Protein AF-N9DU99-F1 (afdb_monomer_lite)

Secondary structure (DSSP, 8-state):
----------STTHHHHHHHHHHHHHHHHHHHHHHHHHHHHHHHIIIIITT---HHHHHHHHHHTHHHHHHHTGGGS---TTEEEEEETTEEEEEE-S-TTS-TTTTT-EEEEEEPP-TTS----EEEEE-S-TTTS-TTEEE-SS---HHHHHHHHHHHHHHHHHHHHHSS--PPP---HHHHHHHTS-S--EEEEEEES--EE-S---SSSSPPPEEEEEEE--SS-EEEEEEESS-EEEEEEEETT--EEEEEEEESS-EEEESS-TTS-EEEEESTTGGG------TT-HHHHHHHHHHHTSS--SEEEE-BTTEEEESS--TT--EE--SSS-GGGTS-TTSPPPHHHHHHHHHHTTSEEE--HHHHHHHHHHHHHHTT------TTSPPP-SSSGGG--GGGEEEE-S--BPPTT--GGG--EEEE-TTSPPPBS--TT-EEEETTTTEEEES-HHHH--

Organism: NCBI:txid1120925

Structure (mmCIF, N/CA/C/O backbone):
data_AF-N9DU99-F1
#
_entry.id   AF-N9DU99-F1
#
loop_
_atom_site.group_PDB
_atom_site.id
_atom_site.type_symbol
_atom_site.label_atom_id
_atom_site.label_alt_id
_atom_site.label_comp_id
_atom_site.label_asym_id
_atom_site.label_entity_id
_atom_site.label_seq_id
_atom_site.pdbx_PDB_ins_code
_atom_site.Cartn_x
_atom_site.Cartn_y
_atom_site.Cartn_z
_atom_site.occupancy
_atom_site.B_iso_or_equiv
_atom_site.auth_seq_id
_atom_site.auth_comp_id
_atom_site.auth_asym_id
_atom_site.auth_atom_id
_atom_site.pdbx_PDB_model_num
ATOM 1 N N . MET A 1 1 ? 31.369 8.014 106.715 1.00 35.50 1 MET A N 1
ATOM 2 C CA . MET A 1 1 ? 30.444 7.298 105.814 1.00 35.50 1 MET A CA 1
ATOM 3 C C . MET A 1 1 ? 29.931 8.291 104.799 1.00 35.50 1 MET A C 1
ATOM 5 O O . MET A 1 1 ? 29.445 9.345 105.181 1.00 35.50 1 MET A O 1
ATOM 9 N N . ALA A 1 2 ? 30.195 7.981 103.536 1.00 33.97 2 ALA A N 1
ATOM 10 C CA . ALA A 1 2 ? 29.939 8.810 102.374 1.00 33.97 2 ALA A CA 1
ATOM 11 C C . ALA A 1 2 ? 28.471 8.738 101.936 1.00 33.97 2 ALA A C 1
ATOM 13 O O . ALA A 1 2 ? 27.798 7.737 102.172 1.00 33.97 2 ALA A O 1
ATOM 14 N N . GLY A 1 3 ? 28.026 9.780 101.239 1.00 30.28 3 GLY A N 1
ATOM 15 C CA . GLY A 1 3 ? 26.758 9.799 100.527 1.00 30.28 3 GLY A CA 1
ATOM 16 C C . GLY A 1 3 ? 26.520 11.152 99.867 1.00 30.28 3 GLY A C 1
ATOM 17 O O . GLY A 1 3 ? 25.873 12.009 100.453 1.00 30.28 3 GLY A O 1
ATOM 18 N N . VAL A 1 4 ? 27.037 11.337 98.650 1.00 34.22 4 VAL A N 1
ATOM 19 C CA . VAL A 1 4 ? 26.543 12.357 97.714 1.00 34.22 4 VAL A CA 1
ATOM 20 C C . VAL A 1 4 ? 26.089 11.618 96.462 1.00 34.22 4 VAL A C 1
ATOM 22 O O . VAL A 1 4 ? 26.885 10.996 95.762 1.00 34.22 4 VAL A O 1
ATOM 25 N N . LEU A 1 5 ? 24.778 11.645 96.249 1.00 35.84 5 LEU A N 1
ATOM 26 C CA . LEU A 1 5 ? 24.089 11.182 95.055 1.00 35.84 5 LEU A CA 1
ATOM 27 C C . LEU A 1 5 ? 23.991 12.327 94.048 1.00 35.84 5 LEU A C 1
ATOM 29 O O . LEU A 1 5 ? 23.684 13.457 94.418 1.00 35.84 5 LEU A O 1
ATOM 33 N N . GLY A 1 6 ? 24.108 11.967 92.772 1.00 32.12 6 GLY A N 1
ATOM 34 C CA . GLY A 1 6 ? 23.415 12.654 91.689 1.00 32.12 6 GLY A CA 1
ATOM 35 C C . GLY A 1 6 ? 24.335 13.329 90.685 1.00 32.12 6 GLY A C 1
ATOM 36 O O . GLY A 1 6 ? 24.804 14.431 90.936 1.00 32.12 6 GLY A O 1
ATOM 37 N N . SER A 1 7 ? 24.527 12.680 89.532 1.00 34.97 7 SER A N 1
ATOM 38 C CA . SER A 1 7 ? 24.583 13.292 88.190 1.00 34.97 7 SER A CA 1
ATOM 39 C C . SER A 1 7 ? 25.028 12.242 87.174 1.00 34.97 7 SER A C 1
ATOM 41 O O . SER A 1 7 ? 26.209 11.929 87.116 1.00 34.97 7 SER A O 1
ATOM 43 N N . CYS A 1 8 ? 24.102 11.704 86.376 1.00 33.91 8 CYS A N 1
ATOM 44 C CA . CYS A 1 8 ? 24.382 11.173 85.033 1.00 33.91 8 CYS A CA 1
ATOM 45 C C . CYS A 1 8 ? 23.057 10.872 84.316 1.00 33.91 8 CYS A C 1
ATOM 47 O O . CYS A 1 8 ? 22.574 9.745 84.303 1.00 33.91 8 CYS A O 1
ATOM 49 N N . ALA A 1 9 ? 22.457 11.907 83.731 1.00 43.81 9 ALA A N 1
ATOM 50 C CA . ALA A 1 9 ? 21.337 11.779 82.803 1.00 43.81 9 ALA A CA 1
ATOM 51 C C . ALA A 1 9 ? 21.428 12.854 81.708 1.00 43.81 9 ALA A C 1
ATOM 53 O O . ALA A 1 9 ? 20.505 13.633 81.545 1.00 43.81 9 ALA A O 1
ATOM 54 N N . PHE A 1 10 ? 22.546 12.943 80.977 1.00 41.50 10 PHE A N 1
ATOM 55 C CA . PHE A 1 10 ? 22.684 13.888 79.854 1.00 41.50 10 PHE A CA 1
ATOM 56 C C . PHE A 1 10 ? 23.701 13.406 78.810 1.00 41.50 10 PHE A C 1
ATOM 58 O O . PHE A 1 10 ? 24.756 14.003 78.680 1.00 41.50 10 PHE A O 1
ATOM 65 N N . VAL A 1 11 ? 23.407 12.341 78.049 1.00 42.12 11 VAL A N 1
ATOM 66 C CA . VAL A 1 11 ? 24.081 12.123 76.739 1.00 42.12 11 VAL A CA 1
ATOM 67 C C . VAL A 1 11 ? 23.156 11.485 75.677 1.00 42.12 11 VAL A C 1
ATOM 69 O O . VAL A 1 11 ? 23.364 11.681 74.487 1.00 42.12 11 VAL A O 1
ATOM 72 N N . GLY A 1 12 ? 22.062 10.805 76.048 1.00 40.00 12 GLY A N 1
ATOM 73 C CA . GLY A 1 12 ? 21.184 10.116 75.078 1.00 40.00 12 GLY A CA 1
ATOM 74 C C . GLY A 1 12 ? 20.187 10.982 74.282 1.00 40.00 12 GLY A C 1
ATOM 75 O O . GLY A 1 12 ? 19.600 10.493 73.322 1.00 40.00 12 GLY A O 1
ATOM 76 N N . LEU A 1 13 ? 19.979 12.254 74.647 1.00 41.72 13 LEU A N 1
ATOM 77 C CA . LEU A 1 13 ? 18.963 13.134 74.032 1.00 41.72 13 LEU A CA 1
ATOM 78 C C . LEU A 1 13 ? 19.475 13.967 72.840 1.00 41.72 13 LEU A C 1
ATOM 80 O O . LEU A 1 13 ? 18.669 14.550 72.119 1.00 41.72 13 LEU A O 1
ATOM 84 N N . GLY A 1 14 ? 20.791 14.010 72.600 1.00 47.69 14 GLY A N 1
ATOM 85 C CA . GLY A 1 14 ? 21.382 14.864 71.563 1.00 47.69 14 GLY A CA 1
ATOM 86 C C . GLY A 1 14 ? 21.049 14.415 70.138 1.00 47.69 14 GLY A C 1
ATOM 87 O O . GLY A 1 14 ? 20.568 15.210 69.344 1.00 47.69 14 GLY A O 1
ATOM 88 N N . PHE A 1 15 ? 21.237 13.131 69.823 1.00 50.22 15 PHE A N 1
ATOM 89 C CA . PHE A 1 15 ? 21.113 12.623 68.447 1.00 50.22 15 PHE A CA 1
ATOM 90 C C . PHE A 1 15 ? 19.661 12.498 67.956 1.00 50.22 15 PHE A C 1
ATOM 92 O O . PHE A 1 15 ? 19.359 12.785 66.801 1.00 50.22 15 PHE A O 1
ATOM 99 N N . ALA A 1 16 ? 18.736 12.087 68.830 1.00 50.97 16 ALA A N 1
ATOM 100 C CA . ALA A 1 16 ? 17.313 12.033 68.488 1.00 50.97 16 ALA A CA 1
ATOM 101 C C . ALA A 1 16 ? 16.696 13.442 68.403 1.00 50.97 16 ALA A C 1
ATOM 103 O O . ALA A 1 16 ? 15.839 13.691 67.553 1.00 50.97 16 ALA A O 1
ATOM 104 N N . GLY A 1 17 ? 17.164 14.371 69.247 1.00 57.91 17 GLY A N 1
ATOM 105 C CA . GLY A 1 17 ? 16.762 15.776 69.224 1.00 57.91 17 GLY A CA 1
ATOM 106 C C . GLY A 1 17 ? 17.229 16.505 67.963 1.00 57.91 17 GLY A C 1
ATOM 107 O O . GLY A 1 17 ? 16.430 17.209 67.350 1.00 57.91 17 GLY A O 1
ATOM 108 N N . THR A 1 18 ? 18.474 16.291 67.523 1.00 62.03 18 THR A N 1
ATOM 109 C CA . THR A 1 18 ? 19.008 16.903 66.292 1.00 62.03 18 THR A CA 1
ATOM 110 C C . THR A 1 18 ? 18.327 16.366 65.035 1.00 62.03 18 THR A C 1
ATOM 112 O O . THR A 1 18 ? 17.923 17.160 64.190 1.00 62.03 18 THR A O 1
ATOM 115 N N . LEU A 1 19 ? 18.094 15.050 64.940 1.00 63.62 19 LEU A N 1
ATOM 116 C CA . LEU A 1 19 ? 17.353 14.447 63.822 1.00 63.62 19 LEU A CA 1
ATOM 117 C C . LEU A 1 19 ? 15.890 14.919 63.763 1.00 63.62 19 LEU A C 1
ATOM 119 O O . LEU A 1 19 ? 15.350 15.159 62.682 1.00 63.62 19 LEU A O 1
ATOM 123 N N . GLY A 1 20 ? 15.235 15.063 64.920 1.00 70.12 20 GLY A N 1
ATOM 124 C CA . GLY A 1 20 ? 13.879 15.606 65.008 1.00 70.12 20 GLY A CA 1
ATOM 125 C C . GLY A 1 20 ? 13.806 17.083 64.613 1.00 70.12 20 GLY A C 1
ATOM 126 O O . GLY A 1 20 ? 12.882 17.485 63.903 1.00 70.12 20 GLY A O 1
ATOM 127 N N . PHE A 1 21 ? 14.799 17.873 65.025 1.00 76.94 21 PHE A N 1
ATOM 128 C CA . PHE A 1 21 ? 14.906 19.294 64.706 1.00 76.94 21 PHE A CA 1
ATOM 129 C C . PHE A 1 21 ? 15.174 19.534 63.216 1.00 76.94 21 PHE A C 1
ATOM 131 O O . PHE A 1 21 ? 14.461 20.319 62.596 1.00 76.94 21 PHE A O 1
ATOM 138 N N . GLU A 1 22 ? 16.104 18.793 62.607 1.00 80.31 22 GLU A N 1
ATOM 139 C CA . GLU A 1 22 ? 16.376 18.882 61.167 1.00 80.31 22 GLU A CA 1
ATOM 140 C C . GLU A 1 22 ? 15.138 18.488 60.345 1.00 80.31 22 GLU A C 1
ATOM 142 O O . GLU A 1 22 ? 14.735 19.194 59.422 1.00 80.31 22 GLU A O 1
ATOM 147 N N . LYS A 1 23 ? 14.447 17.405 60.730 1.00 83.19 23 LYS A N 1
ATOM 148 C CA . LYS A 1 23 ? 13.199 16.989 60.073 1.00 83.19 23 LYS A CA 1
ATOM 149 C C . LYS A 1 23 ? 12.110 18.060 60.171 1.00 83.19 23 LYS A C 1
ATOM 151 O O . LYS A 1 23 ? 11.361 18.260 59.213 1.00 83.19 23 LYS A O 1
ATOM 156 N N . TYR A 1 24 ? 12.016 18.741 61.311 1.00 86.25 24 TYR A N 1
ATOM 157 C CA . TYR A 1 24 ? 11.094 19.857 61.495 1.00 86.25 24 TYR A CA 1
ATOM 158 C C . TYR A 1 24 ? 11.461 21.044 60.596 1.00 86.25 24 TYR A C 1
ATOM 160 O O . TYR A 1 24 ? 10.586 21.565 59.907 1.00 86.25 24 TYR A O 1
ATOM 168 N N . GLN A 1 25 ? 12.737 21.433 60.532 1.00 87.44 25 GLN A N 1
ATOM 169 C CA . GLN A 1 25 ? 13.203 22.514 59.658 1.00 87.44 25 GLN A CA 1
ATOM 170 C C . GLN A 1 25 ? 12.955 22.202 58.176 1.00 87.44 25 GLN A C 1
ATOM 172 O O . GLN A 1 25 ? 12.382 23.035 57.470 1.00 87.44 25 GLN A O 1
ATOM 177 N N . ASN A 1 26 ? 13.267 20.981 57.730 1.00 89.31 26 ASN A N 1
ATOM 178 C CA . ASN A 1 26 ? 12.982 20.528 56.366 1.00 89.31 26 ASN A CA 1
ATOM 179 C C . ASN A 1 26 ? 11.492 20.639 56.045 1.00 89.31 26 ASN A C 1
ATOM 181 O O . ASN A 1 26 ? 11.104 21.152 54.996 1.00 89.31 26 ASN A O 1
ATOM 185 N N . HIS A 1 27 ? 10.643 20.203 56.978 1.00 89.19 27 HIS A N 1
ATOM 186 C CA . HIS A 1 27 ? 9.201 20.300 56.814 1.00 89.19 27 HIS A CA 1
ATOM 187 C C . HIS A 1 27 ? 8.723 21.754 56.702 1.00 89.19 27 HIS A C 1
ATOM 189 O O . HIS A 1 27 ? 7.860 22.036 55.876 1.00 89.19 27 HIS A O 1
ATOM 195 N N . GLN A 1 28 ? 9.284 22.687 57.477 1.00 90.56 28 GLN A N 1
ATOM 196 C CA . GLN A 1 28 ? 8.907 24.105 57.413 1.00 90.56 28 GLN A CA 1
ATOM 197 C C . GLN A 1 28 ? 9.300 24.767 56.087 1.00 90.56 28 GLN A C 1
ATOM 199 O O . GLN A 1 28 ? 8.525 25.562 55.552 1.00 90.56 28 GLN A O 1
ATOM 204 N N . VAL A 1 29 ? 10.476 24.438 55.546 1.00 92.00 29 VAL A N 1
ATOM 205 C CA . VAL A 1 29 ? 10.929 24.942 54.240 1.00 92.00 29 VAL A CA 1
ATOM 206 C C . VAL A 1 29 ? 10.036 24.400 53.124 1.00 92.00 29 VAL A C 1
ATOM 208 O O . VAL A 1 29 ? 9.463 25.176 52.363 1.00 92.00 29 VAL A O 1
ATOM 211 N N . LEU A 1 30 ? 9.825 23.083 53.071 1.00 92.62 30 LEU A N 1
ATOM 212 C CA . LEU A 1 30 ? 9.005 22.456 52.028 1.00 92.62 30 LEU A CA 1
ATOM 213 C C . LEU A 1 30 ? 7.533 22.884 52.105 1.00 92.62 30 LEU A C 1
ATOM 215 O O . LEU A 1 30 ? 6.902 23.125 51.078 1.00 92.62 30 LEU A O 1
ATOM 219 N N . LYS A 1 31 ? 6.988 23.044 53.317 1.00 92.06 31 LYS A N 1
ATOM 220 C CA . LYS A 1 31 ? 5.630 23.561 53.519 1.00 92.06 31 LYS A CA 1
ATOM 221 C C . LYS A 1 31 ? 5.491 25.003 53.033 1.00 92.06 31 LYS A C 1
ATOM 223 O O . LYS A 1 31 ? 4.467 25.335 52.446 1.00 92.06 31 LYS A O 1
ATOM 228 N N . HIS A 1 32 ? 6.506 25.841 53.254 1.00 93.38 32 HIS A N 1
ATOM 229 C CA . HIS A 1 32 ? 6.527 27.210 52.732 1.00 93.38 32 HIS A CA 1
ATOM 230 C C . HIS A 1 32 ? 6.498 27.225 51.203 1.00 93.38 32 HIS A C 1
ATOM 232 O O . HIS A 1 32 ? 5.682 27.927 50.615 1.00 93.38 32 HIS A O 1
ATOM 238 N N . ILE A 1 33 ? 7.331 26.406 50.557 1.00 94.19 33 ILE A N 1
ATOM 239 C CA . ILE A 1 33 ? 7.376 26.298 49.091 1.00 94.19 33 ILE A CA 1
ATOM 240 C C . ILE A 1 33 ? 6.025 25.859 48.536 1.00 94.19 33 ILE A C 1
ATOM 242 O O . ILE A 1 33 ? 5.534 26.453 47.581 1.00 94.19 33 ILE A O 1
ATOM 246 N N . GLU A 1 34 ? 5.390 24.870 49.163 1.00 91.88 34 GLU A N 1
ATOM 247 C CA . GLU A 1 34 ? 4.064 24.414 48.754 1.00 91.88 34 GLU A CA 1
ATOM 248 C C . GLU A 1 34 ? 3.008 25.521 48.907 1.00 91.88 34 GLU A C 1
ATOM 250 O O . GLU A 1 34 ? 2.189 25.717 48.012 1.00 91.88 34 GLU A O 1
ATOM 255 N N . GLN A 1 35 ? 3.052 26.310 49.985 1.00 93.56 35 GLN A N 1
ATOM 256 C CA . GLN A 1 35 ? 2.161 27.464 50.159 1.00 93.56 35 GLN A CA 1
ATOM 257 C C . GLN A 1 35 ? 2.362 28.520 49.063 1.00 93.56 35 GLN A C 1
ATOM 259 O O . GLN A 1 35 ? 1.380 28.980 48.477 1.00 93.56 35 GLN A O 1
ATOM 264 N N . GLN A 1 36 ? 3.614 28.860 48.740 1.00 94.81 36 GLN A N 1
ATOM 265 C CA . GLN A 1 36 ? 3.919 29.811 47.666 1.00 94.81 36 GLN A CA 1
ATOM 266 C C . GLN A 1 36 ? 3.526 29.264 46.291 1.00 94.81 36 GLN A C 1
ATOM 268 O O . GLN A 1 36 ? 2.981 30.001 45.473 1.00 94.81 36 GLN A O 1
ATOM 273 N N . LYS A 1 37 ? 3.695 27.960 46.049 1.00 93.50 37 LYS A N 1
ATOM 274 C CA . LYS A 1 37 ? 3.204 27.300 44.835 1.00 93.50 37 LYS A CA 1
ATOM 275 C C . LYS A 1 37 ? 1.686 27.428 44.708 1.00 93.50 37 LYS A C 1
ATOM 277 O O . LYS A 1 37 ? 1.194 27.764 43.637 1.00 93.50 37 LYS A O 1
ATOM 282 N N . GLN A 1 38 ? 0.926 27.181 45.775 1.00 92.19 38 GLN A N 1
ATOM 283 C CA . GLN A 1 38 ? -0.536 27.318 45.733 1.00 92.19 38 GLN A CA 1
ATOM 284 C C . GLN A 1 38 ? -0.967 28.767 45.465 1.00 92.19 38 GLN A C 1
ATOM 286 O O . GLN A 1 38 ? -1.876 29.001 44.666 1.00 92.19 38 GLN A O 1
ATOM 291 N N . LEU A 1 39 ? -0.281 29.743 46.071 1.00 94.12 39 LEU A N 1
ATOM 292 C CA . LEU A 1 39 ? -0.509 31.164 45.800 1.00 94.12 39 LEU A CA 1
ATOM 293 C C . LEU A 1 39 ? -0.217 31.513 44.334 1.00 94.12 39 LEU A C 1
ATOM 295 O O . LEU A 1 39 ? -1.055 32.130 43.676 1.00 94.12 39 LEU A O 1
ATOM 299 N N . PHE A 1 40 ? 0.924 31.057 43.812 1.00 95.50 40 PHE A N 1
ATOM 300 C CA . PHE A 1 40 ? 1.304 31.205 42.409 1.00 95.50 40 PHE A CA 1
ATOM 301 C C . PHE A 1 40 ? 0.230 30.640 41.476 1.00 95.50 40 PHE A C 1
ATOM 303 O O . PHE A 1 40 ? -0.257 31.349 40.597 1.00 95.50 40 PHE A O 1
ATOM 310 N N . VAL A 1 41 ? -0.181 29.384 41.686 1.00 92.75 41 VAL A N 1
ATOM 311 C CA . VAL A 1 41 ? -1.184 28.710 40.849 1.00 92.75 41 VAL A CA 1
ATOM 312 C C . VAL A 1 41 ? -2.510 29.466 40.879 1.00 92.75 41 VAL A C 1
ATOM 314 O O . VAL A 1 41 ? -3.111 29.678 39.830 1.00 92.75 41 VAL A O 1
ATOM 317 N N . SER A 1 42 ? -2.948 29.921 42.055 1.00 91.50 42 SER A N 1
ATOM 318 C CA . SER A 1 42 ? -4.173 30.713 42.202 1.00 91.50 42 SER A CA 1
ATOM 319 C C . SER A 1 42 ? -4.121 32.014 41.391 1.00 91.50 42 SER A C 1
ATOM 321 O O . SER A 1 42 ? -5.022 32.289 40.596 1.00 91.50 42 SER A O 1
ATOM 323 N N . GLN A 1 43 ? -3.033 32.781 41.519 1.00 93.62 43 GLN A N 1
ATOM 324 C CA . GLN A 1 43 ? -2.860 34.049 40.805 1.00 93.62 43 GLN A CA 1
ATOM 325 C C . GLN A 1 43 ? -2.729 33.851 39.291 1.00 93.62 43 GLN A C 1
ATOM 327 O O . GLN A 1 43 ? -3.374 34.561 38.520 1.00 93.62 43 GLN A O 1
ATOM 332 N N . VAL A 1 44 ? -1.952 32.856 38.850 1.00 93.44 44 VAL A N 1
ATOM 333 C CA . VAL A 1 44 ? -1.830 32.499 37.429 1.00 93.44 44 VAL A CA 1
ATOM 334 C C . VAL A 1 44 ? -3.183 32.090 36.855 1.00 93.44 44 VAL A C 1
ATOM 336 O O . VAL A 1 44 ? -3.567 32.569 35.786 1.00 93.44 44 VAL A O 1
ATOM 339 N N . ASN A 1 45 ? -3.945 31.265 37.575 1.00 90.19 45 ASN A N 1
ATOM 340 C CA . ASN A 1 45 ? -5.274 30.850 37.143 1.00 90.19 45 ASN A CA 1
ATOM 341 C C . ASN A 1 45 ? -6.219 32.047 36.995 1.00 90.19 45 ASN A C 1
ATOM 343 O O . ASN A 1 45 ? -6.905 32.169 35.980 1.00 90.19 45 ASN A O 1
ATOM 347 N N . GLN A 1 46 ? -6.225 32.951 37.974 1.00 89.88 46 GLN A N 1
ATOM 348 C CA . GLN A 1 46 ? -7.094 34.122 37.977 1.00 89.88 46 GLN A CA 1
ATOM 349 C C . GLN A 1 46 ? -6.739 35.120 36.865 1.00 89.88 46 GLN A C 1
ATOM 351 O O . GLN A 1 46 ? -7.624 35.549 36.121 1.00 89.88 46 GLN A O 1
ATOM 356 N N . LEU A 1 47 ? -5.461 35.485 36.747 1.00 91.19 47 LEU A N 1
ATOM 357 C CA . LEU A 1 47 ? -4.998 36.557 35.862 1.00 91.19 47 LEU A CA 1
ATOM 358 C C . LEU A 1 47 ? -4.805 36.092 34.417 1.00 91.19 47 LEU A C 1
ATOM 360 O O . LEU A 1 47 ? -5.112 36.832 33.485 1.00 91.19 47 LEU A O 1
ATOM 364 N N . TYR A 1 48 ? -4.311 34.867 34.219 1.00 90.25 48 TYR A N 1
ATOM 365 C CA . TYR A 1 48 ? -3.852 34.408 32.910 1.00 90.25 48 TYR A CA 1
ATOM 366 C C . TYR A 1 48 ? -4.701 33.285 32.323 1.00 90.25 48 TYR A C 1
ATOM 368 O O . TYR A 1 48 ? -4.789 33.202 31.104 1.00 90.25 48 TYR A O 1
ATOM 376 N N . LEU A 1 49 ? -5.330 32.422 33.125 1.00 89.88 49 LEU A N 1
ATOM 377 C CA . LEU A 1 49 ? -5.984 31.214 32.593 1.00 89.88 49 LEU A CA 1
ATOM 378 C C . LEU A 1 49 ? -7.518 31.234 32.646 1.00 89.88 49 LEU A C 1
ATOM 380 O O . LEU A 1 49 ? -8.154 30.371 32.045 1.00 89.88 49 LEU A O 1
ATOM 384 N N . SER A 1 50 ? -8.122 32.228 33.298 1.00 83.00 50 SER A N 1
ATOM 385 C CA . SER A 1 50 ? -9.570 32.326 33.551 1.00 83.00 50 SER A CA 1
ATOM 386 C C . SER A 1 50 ? -10.448 32.440 32.296 1.00 83.00 50 SER A C 1
ATOM 388 O O . SER A 1 50 ? -11.628 32.100 32.337 1.00 83.00 50 SER A O 1
ATOM 390 N N . HIS A 1 51 ? -9.883 32.883 31.170 1.00 77.81 51 HIS A N 1
ATOM 391 C CA . HIS A 1 51 ? -10.620 33.155 29.930 1.00 77.81 51 HIS A CA 1
ATOM 392 C C . HIS A 1 51 ? -10.720 31.952 28.982 1.00 77.81 51 HIS A C 1
ATOM 394 O O . HIS A 1 51 ? -11.421 32.020 27.973 1.00 77.81 51 HIS A O 1
ATOM 400 N N . THR A 1 52 ? -10.020 30.857 29.274 1.00 77.19 52 THR A N 1
ATOM 401 C CA . THR A 1 52 ? -10.042 29.641 28.456 1.00 77.19 52 THR A CA 1
ATOM 402 C C . THR A 1 52 ? -10.223 28.419 29.347 1.00 77.19 52 THR A C 1
ATOM 404 O O . THR A 1 52 ? -9.671 28.342 30.439 1.00 77.19 52 THR A O 1
ATOM 407 N N . GLN A 1 53 ? -11.030 27.464 28.889 1.00 80.88 53 GLN A N 1
ATOM 408 C CA . GLN A 1 53 ? -11.299 26.212 29.602 1.00 80.88 53 GLN A CA 1
ATOM 409 C C . GLN A 1 53 ? -10.467 25.043 29.064 1.00 80.88 53 GLN A 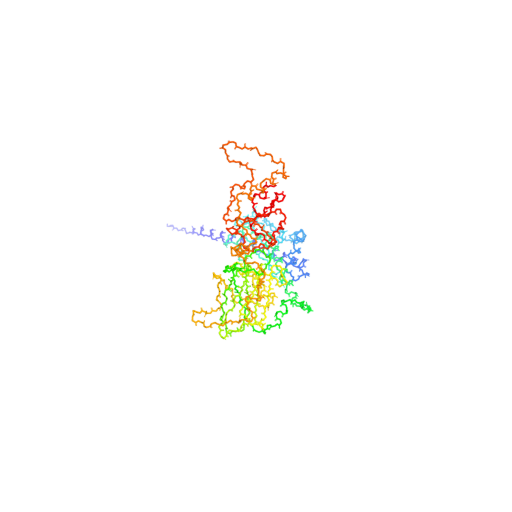C 1
ATOM 411 O O . GLN A 1 53 ? -10.680 23.904 29.466 1.00 80.88 53 GLN A O 1
ATOM 416 N N . GLU A 1 54 ? -9.543 25.301 28.139 1.00 85.06 54 GLU A N 1
ATOM 417 C CA . GLU A 1 54 ? -8.798 24.256 27.446 1.00 85.06 54 GLU A CA 1
ATOM 418 C C . GLU A 1 54 ? -7.305 24.351 27.784 1.00 85.06 54 GLU A C 1
ATOM 420 O O . GLU A 1 54 ? -6.659 25.385 27.596 1.00 85.06 54 GLU A O 1
ATOM 425 N N . SER A 1 55 ? -6.762 23.257 28.323 1.00 85.56 55 SER A N 1
ATOM 426 C CA . SER A 1 55 ? -5.403 23.224 28.861 1.00 85.56 55 SER A CA 1
ATOM 427 C C . SER A 1 55 ? -4.317 23.496 27.816 1.00 85.56 55 SER A C 1
ATOM 429 O O . SER A 1 55 ? -3.318 24.128 28.154 1.00 85.56 55 SER A O 1
ATOM 431 N N . SER A 1 56 ? -4.486 23.114 26.544 1.00 84.19 56 SER A N 1
ATOM 432 C CA . SER A 1 56 ? -3.490 23.421 25.507 1.00 84.19 56 SER A CA 1
ATOM 433 C C . SER A 1 56 ? -3.393 24.920 25.202 1.00 84.19 56 SER A C 1
ATOM 435 O O . SER A 1 56 ? -2.291 25.461 25.079 1.00 84.19 56 SER A O 1
ATOM 437 N N . GLN A 1 57 ? -4.525 25.627 25.157 1.00 85.62 57 GLN A N 1
ATOM 438 C CA . GLN A 1 57 ? -4.571 27.078 25.003 1.00 85.62 57 GLN A CA 1
ATOM 439 C C . GLN A 1 57 ? -3.978 27.776 26.223 1.00 85.62 57 GLN A C 1
ATOM 441 O O . GLN A 1 57 ? -3.203 28.721 26.070 1.00 85.62 57 GLN A O 1
ATOM 446 N N . GLN A 1 58 ? -4.285 27.276 27.420 1.00 89.75 58 GLN A N 1
ATOM 447 C CA . GLN A 1 58 ? -3.707 27.776 28.663 1.00 89.75 58 GLN A CA 1
ATOM 448 C C . GLN A 1 58 ? -2.179 27.620 28.676 1.00 89.75 58 GLN A C 1
ATOM 450 O O . GLN A 1 58 ? 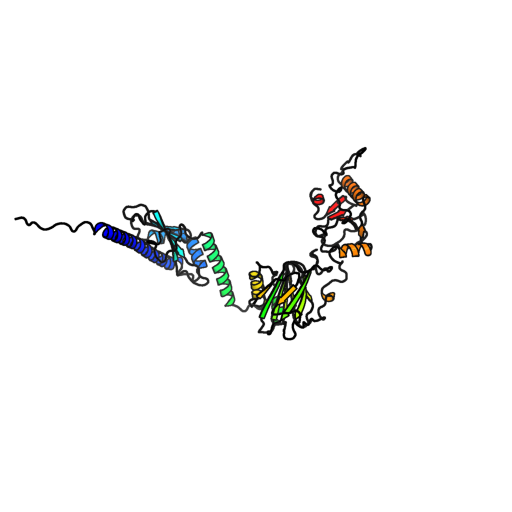-1.482 28.582 28.981 1.00 89.75 58 GLN A O 1
ATOM 455 N N . VAL A 1 59 ? -1.629 26.479 28.241 1.00 89.00 59 VAL A N 1
ATOM 456 C CA . VAL A 1 59 ? -0.171 26.294 28.102 1.00 89.00 59 VAL A CA 1
ATOM 457 C C . VAL A 1 59 ? 0.434 27.282 27.101 1.00 89.00 59 VAL A C 1
ATOM 459 O O . VAL A 1 59 ? 1.462 27.897 27.387 1.00 89.00 59 VAL A O 1
ATOM 462 N N . MET A 1 60 ? -0.210 27.505 25.951 1.00 86.12 60 MET A N 1
ATOM 463 C CA . MET A 1 60 ? 0.251 28.508 24.982 1.00 86.12 60 MET A CA 1
ATOM 464 C C . MET A 1 60 ? 0.217 29.931 25.551 1.00 86.12 60 MET A C 1
ATOM 466 O O . MET A 1 60 ? 1.083 30.748 25.227 1.00 86.12 60 MET A O 1
ATOM 470 N N . GLN A 1 61 ? -0.753 30.233 26.411 1.00 89.00 61 GLN A N 1
ATOM 471 C CA . GLN A 1 61 ? -0.841 31.511 27.103 1.00 89.00 61 GLN A CA 1
ATOM 472 C C . GLN A 1 61 ? 0.271 31.671 28.144 1.00 89.00 61 GLN A C 1
ATOM 474 O O . GLN A 1 61 ? 0.941 32.702 28.138 1.00 89.00 61 GLN A O 1
ATOM 479 N N . LEU A 1 62 ? 0.543 30.642 28.952 1.00 90.62 62 LEU A N 1
ATOM 480 C CA . LEU A 1 62 ? 1.669 30.622 29.895 1.00 90.62 62 LEU A CA 1
ATOM 481 C C . LEU A 1 62 ? 3.014 30.820 29.186 1.00 90.62 62 LEU A C 1
ATOM 483 O O . LEU A 1 62 ? 3.848 31.588 29.657 1.00 90.62 62 LEU A O 1
ATOM 487 N N . LEU A 1 63 ? 3.210 30.185 28.025 1.00 87.56 63 LEU A N 1
ATOM 488 C CA . LEU A 1 63 ? 4.411 30.369 27.204 1.00 87.56 63 LEU A CA 1
ATOM 489 C C . LEU A 1 63 ? 4.578 31.815 26.746 1.00 87.56 63 LEU A C 1
ATOM 491 O O . LEU A 1 63 ? 5.651 32.394 26.903 1.00 87.56 63 LEU A O 1
ATOM 495 N N . ARG A 1 64 ? 3.522 32.397 26.166 1.00 87.62 64 ARG A N 1
ATOM 496 C CA . ARG A 1 64 ? 3.555 33.773 25.646 1.00 87.62 64 ARG A CA 1
ATOM 497 C C . ARG A 1 64 ? 3.755 34.800 26.756 1.00 87.62 64 ARG A C 1
ATOM 499 O O . ARG A 1 64 ? 4.418 35.803 26.530 1.00 87.62 64 ARG A O 1
ATOM 506 N N . GLN A 1 65 ? 3.194 34.542 27.936 1.00 90.94 65 GLN A N 1
ATOM 507 C CA . GLN A 1 65 ? 3.190 35.469 29.067 1.00 90.94 65 GLN A CA 1
ATOM 508 C C . GLN A 1 65 ? 4.265 35.159 30.115 1.00 90.94 65 GLN A C 1
ATOM 510 O O . GLN A 1 65 ? 4.262 35.766 31.180 1.00 90.94 65 GLN A O 1
ATOM 515 N N . SER A 1 66 ? 5.219 34.263 29.830 1.00 90.50 66 SER A N 1
ATOM 516 C CA . SER A 1 66 ? 6.222 33.811 30.808 1.00 90.50 66 SER A CA 1
ATOM 517 C C . SER A 1 66 ? 6.977 34.965 31.473 1.00 90.50 66 SER A C 1
ATOM 519 O O . SER A 1 66 ? 7.108 34.986 32.694 1.00 90.50 66 SER A O 1
ATOM 521 N N . SER A 1 67 ? 7.420 35.963 30.697 1.00 90.62 67 SER A N 1
ATOM 522 C CA . SER A 1 67 ? 8.118 37.127 31.262 1.00 90.62 67 SER A CA 1
ATOM 523 C C . SER A 1 67 ? 7.211 38.008 32.122 1.00 90.62 67 SER A C 1
ATOM 525 O O . SER A 1 67 ? 7.718 38.656 33.037 1.00 90.62 67 SER A O 1
ATOM 527 N N . GLN A 1 68 ? 5.916 38.080 31.814 1.00 91.75 68 GLN A N 1
ATOM 528 C CA . GLN A 1 68 ? 4.968 38.890 32.573 1.00 91.75 68 GLN A CA 1
ATOM 529 C C . GLN A 1 68 ? 4.615 38.194 33.888 1.00 91.75 68 GLN A C 1
ATOM 531 O O . GLN A 1 68 ? 4.702 38.807 34.946 1.00 91.75 68 GLN A O 1
ATOM 536 N N . ILE A 1 69 ? 4.373 36.880 33.841 1.00 94.25 69 ILE A N 1
ATOM 537 C CA . ILE A 1 69 ? 4.137 36.035 35.018 1.00 94.25 69 ILE A CA 1
ATOM 538 C C . ILE A 1 69 ? 5.324 36.108 35.987 1.00 94.25 69 ILE A C 1
ATOM 540 O O . ILE A 1 69 ? 5.123 36.254 37.192 1.00 94.25 69 ILE A O 1
ATOM 544 N N . GLN A 1 70 ? 6.564 36.086 35.485 1.00 94.25 70 GLN A N 1
ATOM 545 C CA . GLN A 1 70 ? 7.747 36.274 36.331 1.00 94.25 70 GLN A CA 1
ATOM 546 C C . GLN A 1 70 ? 7.728 37.624 37.071 1.00 94.25 70 GLN A C 1
ATOM 548 O O . GLN A 1 70 ? 8.073 37.692 38.249 1.00 94.25 70 GLN A O 1
ATOM 553 N N . LYS A 1 71 ? 7.336 38.708 36.394 1.00 91.44 71 LYS A N 1
ATOM 554 C CA . LYS A 1 71 ? 7.361 40.068 36.956 1.00 91.44 71 LYS A CA 1
ATOM 555 C C . LYS A 1 71 ? 6.176 40.379 37.865 1.00 91.44 71 LYS A C 1
ATOM 557 O O . LYS A 1 71 ? 6.333 41.160 38.792 1.00 91.44 71 LYS A O 1
ATOM 562 N N . GLU A 1 72 ? 5.008 39.815 37.584 1.00 92.06 72 GLU A N 1
ATOM 563 C CA . GLU A 1 72 ? 3.756 40.174 38.261 1.00 92.06 72 GLU A CA 1
ATOM 564 C C . GLU A 1 72 ? 3.292 39.139 39.280 1.00 92.06 72 GLU A C 1
ATOM 566 O O . GLU A 1 72 ? 2.590 39.488 40.222 1.00 92.06 72 GLU A O 1
ATOM 571 N N . VAL A 1 73 ? 3.644 37.866 39.094 1.00 93.94 73 VAL A N 1
ATOM 572 C CA . VAL A 1 73 ? 3.194 36.780 39.974 1.00 93.94 73 VAL A CA 1
ATOM 573 C C . VAL A 1 73 ? 4.356 36.294 40.823 1.00 93.94 73 VAL A C 1
ATOM 575 O O . VAL A 1 73 ? 4.279 36.334 42.046 1.00 93.94 73 VAL A O 1
ATOM 578 N N . VAL A 1 74 ? 5.463 35.885 40.195 1.00 93.81 74 VAL A N 1
ATOM 579 C CA . VAL A 1 74 ? 6.612 35.328 40.933 1.00 93.81 74 VAL A CA 1
ATOM 580 C C . VAL A 1 74 ? 7.263 36.372 41.833 1.00 93.81 74 VAL A C 1
ATOM 582 O O . VAL A 1 74 ? 7.598 36.061 42.970 1.00 93.81 74 VAL A O 1
ATOM 585 N N . ALA A 1 75 ? 7.385 37.618 41.368 1.00 89.44 75 ALA A N 1
ATOM 586 C CA . ALA A 1 75 ? 7.933 38.712 42.171 1.00 89.44 75 ALA A CA 1
ATOM 587 C C . ALA A 1 75 ? 7.108 39.035 43.435 1.00 89.44 75 ALA A C 1
ATOM 589 O O . ALA A 1 75 ? 7.627 39.675 44.343 1.00 89.44 75 ALA A O 1
ATOM 590 N N . ASN A 1 76 ? 5.845 38.596 43.494 1.00 88.81 76 ASN A N 1
ATOM 591 C CA . ASN A 1 76 ? 4.951 38.786 44.637 1.00 88.81 76 ASN A CA 1
ATOM 592 C C . ASN A 1 76 ? 4.907 37.573 45.581 1.00 88.81 76 ASN A C 1
ATOM 594 O O . ASN A 1 76 ? 4.161 37.592 46.562 1.00 88.81 76 ASN A O 1
ATOM 598 N N . LEU A 1 77 ? 5.663 36.510 45.289 1.00 91.56 77 LEU A N 1
ATOM 599 C CA . LEU A 1 77 ? 5.804 35.381 46.203 1.00 91.56 77 LEU A CA 1
ATOM 600 C C . LEU A 1 77 ? 6.697 35.765 47.380 1.00 91.56 77 LEU A C 1
ATOM 602 O O . LEU A 1 77 ? 7.701 36.457 47.221 1.00 91.56 77 LEU A O 1
ATOM 606 N N . ASP A 1 78 ? 6.348 35.268 48.561 1.00 89.88 78 ASP A N 1
ATOM 607 C CA . ASP A 1 78 ? 7.142 35.479 49.766 1.00 89.88 78 ASP A CA 1
ATOM 608 C C . ASP A 1 78 ? 8.395 34.590 49.726 1.00 89.88 78 ASP A C 1
ATOM 610 O O . ASP A 1 78 ? 8.328 33.364 49.896 1.00 89.88 78 ASP A O 1
ATOM 614 N N . THR A 1 79 ? 9.549 35.197 49.454 1.00 81.50 79 THR A N 1
ATOM 615 C CA . THR A 1 79 ? 10.844 34.515 49.422 1.00 81.50 79 THR A CA 1
ATOM 616 C C . THR A 1 79 ? 11.465 34.510 50.814 1.00 81.50 79 THR A C 1
ATOM 618 O O . THR A 1 79 ? 11.874 35.554 51.318 1.00 81.50 79 THR A O 1
ATOM 621 N N . LYS A 1 80 ? 11.596 33.327 51.423 1.00 85.00 80 LYS A N 1
ATOM 622 C CA . LYS A 1 80 ? 12.493 33.153 52.574 1.00 85.00 80 LYS A CA 1
ATOM 623 C C . LYS A 1 80 ? 13.943 33.216 52.106 1.00 85.00 80 LYS A C 1
ATOM 625 O O . LYS A 1 80 ? 14.239 32.784 50.992 1.00 85.00 80 LYS A O 1
ATOM 630 N N . ASP A 1 81 ? 14.833 33.675 52.981 1.00 85.62 81 ASP A N 1
ATOM 631 C CA . ASP A 1 81 ? 16.272 33.680 52.716 1.00 85.62 81 ASP A CA 1
ATOM 632 C C . ASP A 1 81 ? 16.731 32.306 52.207 1.00 85.62 81 ASP A C 1
ATOM 634 O O . ASP A 1 81 ? 16.388 31.273 52.791 1.00 85.62 81 ASP A O 1
ATOM 638 N N . GLY A 1 82 ? 17.472 32.299 51.098 1.00 86.75 82 GLY A N 1
ATOM 639 C CA . GLY A 1 82 ? 17.965 31.086 50.445 1.00 86.75 82 GLY A CA 1
ATOM 640 C C . GLY A 1 82 ? 16.965 30.345 49.545 1.00 86.75 82 GLY A C 1
ATOM 641 O O . GLY A 1 82 ? 17.343 29.323 48.983 1.00 86.75 82 GLY A O 1
ATOM 642 N N . ILE A 1 83 ? 15.726 30.821 49.362 1.00 93.50 83 ILE A N 1
ATOM 643 C CA . ILE A 1 83 ? 14.765 30.247 48.398 1.00 93.50 83 ILE A CA 1
ATOM 644 C C . ILE A 1 83 ? 14.542 31.219 47.242 1.00 93.50 83 ILE A C 1
ATOM 646 O O . ILE A 1 83 ? 14.046 32.328 47.443 1.00 93.50 83 ILE A O 1
ATOM 650 N N . VAL A 1 84 ? 14.833 30.783 46.016 1.00 94.06 84 VAL A N 1
ATOM 651 C CA . VAL A 1 84 ? 14.627 31.589 44.806 1.00 94.06 84 VAL A CA 1
ATOM 652 C C . VAL A 1 84 ? 13.576 30.946 43.913 1.00 94.06 84 VAL A C 1
ATOM 654 O O . VAL A 1 84 ? 13.746 29.822 43.443 1.00 94.06 84 VAL A O 1
ATOM 657 N N . PHE A 1 85 ? 12.493 31.677 43.643 1.00 95.38 85 PHE A N 1
ATOM 658 C CA . PHE A 1 85 ? 11.474 31.255 42.685 1.00 95.38 85 PHE A CA 1
ATOM 659 C C . PHE A 1 85 ? 11.741 31.832 41.294 1.00 95.38 85 PHE A C 1
ATOM 661 O O . PHE A 1 85 ? 12.026 33.023 41.142 1.00 95.38 85 PHE A O 1
ATOM 668 N N . ARG A 1 86 ? 11.598 30.999 40.262 1.00 93.56 86 ARG A N 1
ATOM 669 C CA . ARG A 1 86 ? 11.662 31.420 38.855 1.00 93.56 86 ARG A CA 1
ATOM 670 C C . ARG A 1 86 ? 10.550 30.762 38.064 1.00 93.56 86 ARG A C 1
ATOM 672 O O . ARG A 1 86 ? 10.267 29.587 38.259 1.00 93.56 86 ARG A O 1
ATOM 679 N N . PHE A 1 87 ? 9.929 31.515 37.171 1.00 92.00 87 PHE A N 1
ATOM 680 C CA . PHE A 1 87 ? 8.984 31.013 36.196 1.00 92.00 87 PHE A CA 1
ATOM 681 C C . PHE A 1 87 ? 9.536 31.202 34.793 1.00 92.00 87 PHE A C 1
ATOM 683 O O . PHE A 1 87 ? 9.558 32.306 34.243 1.00 92.00 87 PHE A O 1
ATOM 690 N N . GLU A 1 88 ? 9.950 30.093 34.202 1.00 84.31 88 GLU A N 1
ATOM 691 C CA . GLU A 1 88 ? 10.514 30.062 32.866 1.00 84.31 88 GLU A CA 1
ATOM 692 C C . GLU A 1 88 ? 9.836 28.955 32.073 1.00 84.31 88 GLU A C 1
ATOM 694 O O . GLU A 1 88 ? 9.678 27.835 32.545 1.00 84.31 88 GLU A O 1
ATOM 699 N N . GLN A 1 89 ? 9.406 29.276 30.852 1.00 76.75 89 GLN A N 1
ATOM 700 C CA . GLN A 1 89 ? 8.972 28.276 29.872 1.00 76.75 89 GLN A CA 1
ATOM 701 C C . GLN A 1 89 ? 7.891 27.305 30.404 1.00 76.75 89 GLN A C 1
ATOM 703 O O . GLN A 1 89 ? 7.943 26.110 30.135 1.00 76.75 89 GLN A O 1
ATOM 708 N N . VAL A 1 90 ? 6.859 27.842 31.079 1.00 86.56 90 VAL A N 1
ATOM 709 C CA . VAL A 1 90 ? 5.710 27.104 31.674 1.00 86.56 90 VAL A CA 1
ATOM 710 C C . VAL A 1 90 ? 6.030 26.340 32.963 1.00 86.56 90 VAL A C 1
ATOM 712 O O . VAL A 1 90 ? 5.211 25.562 33.449 1.00 86.56 90 VAL A O 1
ATOM 715 N N . GLN A 1 91 ? 7.190 26.576 33.558 1.00 89.81 91 GLN A N 1
ATOM 716 C CA . GLN A 1 91 ? 7.616 25.879 34.758 1.00 89.81 91 GLN A CA 1
ATOM 717 C C . GLN A 1 91 ? 7.941 26.864 35.865 1.00 89.81 91 GLN A C 1
ATOM 719 O O . GLN A 1 91 ? 8.719 27.791 35.662 1.00 89.81 91 GLN A O 1
ATOM 724 N N . LEU A 1 92 ? 7.369 26.634 37.047 1.00 93.25 92 LEU A N 1
ATOM 725 C CA . LEU A 1 92 ? 7.808 27.295 38.271 1.00 93.25 92 LEU A CA 1
ATOM 726 C C . LEU A 1 92 ? 8.887 26.427 38.920 1.00 93.25 92 LEU A C 1
ATOM 728 O O . LEU A 1 92 ? 8.634 25.262 39.218 1.00 93.25 92 LEU A O 1
ATOM 732 N N . SER A 1 93 ? 10.065 26.980 39.169 1.00 93.19 93 SER A N 1
ATOM 733 C CA . SER A 1 93 ? 11.120 26.347 39.953 1.00 93.19 93 SER A CA 1
ATOM 734 C C . SER A 1 93 ? 11.303 27.050 41.293 1.00 93.19 93 SER A C 1
ATOM 736 O O . SER A 1 93 ? 11.226 28.276 41.359 1.00 93.19 93 SER A O 1
ATOM 738 N N . ALA A 1 94 ? 11.593 26.277 42.335 1.00 94.69 94 ALA A N 1
ATOM 739 C CA . ALA A 1 94 ? 12.103 26.749 43.614 1.00 94.69 94 ALA A CA 1
ATOM 740 C C . ALA A 1 94 ? 13.523 26.201 43.800 1.00 94.69 94 ALA A C 1
ATOM 742 O O . ALA A 1 94 ? 13.710 24.993 43.950 1.00 94.69 94 ALA A O 1
ATOM 743 N N . GLU A 1 95 ? 14.508 27.089 43.747 1.00 93.56 95 GLU A N 1
ATOM 744 C CA . GLU A 1 95 ? 15.922 26.790 43.964 1.00 93.56 95 GLU A CA 1
ATOM 745 C C . GLU A 1 95 ? 16.268 27.029 45.435 1.00 93.56 95 GLU A C 1
ATOM 747 O O . GLU A 1 95 ? 15.994 28.101 45.982 1.00 93.56 95 GLU A O 1
ATOM 752 N N . LEU A 1 96 ? 16.854 26.017 46.073 1.00 93.69 96 LEU A N 1
ATOM 753 C CA . LEU A 1 96 ? 17.272 26.057 47.470 1.00 93.69 96 LEU A CA 1
ATOM 754 C C . LEU A 1 96 ? 18.762 26.360 47.513 1.00 93.69 96 LEU A C 1
ATOM 756 O O . LEU A 1 96 ? 19.596 25.470 47.388 1.00 93.69 96 LEU A O 1
ATOM 760 N N . GLN A 1 97 ? 19.109 27.632 47.647 1.00 91.94 97 GLN A N 1
ATOM 761 C CA . GLN A 1 97 ? 20.494 28.077 47.636 1.00 91.94 97 GLN A CA 1
ATOM 762 C C . GLN A 1 97 ? 21.230 27.650 48.908 1.00 91.94 97 GLN A C 1
ATOM 764 O O . GLN A 1 97 ? 20.638 27.456 49.971 1.00 91.94 97 GLN A O 1
ATOM 769 N N . ASN A 1 98 ? 22.553 27.543 48.800 1.00 89.06 98 ASN A N 1
ATOM 770 C CA . ASN A 1 98 ? 23.423 27.340 49.953 1.00 89.06 98 ASN A CA 1
ATOM 771 C C . ASN A 1 98 ? 23.381 28.593 50.843 1.00 89.06 98 ASN A C 1
ATOM 773 O O . ASN A 1 98 ? 24.051 29.583 50.551 1.00 89.06 98 ASN A O 1
ATOM 777 N N . HIS A 1 99 ? 22.564 28.554 51.896 1.00 90.19 99 HIS A N 1
ATOM 778 C CA . HIS A 1 99 ? 22.340 29.659 52.828 1.00 90.19 99 HIS A CA 1
ATOM 779 C C . HIS A 1 99 ? 22.057 29.122 54.239 1.00 90.19 99 HIS A C 1
ATOM 781 O O . HIS A 1 99 ? 21.454 28.061 54.379 1.00 90.19 99 HIS A O 1
ATOM 787 N N . ASP A 1 100 ? 22.422 29.870 55.283 1.00 86.12 100 ASP A N 1
ATOM 788 C CA . ASP A 1 100 ? 22.328 29.432 56.691 1.00 86.12 100 ASP A CA 1
ATOM 789 C C . ASP A 1 100 ? 20.890 29.126 57.163 1.00 86.12 100 ASP A C 1
ATOM 791 O O . ASP A 1 100 ? 20.673 28.392 58.128 1.00 86.12 100 ASP A O 1
ATOM 795 N N . SER A 1 101 ? 19.889 29.683 56.479 1.00 84.69 101 SER A N 1
ATOM 796 C CA . SER A 1 101 ? 18.455 29.450 56.723 1.00 84.69 101 SER A CA 1
ATOM 797 C C . SER A 1 101 ? 17.913 28.181 56.054 1.00 84.69 101 SER A C 1
ATOM 799 O O . SER A 1 101 ? 16.784 27.775 56.348 1.00 84.69 101 SER A O 1
ATOM 801 N N . ILE A 1 102 ? 18.685 27.564 55.155 1.00 90.31 102 ILE A N 1
ATOM 802 C CA . ILE A 1 102 ? 18.315 26.355 54.422 1.00 90.31 102 ILE A CA 1
ATOM 803 C C . ILE A 1 102 ? 19.072 25.170 55.029 1.00 90.31 102 ILE A C 1
ATOM 805 O O . ILE A 1 102 ? 20.303 25.162 55.036 1.00 90.31 102 ILE A O 1
ATOM 809 N N . PRO A 1 103 ? 18.371 24.140 55.533 1.00 90.50 103 PRO A N 1
ATOM 810 C CA . PRO A 1 103 ? 19.022 22.939 56.038 1.00 90.50 103 PRO A CA 1
ATOM 811 C C . PRO A 1 103 ? 19.942 22.304 54.992 1.00 90.50 103 PRO A C 1
ATOM 813 O O . PRO A 1 103 ? 19.593 22.219 53.815 1.00 90.50 103 PRO A O 1
ATOM 816 N N . ALA A 1 104 ? 21.085 21.776 55.431 1.00 88.12 104 ALA A N 1
ATOM 817 C CA . ALA A 1 104 ? 22.074 21.161 54.543 1.00 88.12 104 ALA A CA 1
ATOM 818 C C . ALA A 1 104 ? 21.513 19.993 53.709 1.00 88.12 104 ALA A C 1
ATOM 820 O O . ALA A 1 104 ? 22.004 19.722 52.621 1.00 88.12 104 ALA A O 1
ATOM 821 N N . SER A 1 105 ? 20.467 19.311 54.192 1.00 88.56 105 SER A N 1
ATOM 822 C CA . SER A 1 105 ? 19.780 18.245 53.452 1.00 88.56 105 SER A CA 1
ATOM 823 C C . SER A 1 105 ? 18.861 18.740 52.326 1.00 88.56 105 SER A C 1
ATOM 825 O O . SER A 1 105 ? 18.340 17.917 51.573 1.00 88.56 105 SER A O 1
ATOM 827 N N . LEU A 1 106 ? 18.656 20.054 52.216 1.00 91.25 106 LEU A N 1
ATOM 828 C CA . LEU A 1 106 ? 17.862 20.714 51.181 1.00 91.25 106 LEU A CA 1
ATOM 829 C C . LEU A 1 106 ? 18.694 21.650 50.292 1.00 91.25 106 LEU A C 1
ATOM 831 O O . LEU A 1 106 ? 18.317 21.891 49.150 1.00 91.25 106 LEU A O 1
ATOM 835 N N . ALA A 1 107 ? 19.798 22.189 50.803 1.00 91.44 107 ALA A N 1
ATOM 836 C CA . ALA A 1 107 ? 20.642 23.129 50.076 1.00 91.44 107 ALA A CA 1
ATOM 837 C C . ALA A 1 107 ? 21.225 22.510 48.787 1.00 91.44 107 ALA A C 1
ATOM 839 O O . ALA A 1 107 ? 21.685 21.371 48.777 1.00 91.44 107 ALA A O 1
ATOM 840 N N . GLY A 1 108 ? 21.185 23.268 47.691 1.00 89.44 108 GLY A N 1
ATOM 841 C CA . GLY A 1 108 ? 21.605 22.862 46.348 1.00 89.44 108 GLY A CA 1
ATOM 842 C C . GLY A 1 108 ? 20.539 22.133 45.520 1.00 89.44 108 GLY A C 1
ATOM 843 O O . GLY A 1 108 ? 20.769 21.887 44.337 1.00 89.44 108 GLY A O 1
ATOM 844 N N . HIS A 1 109 ? 19.387 21.800 46.109 1.00 92.50 109 HIS A N 1
ATOM 845 C CA . HIS A 1 109 ? 18.323 21.049 45.442 1.00 92.50 109 HIS A CA 1
ATOM 846 C C . HIS A 1 109 ? 17.240 21.943 44.831 1.00 92.50 109 HIS A C 1
ATOM 848 O O . HIS A 1 109 ? 17.091 23.122 45.169 1.00 92.50 109 HIS A O 1
ATOM 854 N N . HIS A 1 110 ? 16.453 21.347 43.936 1.00 91.50 110 HIS A N 1
ATOM 855 C CA . HIS A 1 110 ? 15.417 22.040 43.183 1.00 91.50 110 HIS A CA 1
ATOM 856 C C . HIS A 1 110 ? 14.065 21.342 43.311 1.00 91.50 110 HIS A C 1
ATOM 858 O O . HIS A 1 110 ? 13.945 20.113 43.389 1.00 91.50 110 HIS A O 1
ATOM 864 N N . LEU A 1 111 ? 13.012 22.155 43.302 1.00 93.62 111 LEU A N 1
ATOM 865 C CA . LEU A 1 111 ? 11.651 21.696 43.069 1.00 93.62 111 LEU A CA 1
ATOM 866 C C . LEU A 1 111 ? 11.117 22.360 41.808 1.00 93.62 111 LEU A C 1
ATOM 868 O O . LEU A 1 111 ? 11.240 23.571 41.640 1.00 93.62 111 LEU A O 1
ATOM 872 N N . TYR A 1 112 ? 10.493 21.569 40.947 1.00 92.44 112 TYR A N 1
ATOM 873 C CA . TYR A 1 112 ? 9.891 22.018 39.703 1.00 92.44 112 TYR A CA 1
ATOM 874 C C . TYR A 1 112 ? 8.401 21.716 39.714 1.00 92.44 112 TYR A C 1
ATOM 876 O O . TYR A 1 112 ? 7.988 20.609 40.056 1.00 92.44 112 TYR A O 1
ATOM 884 N N . PHE A 1 113 ? 7.596 22.683 39.297 1.00 92.62 113 PHE A N 1
ATOM 885 C CA . PHE A 1 113 ? 6.150 22.566 39.215 1.00 92.62 113 PHE A CA 1
ATOM 886 C C . PHE A 1 113 ? 5.700 22.856 37.792 1.00 92.62 113 PHE A C 1
ATOM 888 O O . PHE A 1 113 ? 5.977 23.925 37.242 1.00 92.62 113 PHE A O 1
ATOM 895 N N . GLN A 1 114 ? 4.979 21.902 37.213 1.00 90.06 114 GLN A N 1
ATOM 896 C CA . GLN A 1 114 ? 4.626 21.912 35.801 1.00 90.06 114 GLN A CA 1
ATOM 897 C C . GLN A 1 114 ? 3.145 21.580 35.600 1.00 90.06 114 GLN A C 1
ATOM 899 O O . GLN A 1 114 ? 2.659 20.606 36.185 1.00 90.06 114 GLN A O 1
ATOM 904 N N . PRO A 1 115 ? 2.404 22.326 34.765 1.00 91.06 115 PRO A N 1
ATOM 905 C CA . PRO A 1 115 ? 0.986 22.065 34.577 1.00 91.06 115 PRO A CA 1
ATOM 906 C C . PRO A 1 115 ? 0.750 20.715 33.894 1.00 91.06 115 PRO A C 1
ATOM 908 O O . PRO A 1 115 ? 1.515 20.291 33.027 1.00 91.06 115 PRO A O 1
ATOM 911 N N . GLN A 1 116 ? -0.334 20.047 34.276 1.00 87.62 116 GLN A N 1
ATOM 912 C CA . GLN A 1 116 ? -0.795 18.821 33.631 1.00 87.62 116 GLN A CA 1
ATOM 913 C C . GLN A 1 116 ? -1.822 19.140 32.545 1.00 87.62 116 GLN A C 1
ATOM 915 O O . GLN A 1 116 ? -2.772 19.892 32.767 1.00 87.62 116 GLN A O 1
ATOM 920 N N . ILE A 1 117 ? -1.610 18.561 31.364 1.00 84.75 117 ILE A N 1
ATOM 921 C CA . ILE A 1 117 ? -2.431 18.791 30.175 1.00 84.75 117 ILE A CA 1
ATOM 922 C C . ILE A 1 117 ? -3.414 17.636 30.048 1.00 84.75 117 ILE A C 1
ATOM 924 O O . ILE A 1 117 ? -3.012 16.489 29.869 1.00 84.75 117 ILE A O 1
ATOM 928 N N . ASN A 1 118 ? -4.701 17.962 30.104 1.00 81.19 118 ASN A N 1
ATOM 929 C CA . ASN A 1 118 ? -5.792 17.015 29.931 1.00 81.19 118 ASN A CA 1
ATOM 930 C C . ASN A 1 118 ? -6.717 17.524 28.823 1.00 81.19 118 ASN A C 1
ATOM 932 O O . ASN A 1 118 ? -7.181 18.668 28.868 1.00 81.19 118 ASN A O 1
ATOM 936 N N . ALA A 1 119 ? -6.989 16.674 27.832 1.00 75.56 119 ALA A N 1
ATOM 937 C CA . ALA A 1 119 ? -7.780 17.050 26.666 1.00 75.56 119 ALA A CA 1
ATOM 938 C C . ALA A 1 119 ? -9.175 17.550 27.061 1.00 75.5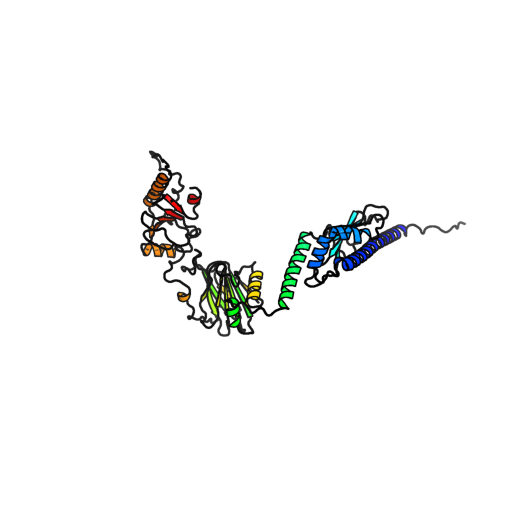6 119 ALA A C 1
ATOM 940 O O . ALA A 1 119 ? -9.916 16.873 27.774 1.00 75.56 119 ALA A O 1
ATOM 941 N N . GLY A 1 120 ? -9.524 18.751 26.591 1.00 74.19 120 GLY A N 1
ATOM 942 C CA . GLY A 1 120 ? -10.836 19.358 26.825 1.00 74.19 120 GLY A CA 1
ATOM 943 C C . GLY A 1 120 ? -11.115 19.774 28.274 1.00 74.19 120 GLY A C 1
ATOM 944 O O . GLY A 1 120 ? -12.268 20.039 28.599 1.00 74.19 120 GLY A O 1
ATOM 945 N N . GLN A 1 121 ? -10.098 19.813 29.139 1.00 83.12 121 GLN A N 1
ATOM 946 C CA . GLN A 1 121 ? -10.204 20.262 30.529 1.00 83.12 121 GLN A CA 1
ATOM 947 C C . GLN A 1 121 ? -9.230 21.420 30.794 1.00 83.12 121 GLN A C 1
ATOM 949 O O . GLN A 1 121 ? -8.185 21.489 30.135 1.00 83.12 121 GLN A O 1
ATOM 954 N N . PRO A 1 122 ? -9.526 22.312 31.757 1.00 88.19 122 PRO A N 1
ATOM 955 C CA . PRO A 1 122 ? -8.584 23.334 32.194 1.00 88.19 122 PRO A CA 1
ATOM 956 C C . PRO A 1 122 ? -7.449 22.721 33.029 1.00 88.19 122 PRO A C 1
ATOM 958 O O . PRO A 1 122 ? -7.576 21.639 33.603 1.00 88.19 122 PRO A O 1
ATOM 961 N N . ILE A 1 123 ? -6.333 23.437 33.132 1.00 88.75 123 ILE A N 1
ATOM 962 C CA . ILE A 1 123 ? -5.216 23.117 34.018 1.00 88.75 123 ILE A CA 1
ATOM 963 C C . ILE A 1 123 ? -5.689 23.301 35.462 1.00 88.75 123 ILE A C 1
ATOM 965 O O . ILE A 1 123 ? -5.808 24.416 35.965 1.00 88.75 123 ILE A O 1
ATOM 969 N N . THR A 1 124 ? -5.932 22.188 36.146 1.00 85.81 124 THR A N 1
ATOM 970 C CA . THR A 1 124 ? -6.276 22.165 37.578 1.00 85.81 124 THR A CA 1
ATOM 971 C C . THR A 1 124 ? -5.144 21.631 38.446 1.00 85.81 124 THR A C 1
ATOM 973 O O . THR A 1 124 ? -5.205 21.721 39.669 1.00 85.81 124 THR A O 1
ATOM 976 N N . THR A 1 125 ? -4.113 21.049 37.833 1.00 87.75 125 THR A N 1
ATOM 977 C CA . THR A 1 125 ? -3.073 20.300 38.539 1.00 87.75 125 THR A CA 1
ATOM 978 C C . THR A 1 125 ? -1.696 20.693 38.029 1.00 87.75 125 THR A C 1
ATOM 980 O O . THR A 1 125 ? -1.466 20.753 36.822 1.00 87.75 125 THR A O 1
ATOM 983 N N . TRP A 1 126 ? -0.781 20.930 38.967 1.00 91.12 126 TRP A N 1
ATOM 984 C CA . TRP A 1 126 ? 0.632 21.192 38.711 1.00 91.12 126 TRP A CA 1
ATOM 985 C C . TRP A 1 126 ? 1.450 20.067 39.340 1.00 91.12 126 TRP A C 1
ATOM 987 O O . TRP A 1 126 ? 1.489 19.936 40.563 1.00 91.12 126 TRP A O 1
ATOM 997 N N . GLN A 1 127 ? 2.050 19.229 38.499 1.00 91.62 127 GLN A N 1
ATOM 998 C CA . GLN A 1 127 ? 2.873 18.102 38.919 1.00 91.62 127 GLN A CA 1
ATOM 999 C C . GLN A 1 127 ? 4.199 18.612 39.471 1.00 91.62 127 GLN A C 1
ATOM 1001 O O . GLN A 1 127 ? 4.867 19.424 38.830 1.00 91.62 127 GLN A O 1
ATOM 1006 N N . CYS A 1 128 ? 4.575 18.105 40.643 1.00 92.62 128 CYS A N 1
ATOM 1007 C CA . CYS A 1 128 ? 5.863 18.389 41.251 1.00 92.62 128 CYS A CA 1
ATOM 1008 C C . CYS A 1 128 ? 6.930 17.371 40.813 1.00 92.62 128 CYS A C 1
ATOM 1010 O O . CYS A 1 128 ? 6.663 16.164 40.751 1.00 92.62 128 CYS A O 1
ATOM 1012 N N . PHE A 1 129 ? 8.147 17.856 40.580 1.00 91.31 129 PHE A N 1
ATOM 1013 C CA . PHE A 1 129 ? 9.369 17.079 40.384 1.00 91.31 129 PHE A CA 1
ATOM 1014 C C . PHE A 1 129 ? 10.467 17.613 41.305 1.00 91.31 129 PHE A C 1
ATOM 1016 O O . PHE A 1 129 ? 10.531 18.815 41.549 1.00 91.31 129 PHE A O 1
ATOM 1023 N N . SER A 1 130 ? 11.325 16.740 41.828 1.00 91.94 130 SER A N 1
ATOM 1024 C CA . SER A 1 130 ? 12.460 17.156 42.658 1.00 91.94 130 SER A CA 1
ATOM 1025 C C . SER A 1 130 ? 13.579 16.122 42.651 1.00 91.94 130 SER A C 1
ATOM 1027 O O . SER A 1 130 ? 13.326 14.918 42.569 1.00 91.94 130 SER A O 1
ATOM 1029 N N . ASP A 1 131 ? 14.808 16.600 42.801 1.00 89.25 131 ASP A N 1
ATOM 1030 C CA . ASP A 1 131 ? 16.030 15.808 42.924 1.00 89.25 131 ASP A CA 1
ATOM 1031 C C . ASP A 1 131 ? 16.341 15.410 44.379 1.00 89.25 131 ASP A C 1
ATOM 1033 O O . ASP A 1 131 ? 17.312 14.700 44.650 1.00 89.25 131 ASP A O 1
ATOM 1037 N N . LEU A 1 132 ? 15.478 15.808 45.319 1.00 91.50 132 LEU A N 1
ATOM 1038 C CA . LEU A 1 132 ? 15.552 15.415 46.718 1.00 91.50 132 LEU A CA 1
ATOM 1039 C C . LEU A 1 132 ? 15.415 13.896 46.896 1.00 91.50 132 LEU A C 1
ATOM 1041 O O . LEU A 1 132 ? 14.580 13.222 46.276 1.00 91.50 132 LEU A O 1
ATOM 1045 N N . ALA A 1 133 ? 16.197 13.365 47.837 1.00 86.44 133 ALA A N 1
ATOM 1046 C CA . ALA A 1 133 ? 16.123 11.969 48.248 1.00 86.44 133 ALA A CA 1
ATOM 1047 C C . ALA A 1 133 ? 14.746 11.621 48.846 1.00 86.44 133 ALA A C 1
ATOM 1049 O O . ALA A 1 133 ? 14.142 12.429 49.553 1.00 86.44 133 ALA A O 1
ATOM 1050 N N . ASP A 1 134 ? 14.291 10.379 48.651 1.00 84.31 134 ASP A N 1
ATOM 1051 C CA . ASP A 1 134 ? 12.953 9.896 49.050 1.00 84.31 134 ASP A CA 1
ATOM 1052 C C . ASP A 1 134 ? 12.577 10.197 50.510 1.00 84.31 134 ASP A C 1
ATOM 1054 O O . ASP A 1 134 ? 11.419 10.456 50.822 1.00 84.31 134 ASP A O 1
ATOM 1058 N N . LYS A 1 135 ? 13.563 10.189 51.417 1.00 85.38 135 LYS A N 1
ATOM 1059 C CA . LYS A 1 135 ? 13.368 10.449 52.853 1.00 85.38 135 LYS A CA 1
ATOM 1060 C C . LYS A 1 135 ? 12.917 11.881 53.181 1.00 85.38 135 LYS A C 1
ATOM 1062 O O . LYS A 1 135 ? 12.358 12.098 54.255 1.00 85.38 135 LYS A O 1
ATOM 1067 N N . VAL A 1 136 ? 13.202 12.842 52.301 1.00 88.44 136 VAL A N 1
ATOM 1068 C CA . VAL A 1 136 ? 12.917 14.277 52.492 1.00 88.44 136 VAL A CA 1
ATOM 1069 C C . VAL A 1 136 ? 12.048 14.868 51.383 1.00 88.44 136 VAL A C 1
ATOM 1071 O O . VAL A 1 136 ? 11.410 15.890 51.615 1.00 88.44 136 VAL A O 1
ATOM 1074 N N . ARG A 1 137 ? 11.973 14.234 50.208 1.00 91.94 137 ARG A N 1
ATOM 1075 C CA . ARG A 1 137 ? 11.151 14.697 49.087 1.00 91.94 137 ARG A CA 1
ATOM 1076 C C . ARG A 1 137 ? 9.658 14.750 49.470 1.00 91.94 137 ARG A C 1
ATOM 1078 O O . ARG A 1 137 ? 9.165 13.807 50.099 1.00 91.94 137 ARG A O 1
ATOM 1085 N N . PRO A 1 138 ? 8.909 15.802 49.081 1.00 90.69 138 PRO A N 1
ATOM 1086 C CA . PRO A 1 138 ? 7.458 15.812 49.253 1.00 90.69 138 PRO A CA 1
ATOM 1087 C C . PRO A 1 138 ? 6.802 14.623 48.536 1.00 90.69 138 PRO A C 1
ATOM 1089 O O . PRO A 1 138 ? 7.235 14.212 47.460 1.00 90.69 138 PRO A O 1
ATOM 1092 N N . LYS A 1 139 ? 5.759 14.045 49.141 1.00 85.25 139 LYS A N 1
ATOM 1093 C CA . LYS A 1 139 ? 5.155 12.782 48.668 1.00 85.25 139 LYS A CA 1
ATOM 1094 C C . LYS A 1 139 ? 4.497 12.891 47.291 1.00 85.25 139 LYS A C 1
ATOM 1096 O O . LYS A 1 139 ? 4.360 11.889 46.601 1.00 85.25 139 LYS A O 1
ATOM 1101 N N . ASP A 1 140 ? 4.066 14.087 46.927 1.00 84.38 140 ASP A N 1
ATOM 1102 C CA . ASP A 1 140 ? 3.446 14.450 45.656 1.00 84.38 140 ASP A CA 1
ATOM 1103 C C . ASP A 1 140 ? 4.471 14.806 44.562 1.00 84.38 140 ASP A C 1
ATOM 1105 O O . ASP A 1 140 ? 4.095 14.994 43.402 1.00 84.38 140 ASP A O 1
ATOM 1109 N N . CYS A 1 141 ? 5.765 14.848 44.901 1.00 90.25 141 CYS A N 1
ATOM 1110 C CA . CYS A 1 141 ? 6.849 15.102 43.959 1.00 90.25 141 CYS A CA 1
ATOM 1111 C C . CYS A 1 141 ? 7.468 13.803 43.428 1.00 90.25 141 CYS A C 1
ATOM 1113 O O . CYS A 1 141 ? 7.888 12.918 44.183 1.00 90.25 141 CYS A O 1
ATOM 1115 N N . LEU A 1 142 ? 7.602 13.724 42.106 1.00 89.12 142 LEU A N 1
ATOM 1116 C CA . LEU A 1 142 ? 8.318 12.647 41.425 1.00 89.12 142 LEU A CA 1
ATOM 1117 C C . LEU A 1 142 ? 9.830 12.905 41.465 1.00 89.12 142 LEU A C 1
ATOM 1119 O O . LEU A 1 142 ? 10.268 14.047 41.327 1.00 89.12 142 LEU A O 1
ATOM 1123 N N . TYR A 1 143 ? 10.632 11.849 41.633 1.00 88.81 143 TYR A N 1
ATOM 1124 C CA . TYR A 1 143 ? 12.090 11.977 41.583 1.00 88.81 143 TYR A CA 1
ATOM 1125 C C . TYR A 1 143 ? 12.554 12.317 40.167 1.00 88.81 143 TYR A C 1
ATOM 1127 O O . TYR A 1 143 ? 12.356 11.504 39.261 1.00 88.81 143 TYR A O 1
ATOM 1135 N N . ARG A 1 144 ? 13.190 13.477 39.982 1.00 81.94 144 ARG A N 1
ATOM 1136 C CA . ARG A 1 144 ? 13.936 13.833 38.767 1.00 81.94 144 ARG A CA 1
ATOM 1137 C C . ARG A 1 144 ? 14.952 14.935 39.048 1.00 81.94 144 ARG A C 1
ATOM 1139 O O . ARG A 1 144 ? 14.657 15.854 39.799 1.00 81.94 144 ARG A O 1
ATOM 1146 N N . GLN A 1 145 ? 16.094 14.870 38.365 1.00 75.94 145 GLN A N 1
ATOM 1147 C CA . GLN A 1 145 ? 17.095 15.944 38.361 1.00 75.94 145 GLN A CA 1
ATOM 1148 C C . GLN A 1 145 ? 16.615 17.185 37.602 1.00 75.94 145 GLN A C 1
ATOM 1150 O O . GLN A 1 145 ? 16.941 18.299 37.987 1.00 75.94 145 GLN A O 1
ATOM 1155 N N . GLU A 1 146 ? 15.793 16.990 36.568 1.00 71.38 146 GLU A N 1
ATOM 1156 C CA . GLU A 1 146 ? 15.218 18.057 35.751 1.00 71.38 146 GLU A CA 1
ATOM 1157 C C . GLU A 1 146 ? 13.747 17.748 35.444 1.00 71.38 146 GLU A C 1
ATOM 1159 O O . GLU A 1 146 ? 13.317 16.587 35.382 1.00 71.38 146 GLU A O 1
ATOM 1164 N N . ALA A 1 147 ? 12.949 18.788 35.238 1.00 68.50 147 ALA A N 1
ATOM 1165 C CA . ALA A 1 147 ? 11.597 18.628 34.724 1.00 68.50 147 ALA A CA 1
ATOM 1166 C C . ALA A 1 147 ? 11.603 18.082 33.275 1.00 68.50 147 ALA A C 1
ATOM 1168 O O . ALA A 1 147 ? 12.611 18.188 32.579 1.00 68.50 147 ALA A O 1
ATOM 1169 N N . PRO A 1 148 ? 10.501 17.462 32.808 1.00 69.00 148 PRO A N 1
ATOM 1170 C CA . PRO A 1 148 ? 10.312 17.111 31.399 1.00 69.00 148 PRO A CA 1
ATOM 1171 C C . PRO A 1 148 ? 10.726 18.221 30.420 1.00 69.00 148 PRO A C 1
ATOM 1173 O O . PRO A 1 148 ? 10.404 19.388 30.642 1.00 69.00 148 PRO A O 1
ATOM 1176 N N . ASP A 1 149 ? 11.373 17.841 29.311 1.00 71.88 149 ASP A N 1
ATOM 1177 C CA . ASP A 1 149 ? 11.808 18.793 28.286 1.00 71.88 149 ASP A CA 1
ATOM 1178 C C . ASP A 1 149 ? 10.612 19.589 27.733 1.00 71.88 149 ASP A C 1
ATOM 1180 O O . ASP A 1 149 ? 9.500 19.081 27.543 1.00 71.88 149 ASP A O 1
ATOM 1184 N N . ARG A 1 150 ? 10.850 20.864 27.426 1.00 70.25 150 ARG A N 1
ATOM 1185 C CA . ARG A 1 150 ? 9.867 21.795 26.868 1.00 70.25 150 ARG A CA 1
ATOM 1186 C C . ARG A 1 150 ? 9.218 21.252 25.595 1.00 70.25 150 ARG A C 1
ATOM 1188 O O . ARG A 1 150 ? 8.037 21.513 25.343 1.00 70.25 150 ARG A O 1
ATOM 1195 N N . SER A 1 151 ? 9.978 20.508 24.796 1.00 72.56 151 SER A N 1
ATOM 1196 C CA . SER A 1 151 ? 9.493 19.852 23.582 1.00 72.56 151 SER A CA 1
ATOM 1197 C C . SER A 1 151 ? 8.345 18.886 23.885 1.00 72.56 151 SER A C 1
ATOM 1199 O O . SER A 1 151 ? 7.368 18.847 23.137 1.00 72.56 151 SER A O 1
ATOM 1201 N N . ASP A 1 152 ? 8.409 18.175 25.012 1.00 74.00 152 ASP A N 1
ATOM 1202 C CA . ASP A 1 152 ? 7.393 17.206 25.422 1.00 74.00 152 ASP A CA 1
ATOM 1203 C C . ASP A 1 152 ? 6.108 17.892 25.889 1.00 74.00 152 ASP A C 1
ATOM 1205 O O . ASP A 1 152 ? 5.013 17.460 25.528 1.00 74.00 152 ASP A O 1
ATOM 1209 N N . LEU A 1 153 ? 6.222 19.007 26.617 1.00 73.44 153 LEU A N 1
ATOM 1210 C CA . LEU A 1 153 ? 5.076 19.834 27.006 1.00 73.44 153 LEU A CA 1
ATOM 1211 C C . LEU A 1 153 ? 4.343 20.420 25.805 1.00 73.44 153 LEU A C 1
ATOM 1213 O O . LEU A 1 153 ? 3.117 20.342 25.714 1.00 73.44 153 LEU A O 1
ATOM 1217 N N . LEU A 1 154 ? 5.096 21.009 24.876 1.00 77.00 154 LEU A N 1
ATOM 1218 C CA . LEU A 1 154 ? 4.553 21.568 23.642 1.00 77.00 154 LEU A CA 1
ATOM 1219 C C . LEU A 1 154 ? 3.900 20.485 22.792 1.00 77.00 154 LEU A C 1
ATOM 1221 O O . LEU A 1 154 ? 2.799 20.676 22.278 1.00 77.00 154 LEU A O 1
ATOM 1225 N N . ARG A 1 155 ? 4.551 19.327 22.679 1.00 80.75 155 ARG A N 1
ATOM 1226 C CA . ARG A 1 155 ? 4.009 18.169 21.975 1.00 80.75 155 ARG A CA 1
ATOM 1227 C C . ARG A 1 155 ? 2.715 17.683 22.623 1.00 80.75 155 ARG A C 1
ATOM 1229 O O . ARG A 1 155 ? 1.740 17.465 21.907 1.00 80.75 155 ARG A O 1
ATOM 1236 N N . ALA A 1 156 ? 2.669 17.565 23.947 1.00 78.31 156 ALA A N 1
ATOM 1237 C CA . ALA A 1 156 ? 1.467 17.179 24.680 1.00 78.31 156 ALA A CA 1
ATOM 1238 C C . ALA A 1 156 ? 0.331 18.199 24.496 1.00 78.31 156 ALA A C 1
ATOM 1240 O O . ALA A 1 156 ? -0.804 17.805 24.228 1.00 78.31 156 ALA A O 1
ATOM 1241 N N . ALA A 1 157 ? 0.632 19.501 24.538 1.00 77.50 157 ALA A N 1
ATOM 1242 C CA . ALA A 1 157 ? -0.341 20.561 24.277 1.00 77.50 157 ALA A CA 1
ATOM 1243 C C . ALA A 1 157 ? -0.883 20.485 22.841 1.00 77.50 157 ALA A C 1
ATOM 1245 O O . ALA A 1 157 ? -2.094 20.498 22.635 1.00 77.50 157 ALA A O 1
ATOM 1246 N N . LEU A 1 158 ? -0.011 20.331 21.842 1.00 78.31 158 LEU A N 1
ATOM 1247 C CA . LEU A 1 158 ? -0.410 20.201 20.439 1.00 78.31 158 LEU A CA 1
ATOM 1248 C C . LEU A 1 158 ? -1.289 18.963 20.214 1.00 78.31 158 LEU A C 1
ATOM 1250 O O . LEU A 1 158 ? -2.352 19.075 19.605 1.00 78.31 158 LEU A O 1
ATOM 1254 N N . LEU A 1 159 ? -0.908 17.804 20.753 1.00 78.75 159 LEU A N 1
ATOM 1255 C CA . LEU A 1 159 ? -1.706 16.578 20.658 1.00 78.75 159 LEU A CA 1
ATOM 1256 C C . LEU A 1 159 ? -3.068 16.714 21.370 1.00 78.75 159 LEU A C 1
ATOM 1258 O O . LEU A 1 159 ? -4.091 16.276 20.833 1.00 78.75 159 LEU A O 1
ATOM 1262 N N . SER A 1 160 ? -3.107 17.374 22.531 1.00 74.81 160 SER A N 1
ATOM 1263 C CA . SER A 1 160 ? -4.344 17.704 23.255 1.00 74.81 160 SER A CA 1
ATOM 1264 C C . SER A 1 160 ? -5.253 18.641 22.449 1.00 74.81 160 SER A C 1
ATOM 1266 O O . SER A 1 160 ? -6.445 18.383 22.307 1.00 74.81 160 SER A O 1
ATOM 1268 N N . SER A 1 161 ? -4.695 19.678 21.819 1.00 70.94 161 SER A N 1
ATOM 1269 C CA . SER A 1 161 ? -5.457 20.611 20.976 1.00 70.94 161 SER A CA 1
ATOM 1270 C C . SER A 1 161 ? -6.102 19.909 19.775 1.00 70.94 161 SER A C 1
ATOM 1272 O O . SER A 1 161 ? -7.263 20.152 19.442 1.00 70.94 161 SER A O 1
ATOM 1274 N N . VAL A 1 162 ? -5.376 18.974 19.148 1.00 71.19 162 VAL A N 1
ATOM 1275 C CA . VAL A 1 162 ? -5.857 18.193 18.001 1.00 71.19 162 VAL A CA 1
ATOM 1276 C C . VAL A 1 162 ? -6.976 17.248 18.430 1.00 71.19 162 VAL A C 1
ATOM 1278 O O . VAL A 1 162 ? -7.983 17.131 17.730 1.00 71.19 162 VAL A O 1
ATOM 1281 N N . THR A 1 163 ? -6.835 16.593 19.584 1.00 68.00 163 THR A N 1
ATOM 1282 C CA . THR A 1 163 ? -7.870 15.703 20.132 1.00 68.00 163 THR A CA 1
ATOM 1283 C C . THR A 1 163 ? -9.117 16.472 20.577 1.00 68.00 163 THR A C 1
ATOM 1285 O O . THR A 1 163 ? -10.221 16.074 20.203 1.00 68.00 163 THR A O 1
ATOM 1288 N N . ALA A 1 164 ? -8.968 17.617 21.251 1.00 61.31 164 ALA A N 1
ATOM 1289 C CA . ALA A 1 164 ? -10.073 18.499 21.629 1.00 61.31 164 ALA A CA 1
ATOM 1290 C C . ALA A 1 164 ? -10.802 19.076 20.402 1.00 61.31 164 ALA A C 1
ATOM 1292 O O . ALA A 1 164 ? -12.030 19.029 20.336 1.00 61.31 164 ALA A O 1
ATOM 1293 N N . HIS A 1 165 ? -10.081 19.526 19.366 1.00 60.94 165 HIS A N 1
ATOM 1294 C CA . HIS A 1 165 ? -10.697 19.947 18.102 1.00 60.94 165 HIS A CA 1
ATOM 1295 C C . HIS A 1 165 ? -11.427 18.806 17.386 1.00 60.94 165 HIS A C 1
ATOM 1297 O O . HIS A 1 165 ? -12.466 19.037 16.760 1.00 60.94 165 HIS A O 1
ATOM 1303 N N . ARG A 1 166 ? -10.926 17.571 17.488 1.00 60.72 166 ARG A N 1
ATOM 1304 C CA . ARG A 1 166 ? -11.595 16.381 16.948 1.00 60.72 166 ARG A CA 1
ATOM 1305 C C . ARG A 1 166 ? -12.898 16.081 17.696 1.00 60.72 166 ARG A C 1
ATOM 1307 O O . ARG A 1 166 ? -13.894 15.797 17.039 1.00 60.72 166 ARG A O 1
ATOM 1314 N N . GLN A 1 167 ? -12.914 16.213 19.024 1.00 58.66 167 GLN A N 1
ATOM 1315 C CA . GLN A 1 167 ? -14.117 16.050 19.852 1.00 58.66 167 GLN A CA 1
ATOM 1316 C C . GLN A 1 167 ? -15.133 17.184 19.643 1.00 58.66 167 GLN A C 1
ATOM 1318 O O . GLN A 1 167 ? -16.320 16.928 19.467 1.00 58.66 167 GLN A O 1
ATOM 1323 N N . GLN A 1 168 ? -14.691 18.442 19.567 1.00 53.84 168 GLN A N 1
ATOM 1324 C CA . GLN A 1 168 ? -15.580 19.588 19.355 1.00 53.84 168 GLN A CA 1
ATOM 1325 C C . GLN A 1 168 ? -16.215 19.581 17.951 1.00 53.84 168 GLN A C 1
ATOM 1327 O O . GLN A 1 168 ? -17.380 19.947 17.797 1.00 53.84 168 GLN A O 1
ATOM 1332 N N . ARG A 1 169 ? -15.497 19.079 16.930 1.00 49.84 169 ARG A N 1
ATOM 1333 C CA . ARG A 1 169 ? -16.053 18.822 15.587 1.00 49.84 169 ARG A CA 1
ATOM 1334 C C . ARG A 1 169 ? -17.097 17.705 15.550 1.00 49.84 169 ARG A C 1
ATOM 1336 O O . ARG A 1 169 ? -17.891 17.686 14.616 1.00 49.84 169 ARG A O 1
ATOM 1343 N N . GLN A 1 170 ? -17.135 16.805 16.533 1.00 52.06 170 GLN A N 1
ATOM 1344 C CA . GLN A 1 170 ? -18.195 15.795 16.609 1.00 52.06 170 GLN A CA 1
ATOM 1345 C C . GLN A 1 170 ? -19.534 16.367 17.111 1.00 52.06 170 GLN A C 1
ATOM 1347 O O . GLN A 1 170 ? -20.567 15.766 16.836 1.00 52.06 170 GLN A O 1
ATOM 1352 N N . ASN A 1 171 ? -19.550 17.548 17.748 1.00 49.69 171 ASN A N 1
ATOM 1353 C CA . ASN A 1 171 ? -20.749 18.109 18.389 1.00 49.69 171 ASN A CA 1
ATOM 1354 C C . ASN A 1 171 ? -21.393 19.322 17.690 1.00 49.69 171 ASN A C 1
ATOM 1356 O O . ASN A 1 171 ? -22.342 19.891 18.228 1.00 49.69 171 ASN A O 1
ATOM 1360 N N . SER A 1 172 ? -20.960 19.746 16.496 1.00 52.41 172 SER A N 1
ATOM 1361 C CA . SER A 1 172 ? -21.688 20.809 15.785 1.00 52.41 172 SER A CA 1
ATOM 1362 C C . SER A 1 172 ? -21.579 20.746 14.263 1.00 52.41 172 SER A C 1
ATOM 1364 O O . SER A 1 172 ? -20.488 20.773 13.701 1.00 52.41 172 SER A O 1
ATOM 1366 N N . ARG A 1 173 ? -22.770 20.798 13.644 1.00 44.72 173 ARG A N 1
ATOM 1367 C CA . ARG A 1 173 ? -23.121 20.919 12.217 1.00 44.72 173 ARG A CA 1
ATOM 1368 C C . ARG A 1 173 ? -23.071 19.619 11.417 1.00 44.72 173 ARG A C 1
ATOM 1370 O O . ARG A 1 173 ? -22.012 19.156 11.001 1.00 44.72 173 ARG A O 1
ATOM 1377 N N . TYR A 1 174 ? -24.271 19.106 11.115 1.00 51.84 174 TYR A N 1
ATOM 1378 C CA . TYR A 1 174 ? -24.512 18.231 9.969 1.00 51.84 174 TYR A CA 1
ATOM 1379 C C . TYR A 1 174 ? -23.891 18.888 8.736 1.00 51.84 174 TYR A C 1
ATOM 1381 O O . TYR A 1 174 ? -24.419 19.844 8.170 1.00 51.84 174 TYR A O 1
ATOM 1389 N N . THR A 1 175 ? -22.712 18.400 8.383 1.00 48.06 175 THR A N 1
ATOM 1390 C CA . THR A 1 175 ? -22.098 18.648 7.092 1.00 48.06 175 THR A CA 1
ATOM 1391 C C . THR A 1 175 ? -22.660 17.546 6.206 1.00 48.06 175 THR A C 1
ATOM 1393 O O . THR A 1 175 ? -22.507 16.378 6.582 1.00 48.06 175 THR A O 1
ATOM 1396 N N . PRO A 1 176 ? -23.350 17.862 5.094 1.00 50.44 176 PRO A N 1
ATOM 1397 C CA . PRO A 1 176 ? -23.795 16.826 4.179 1.00 50.44 176 PRO A CA 1
ATOM 1398 C C . PRO A 1 176 ? -22.578 15.956 3.844 1.00 50.44 176 PRO A C 1
ATOM 1400 O O . PRO A 1 176 ? -21.530 16.513 3.496 1.00 50.44 176 PRO A O 1
ATOM 1403 N N . PRO A 1 177 ? -22.651 14.627 4.036 1.00 55.62 177 PRO A N 1
ATOM 1404 C CA . PRO A 1 177 ? -21.502 13.773 3.801 1.00 55.62 177 PRO A CA 1
ATOM 1405 C C . PRO A 1 177 ? -21.062 13.968 2.353 1.00 55.62 177 PRO A C 1
ATOM 1407 O O . PRO A 1 177 ? -21.877 13.852 1.438 1.00 55.62 177 PRO A O 1
ATOM 1410 N N . ILE A 1 178 ? -19.781 14.285 2.142 1.00 61.06 178 ILE A N 1
ATOM 1411 C CA . ILE A 1 178 ? -19.211 14.287 0.796 1.00 61.06 178 ILE A CA 1
ATOM 1412 C C . ILE A 1 178 ? -19.423 12.875 0.255 1.00 61.06 178 ILE A C 1
ATOM 1414 O O . ILE A 1 178 ? -18.899 11.899 0.804 1.00 61.06 178 ILE A O 1
ATOM 1418 N N . GLN A 1 179 ? -20.257 12.765 -0.777 1.00 76.12 179 GLN A N 1
ATOM 1419 C CA . GLN A 1 179 ? -20.525 11.489 -1.409 1.00 76.12 179 GLN A CA 1
ATOM 1420 C C . GLN A 1 179 ? -19.284 11.106 -2.212 1.00 76.12 179 GLN A C 1
ATOM 1422 O O . GLN A 1 179 ? -19.011 11.650 -3.278 1.00 76.12 179 GLN A O 1
ATOM 1427 N N . ASN A 1 180 ? -18.511 10.188 -1.658 1.00 86.56 180 ASN A N 1
ATOM 1428 C CA . ASN A 1 180 ? -17.331 9.603 -2.258 1.00 86.56 180 ASN A CA 1
ATOM 1429 C C . ASN A 1 180 ? -17.457 8.083 -2.204 1.00 86.56 180 ASN A C 1
ATOM 1431 O O . ASN A 1 180 ? -18.432 7.549 -1.668 1.00 86.56 180 ASN A O 1
ATOM 1435 N N . ASP A 1 181 ? -16.490 7.374 -2.767 1.00 90.00 181 ASP A N 1
ATOM 1436 C CA . ASP A 1 181 ? -16.580 5.918 -2.851 1.00 90.00 181 ASP A CA 1
ATOM 1437 C C . ASP A 1 181 ? -16.607 5.261 -1.462 1.00 90.00 181 ASP A C 1
ATOM 1439 O O . ASP A 1 181 ? -17.307 4.270 -1.264 1.00 90.00 181 ASP A O 1
ATOM 1443 N N . CYS A 1 182 ? -15.979 5.876 -0.456 1.00 91.75 182 CYS A N 1
ATOM 1444 C CA . CYS A 1 182 ? -15.989 5.397 0.927 1.00 91.75 182 CYS A CA 1
ATOM 1445 C C . CYS A 1 182 ? -17.373 5.537 1.577 1.00 91.75 182 CYS A C 1
ATOM 1447 O O . CYS A 1 182 ? -17.861 4.601 2.214 1.00 91.75 182 CYS A O 1
ATOM 1449 N N . THR A 1 183 ? -18.030 6.692 1.422 1.00 89.81 183 THR A N 1
ATOM 1450 C CA . THR A 1 183 ? -19.373 6.909 1.975 1.00 89.81 183 THR A CA 1
ATOM 1451 C C . THR A 1 183 ? -20.416 6.077 1.230 1.00 89.81 183 THR A C 1
ATOM 1453 O O . THR A 1 183 ? -21.264 5.472 1.885 1.00 89.81 183 THR A O 1
ATOM 1456 N N . LYS A 1 184 ? -20.301 5.930 -0.100 1.00 92.69 184 LYS A N 1
ATOM 1457 C CA . LYS A 1 184 ? -21.133 5.010 -0.905 1.00 92.69 184 LYS A CA 1
ATOM 1458 C C . LYS A 1 184 ? -20.942 3.544 -0.510 1.00 92.69 184 LYS A C 1
ATOM 1460 O O . LYS A 1 184 ? -21.916 2.793 -0.449 1.00 92.69 184 LYS A O 1
ATOM 1465 N N . PHE A 1 185 ? -19.707 3.122 -0.245 1.00 95.44 185 PHE A N 1
ATOM 1466 C CA . PHE A 1 185 ? -19.417 1.779 0.250 1.00 95.44 185 PHE A CA 1
ATOM 1467 C C . PHE A 1 185 ? -20.092 1.552 1.604 1.00 95.44 185 PHE A C 1
ATOM 1469 O O . PHE A 1 185 ? -20.850 0.599 1.762 1.00 95.44 185 PHE A O 1
ATOM 1476 N N . LYS A 1 186 ? -19.911 2.480 2.554 1.00 94.00 186 LYS A N 1
ATOM 1477 C CA . LYS A 1 186 ? -20.505 2.380 3.893 1.00 94.00 186 LYS A CA 1
ATOM 1478 C C . LYS A 1 186 ? -22.031 2.264 3.856 1.00 94.00 186 LYS A C 1
ATOM 1480 O O . LYS A 1 186 ? -22.588 1.485 4.621 1.00 94.00 186 LYS A O 1
ATOM 1485 N N . THR A 1 187 ? -22.711 2.993 2.966 1.00 93.75 187 THR A N 1
ATOM 1486 C CA . THR A 1 187 ? -24.182 2.938 2.851 1.00 93.75 187 THR A CA 1
ATOM 1487 C C . THR A 1 187 ? -24.730 1.587 2.386 1.00 93.75 187 THR A C 1
ATOM 1489 O O . THR A 1 187 ? -25.916 1.335 2.565 1.00 93.75 187 THR A O 1
ATOM 1492 N N . GLN A 1 188 ? -23.895 0.718 1.808 1.00 96.06 188 GLN A N 1
ATOM 1493 C CA . GLN A 1 188 ? -24.289 -0.629 1.372 1.00 96.06 188 GLN A CA 1
ATOM 1494 C C . GLN A 1 188 ? -24.140 -1.684 2.481 1.00 96.06 188 GLN A C 1
ATOM 1496 O O . GLN A 1 188 ? -24.571 -2.822 2.309 1.00 96.06 188 GLN A O 1
ATOM 1501 N N . LEU A 1 189 ? -23.526 -1.328 3.614 1.00 97.19 189 LEU A N 1
ATOM 1502 C CA . LEU A 1 189 ? -23.269 -2.251 4.716 1.00 97.19 189 LEU A CA 1
ATOM 1503 C C . LEU A 1 189 ? -24.463 -2.326 5.684 1.00 97.19 189 LEU A C 1
ATOM 1505 O O . LEU A 1 189 ? -25.159 -1.329 5.891 1.00 97.19 189 LEU A O 1
ATOM 1509 N N . PRO A 1 190 ? -24.691 -3.479 6.341 1.00 96.06 190 PRO A N 1
ATOM 1510 C CA . PRO A 1 190 ? -25.684 -3.581 7.406 1.00 96.06 190 PRO A CA 1
ATOM 1511 C C . PRO A 1 190 ? -25.280 -2.755 8.638 1.00 96.06 190 PRO A C 1
ATOM 1513 O O . PRO A 1 190 ? -24.119 -2.402 8.827 1.00 96.06 190 PRO A O 1
ATOM 1516 N N . ALA A 1 191 ? -26.233 -2.498 9.539 1.00 91.69 191 ALA A N 1
ATOM 1517 C CA . ALA A 1 191 ? -25.971 -1.721 10.754 1.00 91.69 191 ALA A CA 1
ATOM 1518 C C . ALA A 1 191 ? -24.977 -2.402 11.714 1.00 91.69 191 ALA A C 1
ATOM 1520 O O . ALA A 1 191 ? -24.216 -1.715 12.395 1.00 91.69 191 ALA A O 1
ATOM 1521 N N . GLN A 1 192 ? -24.978 -3.739 11.777 1.00 93.88 192 GLN A N 1
ATOM 1522 C CA . GLN A 1 192 ? -24.110 -4.527 12.653 1.00 93.88 192 GLN A CA 1
ATOM 1523 C C . GLN A 1 192 ? -23.217 -5.458 11.841 1.00 93.88 192 GLN A C 1
ATOM 1525 O O . GLN A 1 192 ? -23.707 -6.263 11.051 1.00 93.88 192 GLN A O 1
ATOM 1530 N N . PHE A 1 193 ? -21.915 -5.352 12.079 1.00 97.81 193 PHE A N 1
ATOM 1531 C CA . PHE A 1 193 ? -20.893 -6.227 11.529 1.00 97.81 193 PHE A CA 1
ATOM 1532 C C . PHE A 1 193 ? -19.614 -6.102 12.355 1.00 97.81 193 PHE A C 1
ATOM 1534 O O . PHE A 1 193 ? -19.396 -5.093 13.038 1.00 97.81 193 PHE A O 1
ATOM 1541 N N . ASP A 1 194 ? -18.783 -7.125 12.240 1.00 98.19 194 ASP A N 1
ATOM 1542 C CA . ASP A 1 194 ? -17.447 -7.189 12.810 1.00 98.19 194 ASP A CA 1
ATOM 1543 C C . ASP A 1 194 ? -16.411 -6.870 11.725 1.00 98.19 194 ASP A C 1
ATOM 1545 O O . ASP A 1 194 ? -16.679 -7.039 10.532 1.00 98.19 194 ASP A O 1
ATOM 1549 N N . VAL A 1 195 ? -15.241 -6.369 12.123 1.00 98.50 195 VAL A N 1
ATOM 1550 C CA . VAL A 1 195 ? -14.184 -5.961 11.189 1.00 98.50 195 VAL A CA 1
ATOM 1551 C C . VAL A 1 195 ? -12.914 -6.737 11.491 1.00 98.50 195 VAL A C 1
ATOM 1553 O O . VAL A 1 195 ? -12.417 -6.697 12.615 1.00 98.50 195 VAL A O 1
ATOM 1556 N N . PHE A 1 196 ? -12.369 -7.393 10.473 1.00 98.19 196 PHE A N 1
ATOM 1557 C CA . PHE A 1 196 ? -11.056 -8.032 10.528 1.00 98.19 196 PHE A CA 1
ATOM 1558 C C . PHE A 1 196 ? -10.172 -7.452 9.439 1.00 98.19 196 PHE A C 1
ATOM 1560 O O . PHE A 1 196 ? -10.650 -7.156 8.342 1.00 98.19 196 PHE A O 1
ATOM 1567 N N . ALA A 1 197 ? -8.884 -7.312 9.733 1.00 98.00 197 ALA A N 1
ATOM 1568 C CA . ALA A 1 197 ? -7.903 -6.926 8.736 1.00 98.00 197 ALA A CA 1
ATOM 1569 C C . ALA A 1 197 ? -6.912 -8.055 8.488 1.00 98.00 197 ALA A C 1
ATOM 1571 O O . ALA A 1 197 ? -6.562 -8.793 9.406 1.00 98.00 197 ALA A O 1
ATOM 1572 N N . THR A 1 198 ? -6.446 -8.191 7.254 1.00 97.81 198 THR A N 1
ATOM 1573 C CA . THR A 1 198 ? -5.398 -9.147 6.915 1.00 97.81 198 THR A CA 1
ATOM 1574 C C . THR A 1 198 ? -4.563 -8.682 5.736 1.00 97.81 198 THR A C 1
ATOM 1576 O O . THR A 1 198 ? -5.006 -7.876 4.918 1.00 97.81 198 THR A O 1
ATOM 1579 N N . GLY A 1 199 ? -3.333 -9.169 5.671 1.00 97.12 199 GLY A N 1
ATOM 1580 C CA . GLY A 1 199 ? -2.420 -8.905 4.576 1.00 97.12 199 GLY A CA 1
ATOM 1581 C C . GLY A 1 199 ? -0.969 -9.028 5.004 1.00 97.12 199 GLY A C 1
ATOM 1582 O O . GLY A 1 199 ? -0.668 -9.546 6.079 1.00 97.12 199 GLY A O 1
ATOM 1583 N N . ALA A 1 200 ? -0.081 -8.570 4.139 1.00 95.69 200 ALA A N 1
ATOM 1584 C CA . ALA A 1 200 ? 1.363 -8.561 4.327 1.00 95.69 200 ALA A CA 1
ATOM 1585 C C . ALA A 1 200 ? 1.969 -7.554 3.342 1.00 95.69 200 ALA A C 1
ATOM 1587 O O . ALA A 1 200 ? 1.253 -6.973 2.529 1.00 95.69 200 ALA A O 1
ATOM 1588 N N . TYR A 1 201 ? 3.291 -7.389 3.347 1.00 93.94 201 TYR A N 1
ATOM 1589 C CA . TYR A 1 201 ? 3.966 -6.576 2.333 1.00 93.94 201 TYR A CA 1
ATOM 1590 C C . TYR A 1 201 ? 3.658 -7.063 0.902 1.00 93.94 201 TYR A C 1
ATOM 1592 O O . TYR A 1 201 ? 3.274 -6.267 0.044 1.00 93.94 201 TYR A O 1
ATOM 1600 N N . SER A 1 202 ? 3.754 -8.375 0.670 1.00 94.06 202 SER A N 1
ATOM 1601 C CA . SER A 1 202 ? 3.527 -9.019 -0.625 1.00 94.06 202 SER A CA 1
ATOM 1602 C C . SER A 1 202 ? 2.965 -10.436 -0.467 1.00 94.06 202 SER A C 1
ATOM 1604 O O . SER A 1 202 ? 3.105 -11.068 0.585 1.00 94.06 202 SER A O 1
ATOM 1606 N N . GLY A 1 203 ? 2.273 -10.918 -1.502 1.00 95.19 203 GLY A N 1
ATOM 1607 C CA . GLY A 1 203 ? 1.762 -12.285 -1.592 1.00 95.19 203 GLY A CA 1
ATOM 1608 C C . GLY A 1 203 ? 2.686 -13.212 -2.383 1.00 95.19 203 GLY A C 1
ATOM 1609 O O . GLY A 1 203 ? 3.876 -12.958 -2.552 1.00 95.19 203 GLY A O 1
ATOM 1610 N N . LYS A 1 204 ? 2.118 -14.294 -2.916 1.00 95.81 204 LYS A N 1
ATOM 1611 C CA . LYS A 1 204 ? 2.819 -15.184 -3.847 1.00 95.81 204 LYS A CA 1
ATOM 1612 C C . LYS A 1 204 ? 2.872 -14.548 -5.235 1.00 95.81 204 LYS A C 1
ATOM 1614 O O . LYS A 1 204 ? 1.855 -14.077 -5.723 1.00 95.81 204 LYS A O 1
ATOM 1619 N N . GLU A 1 205 ? 4.021 -14.559 -5.894 1.00 93.31 205 GLU A N 1
ATOM 1620 C CA . GLU A 1 205 ? 4.163 -13.984 -7.235 1.00 93.31 205 GLU A CA 1
ATOM 1621 C C . GLU A 1 205 ? 3.241 -14.642 -8.275 1.00 93.31 205 GLU A C 1
ATOM 1623 O O . GLU A 1 205 ? 3.005 -15.855 -8.263 1.00 93.31 205 GLU A O 1
ATOM 1628 N N . THR A 1 206 ? 2.740 -13.830 -9.207 1.00 93.81 206 THR A N 1
ATOM 1629 C CA . THR A 1 206 ? 1.934 -14.277 -10.349 1.00 93.81 206 THR A CA 1
ATOM 1630 C C . THR A 1 206 ? 2.500 -13.726 -11.647 1.00 93.81 206 THR A C 1
ATOM 1632 O O . THR A 1 206 ? 3.198 -12.721 -11.644 1.00 93.81 206 THR A O 1
ATOM 1635 N N . ASN A 1 207 ? 2.137 -14.315 -12.782 1.00 94.38 207 ASN A N 1
ATOM 1636 C CA . ASN A 1 207 ? 2.553 -13.795 -14.088 1.00 94.38 207 ASN A CA 1
ATOM 1637 C C . ASN A 1 207 ? 1.604 -12.705 -14.621 1.00 94.38 207 ASN A C 1
ATOM 1639 O O . ASN A 1 207 ? 1.638 -12.405 -15.812 1.00 94.38 207 ASN A O 1
ATOM 1643 N N . TYR A 1 208 ? 0.731 -12.143 -13.781 1.00 93.56 208 TYR A N 1
ATOM 1644 C CA . TYR A 1 208 ? -0.253 -11.144 -14.191 1.00 93.56 208 TYR A CA 1
ATOM 1645 C C . TYR A 1 208 ? 0.220 -9.719 -13.909 1.00 93.56 208 TYR A C 1
ATOM 1647 O O . TYR A 1 208 ? 1.036 -9.465 -13.022 1.00 93.56 208 TYR A O 1
ATOM 1655 N N . GLN A 1 209 ? -0.362 -8.782 -14.652 1.00 91.12 209 GLN A N 1
ATOM 1656 C CA . GLN A 1 209 ? -0.273 -7.349 -14.396 1.00 91.12 209 GLN A CA 1
ATOM 1657 C C . GLN A 1 209 ? -1.677 -6.824 -14.109 1.00 91.12 209 GLN A C 1
ATOM 1659 O O . GLN A 1 209 ? -2.626 -7.173 -14.814 1.00 91.12 209 GLN A O 1
ATOM 1664 N N . ILE A 1 210 ? -1.810 -6.009 -13.064 1.00 92.62 210 ILE A N 1
ATOM 1665 C CA . ILE A 1 210 ? -3.098 -5.430 -12.644 1.00 92.62 210 ILE A CA 1
ATOM 1666 C C . ILE A 1 210 ? -3.065 -3.898 -12.551 1.00 92.62 210 ILE A C 1
ATOM 1668 O O . ILE A 1 210 ? -4.101 -3.275 -12.290 1.00 92.62 210 ILE A O 1
ATOM 1672 N N . ASP A 1 211 ? -1.889 -3.301 -12.765 1.00 91.00 211 ASP A N 1
ATOM 1673 C CA . ASP A 1 211 ? -1.666 -1.861 -12.853 1.00 91.00 211 ASP A CA 1
ATOM 1674 C C . ASP A 1 211 ? -0.420 -1.504 -13.685 1.00 91.00 211 ASP A C 1
ATOM 1676 O O . ASP A 1 211 ? 0.203 -2.362 -14.308 1.00 91.00 211 ASP A O 1
ATOM 1680 N N . ASP A 1 212 ? -0.100 -0.209 -13.719 1.00 87.50 212 ASP A N 1
ATOM 1681 C CA . ASP A 1 212 ? 1.014 0.397 -14.447 1.00 87.50 212 ASP A CA 1
ATOM 1682 C C . ASP A 1 212 ? 2.236 0.693 -13.559 1.00 87.50 212 ASP A C 1
ATOM 1684 O O . ASP A 1 212 ? 3.131 1.435 -13.965 1.00 87.50 212 ASP A O 1
ATOM 1688 N N . SER A 1 213 ? 2.297 0.128 -12.347 1.00 88.12 213 SER A N 1
ATOM 1689 C CA . SER A 1 213 ? 3.371 0.412 -11.384 1.00 88.12 213 SER A CA 1
ATOM 1690 C C . SER A 1 213 ? 4.742 -0.081 -11.845 1.00 88.12 213 SER A C 1
ATOM 1692 O O . SER A 1 213 ? 5.767 0.428 -11.395 1.00 88.12 213 SER A O 1
ATOM 1694 N N . GLY A 1 214 ? 4.766 -1.059 -12.751 1.00 88.00 214 GLY A N 1
ATOM 1695 C CA . GLY A 1 214 ? 5.961 -1.815 -13.105 1.00 88.00 214 GLY A CA 1
ATOM 1696 C C . GLY A 1 214 ? 6.215 -2.996 -12.176 1.00 88.00 214 GLY A C 1
ATOM 1697 O O . GLY A 1 214 ? 7.019 -3.844 -12.543 1.00 88.00 214 GLY A O 1
ATOM 1698 N N . HIS A 1 215 ? 5.515 -3.108 -11.044 1.00 90.31 215 HIS A N 1
ATOM 1699 C CA . HIS A 1 215 ? 5.628 -4.222 -10.106 1.00 90.31 215 HIS A CA 1
ATOM 1700 C C . HIS A 1 215 ? 4.811 -5.435 -10.564 1.00 90.31 215 HIS A C 1
ATOM 1702 O O . HIS A 1 215 ? 3.748 -5.312 -11.175 1.00 90.31 215 HIS A O 1
ATOM 1708 N N . GLN A 1 216 ? 5.324 -6.628 -10.273 1.00 91.19 216 GLN A N 1
ATOM 1709 C CA . GLN A 1 216 ? 4.639 -7.880 -10.576 1.00 91.19 216 GLN A CA 1
ATOM 1710 C C . GLN A 1 216 ? 3.481 -8.090 -9.603 1.00 91.19 216 GLN A C 1
ATOM 1712 O O . GLN A 1 216 ? 3.648 -7.939 -8.394 1.00 91.19 216 GLN A O 1
ATOM 1717 N N . ALA A 1 217 ? 2.309 -8.468 -10.118 1.00 94.88 217 ALA A N 1
ATOM 1718 C CA . ALA A 1 217 ? 1.177 -8.739 -9.248 1.00 94.88 217 ALA A CA 1
ATOM 1719 C C . ALA A 1 217 ? 1.418 -10.007 -8.422 1.00 94.88 217 ALA A C 1
ATOM 1721 O O . ALA A 1 217 ? 1.885 -11.032 -8.932 1.00 94.88 217 ALA A O 1
ATOM 1722 N N . THR A 1 218 ? 1.022 -9.958 -7.158 1.00 96.50 218 THR A N 1
ATOM 1723 C CA . THR A 1 218 ? 1.026 -11.095 -6.244 1.00 96.50 218 THR A CA 1
ATOM 1724 C C . THR A 1 218 ? -0.394 -11.588 -5.971 1.00 96.50 218 THR A C 1
ATOM 1726 O O . THR A 1 218 ? -1.373 -10.902 -6.259 1.00 96.50 218 THR A O 1
ATOM 1729 N N . GLU A 1 219 ? -0.534 -12.796 -5.441 1.00 97.44 219 GLU A N 1
ATOM 1730 C CA . GLU A 1 219 ? -1.800 -13.374 -5.008 1.00 97.44 219 GLU A CA 1
ATOM 1731 C C . GLU A 1 219 ? -1.782 -13.686 -3.513 1.00 97.44 219 GLU A C 1
ATOM 1733 O O . GLU A 1 219 ? -0.767 -14.126 -2.961 1.00 97.44 219 GLU A O 1
ATOM 1738 N N . MET A 1 220 ? -2.931 -13.490 -2.866 1.00 98.38 220 MET A N 1
ATOM 1739 C CA . MET A 1 220 ? -3.165 -13.943 -1.499 1.00 98.38 220 MET A CA 1
ATOM 1740 C C . MET A 1 220 ? -4.478 -14.715 -1.394 1.00 98.38 220 MET A C 1
ATOM 1742 O O . MET A 1 220 ? -5.526 -14.218 -1.804 1.00 98.38 220 MET A O 1
ATOM 1746 N N . ASP A 1 221 ? -4.428 -15.914 -0.815 1.00 97.94 221 ASP A N 1
ATOM 1747 C CA . ASP A 1 221 ? -5.604 -16.717 -0.484 1.00 97.94 221 ASP A CA 1
ATOM 1748 C C . ASP A 1 221 ? -6.068 -16.407 0.943 1.00 97.94 221 ASP A C 1
ATOM 1750 O O . ASP A 1 221 ? -5.385 -16.718 1.923 1.00 97.94 221 ASP A O 1
ATOM 1754 N N . ILE A 1 222 ? -7.257 -15.819 1.054 1.00 98.19 222 ILE A N 1
ATOM 1755 C CA . ILE A 1 222 ? -7.881 -15.457 2.325 1.00 98.19 222 ILE A CA 1
ATOM 1756 C C . ILE A 1 222 ? -9.027 -16.413 2.604 1.00 98.19 222 ILE A C 1
ATOM 1758 O O . ILE A 1 222 ? -9.951 -16.551 1.798 1.00 98.19 222 ILE A O 1
ATOM 1762 N N . GLN A 1 223 ? -8.975 -17.055 3.763 1.00 98.19 223 GLN A N 1
ATOM 1763 C CA . GLN A 1 223 ? -10.001 -17.978 4.221 1.00 98.19 223 GLN A CA 1
ATOM 1764 C C . GLN A 1 223 ? -10.678 -17.389 5.457 1.00 98.19 223 GLN A C 1
ATOM 1766 O O . GLN A 1 223 ? -10.000 -16.908 6.366 1.00 98.19 223 GLN A O 1
ATOM 1771 N N . VAL A 1 224 ? -12.011 -17.400 5.489 1.00 98.06 224 VAL A N 1
ATOM 1772 C CA . VA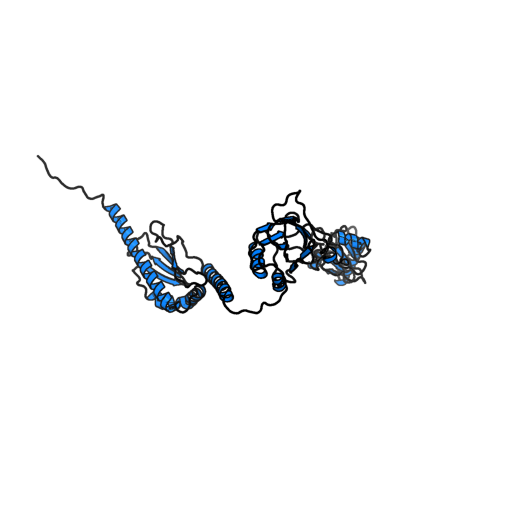L A 1 224 ? -12.785 -16.742 6.551 1.00 98.06 224 VAL A CA 1
ATOM 1773 C C . VAL A 1 224 ? -13.806 -17.690 7.165 1.00 98.06 224 VAL A C 1
ATOM 1775 O O . VAL A 1 224 ? -14.623 -18.279 6.460 1.00 98.06 224 VAL A O 1
ATOM 1778 N N . GLN A 1 225 ? -13.787 -17.776 8.491 1.00 96.69 225 GLN A N 1
ATOM 1779 C CA . GLN A 1 225 ? -14.819 -18.405 9.299 1.00 96.69 225 GLN A CA 1
ATOM 1780 C C . GLN A 1 225 ? -15.258 -17.440 10.401 1.00 96.69 225 GLN A C 1
ATOM 1782 O O . GLN A 1 225 ? -14.476 -17.118 11.295 1.00 96.69 225 GLN A O 1
ATOM 1787 N N . HIS A 1 226 ? -16.514 -16.991 10.358 1.00 96.00 226 HIS A N 1
ATOM 1788 C CA . HIS A 1 226 ? -17.080 -16.124 11.392 1.00 96.00 226 HIS A CA 1
ATOM 1789 C C . HIS A 1 226 ? -18.604 -16.222 11.477 1.00 96.00 226 HIS A C 1
ATOM 1791 O O . HIS A 1 226 ? -19.285 -16.260 10.460 1.00 96.00 226 HIS A O 1
ATOM 1797 N N . ASN A 1 227 ? -19.159 -16.174 12.690 1.00 94.25 227 ASN A N 1
ATOM 1798 C CA . ASN A 1 227 ? -20.597 -16.391 12.927 1.00 94.25 227 ASN A CA 1
ATOM 1799 C C . ASN A 1 227 ? -21.451 -15.111 12.859 1.00 94.25 227 ASN A C 1
ATOM 1801 O O . ASN A 1 227 ? -22.667 -15.156 13.047 1.00 94.25 227 ASN A O 1
ATOM 1805 N N . ARG A 1 228 ? -20.830 -13.948 12.645 1.00 95.75 228 ARG A N 1
ATOM 1806 C CA . ARG A 1 228 ? -21.510 -12.651 12.512 1.00 95.75 228 ARG A CA 1
ATOM 1807 C C . ARG A 1 228 ? -21.191 -12.039 11.145 1.00 95.75 228 ARG A C 1
ATOM 1809 O O . ARG A 1 228 ? -20.162 -12.380 10.561 1.00 95.75 228 ARG A O 1
ATOM 1816 N N . PRO A 1 229 ? -22.036 -11.128 10.624 1.00 98.19 229 PRO A N 1
ATOM 1817 C CA . PRO A 1 229 ? -21.704 -10.364 9.427 1.00 98.19 229 PRO A CA 1
ATOM 1818 C C . PRO A 1 229 ? -20.318 -9.724 9.551 1.00 98.19 229 PRO A C 1
ATOM 1820 O O . PRO A 1 229 ? -20.034 -9.093 10.568 1.00 98.19 229 PRO A O 1
ATOM 1823 N N . VAL A 1 230 ? -19.471 -9.881 8.535 1.00 98.38 230 VAL A N 1
ATOM 1824 C CA . VAL A 1 230 ? -18.070 -9.446 8.589 1.00 98.38 230 VAL A CA 1
ATOM 1825 C C . VAL A 1 230 ? -17.693 -8.546 7.419 1.00 98.38 230 VAL A C 1
ATOM 1827 O O . VAL A 1 230 ? -18.053 -8.810 6.269 1.00 98.38 230 VAL A O 1
ATOM 1830 N N . VAL A 1 231 ? -16.946 -7.484 7.719 1.00 98.75 231 VAL A N 1
ATOM 1831 C CA . VAL A 1 231 ? -16.224 -6.672 6.737 1.00 98.75 231 VAL A CA 1
ATOM 1832 C C . VAL A 1 231 ? -14.738 -6.994 6.826 1.00 98.75 231 VAL A C 1
ATOM 1834 O O . VAL A 1 231 ? -14.163 -7.004 7.915 1.00 98.75 231 VAL A O 1
ATOM 1837 N N . LEU A 1 232 ? -14.117 -7.247 5.676 1.00 98.81 232 LEU A N 1
ATOM 1838 C CA . LEU A 1 232 ? -12.683 -7.514 5.583 1.00 98.81 232 LEU A CA 1
ATOM 1839 C C . LEU A 1 232 ? -11.942 -6.258 5.137 1.00 98.81 232 LEU A C 1
ATOM 1841 O O . LEU A 1 232 ? -12.370 -5.597 4.192 1.00 98.81 232 LEU A O 1
ATOM 1845 N N . ILE A 1 233 ? -10.810 -5.963 5.770 1.00 98.56 233 ILE A N 1
ATOM 1846 C CA . ILE A 1 233 ? -9.843 -4.980 5.282 1.00 98.56 233 ILE A CA 1
ATOM 1847 C C . ILE A 1 233 ? -8.587 -5.728 4.833 1.00 98.56 233 ILE A C 1
ATOM 1849 O O . ILE A 1 233 ? -7.895 -6.338 5.640 1.00 98.56 233 ILE A O 1
ATOM 1853 N N . LEU A 1 234 ? -8.306 -5.700 3.538 1.00 98.62 234 LEU A N 1
ATOM 1854 C CA . LEU A 1 234 ? -7.215 -6.425 2.901 1.00 98.62 234 LEU A CA 1
ATOM 1855 C C . LEU A 1 234 ? -6.116 -5.433 2.532 1.00 98.62 234 LEU A C 1
ATOM 1857 O O . LEU A 1 234 ? -6.392 -4.491 1.794 1.00 98.62 234 LEU A O 1
ATOM 1861 N N . GLY A 1 235 ? -4.912 -5.599 3.076 1.00 97.69 235 GLY A N 1
ATOM 1862 C CA . GLY A 1 235 ? -3.850 -4.596 2.971 1.00 97.69 235 GLY A CA 1
ATOM 1863 C C . GLY A 1 235 ? -2.515 -5.142 2.477 1.00 97.69 235 GLY A C 1
ATOM 1864 O O . GLY A 1 235 ? -1.887 -5.888 3.223 1.00 97.69 235 GLY A O 1
ATOM 1865 N N . ALA A 1 236 ? -2.030 -4.710 1.307 1.00 97.38 236 ALA A N 1
ATOM 1866 C CA . ALA A 1 236 ? -0.696 -5.077 0.807 1.00 97.38 236 ALA A CA 1
ATOM 1867 C C . ALA A 1 236 ? 0.073 -3.906 0.180 1.00 97.38 236 ALA A C 1
ATOM 1869 O O . ALA A 1 236 ? -0.527 -2.952 -0.314 1.00 97.38 236 ALA A O 1
ATOM 1870 N N . TYR A 1 237 ? 1.408 -3.945 0.229 1.00 94.69 237 TYR A N 1
ATOM 1871 C CA . TYR A 1 237 ? 2.228 -2.933 -0.441 1.00 94.69 237 TYR A CA 1
ATOM 1872 C C . TYR A 1 237 ? 2.215 -3.177 -1.954 1.00 94.69 237 TYR A C 1
ATOM 1874 O O . TYR A 1 237 ? 1.783 -2.301 -2.706 1.00 94.69 237 TYR A O 1
ATOM 1882 N N . GLU A 1 238 ? 2.614 -4.387 -2.365 1.00 94.62 238 GLU A N 1
ATOM 1883 C CA . GLU A 1 238 ? 2.679 -4.838 -3.761 1.00 94.62 238 GLU A CA 1
ATOM 1884 C C . GLU A 1 238 ? 1.295 -4.910 -4.435 1.00 94.62 238 GLU A C 1
ATOM 1886 O O . GLU A 1 238 ? 0.272 -5.071 -3.743 1.00 94.62 238 GLU A O 1
ATOM 1891 N N . PRO A 1 239 ? 1.220 -4.832 -5.783 1.00 96.12 239 PRO A N 1
ATOM 1892 C CA . PRO A 1 239 ? -0.030 -5.072 -6.484 1.00 96.12 239 PRO A CA 1
ATOM 1893 C C . PRO A 1 239 ? -0.524 -6.477 -6.130 1.00 96.12 239 PRO A C 1
ATOM 1895 O O . PRO A 1 239 ? 0.223 -7.445 -6.268 1.00 96.12 239 PRO A O 1
ATOM 1898 N N . THR A 1 240 ? -1.754 -6.612 -5.630 1.00 98.00 240 THR A N 1
ATOM 1899 C CA . THR A 1 240 ? -2.222 -7.888 -5.063 1.00 98.00 240 THR A CA 1
ATOM 1900 C C . THR A 1 240 ? -3.625 -8.272 -5.527 1.00 98.00 240 THR A C 1
ATOM 1902 O O . THR A 1 240 ? -4.559 -7.468 -5.508 1.00 98.00 240 THR A O 1
ATOM 1905 N N . ILE A 1 241 ? -3.771 -9.542 -5.914 1.00 98.25 241 ILE A N 1
ATOM 1906 C CA . ILE A 1 241 ? -5.028 -10.219 -6.233 1.00 98.25 241 ILE A CA 1
ATOM 1907 C C . I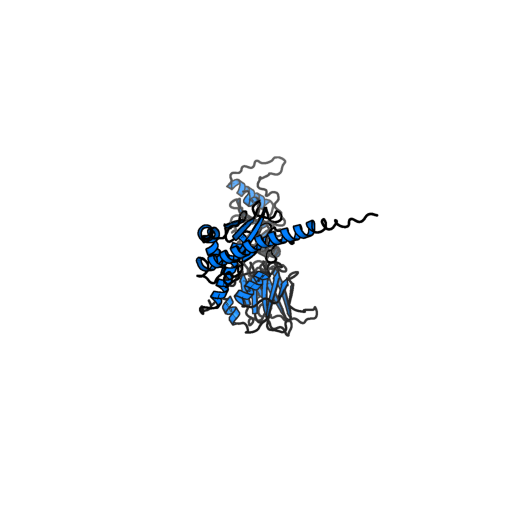LE A 1 241 ? -5.453 -11.055 -5.022 1.00 98.25 241 ILE A C 1
ATOM 1909 O O . ILE A 1 241 ? -4.844 -12.073 -4.691 1.00 98.25 241 ILE A O 1
ATOM 1913 N N . TRP A 1 242 ? -6.529 -10.636 -4.372 1.00 98.50 242 TRP A N 1
ATOM 1914 C CA . TRP A 1 242 ? -7.078 -11.267 -3.181 1.00 98.50 242 TRP A CA 1
ATOM 1915 C C . TRP A 1 242 ? -8.123 -12.313 -3.561 1.00 98.50 242 TRP A C 1
ATOM 1917 O O . TRP A 1 242 ? -9.167 -11.984 -4.128 1.00 98.50 242 TRP A O 1
ATOM 1927 N N . LYS A 1 243 ? -7.858 -13.577 -3.233 1.00 98.38 243 LYS A N 1
ATOM 1928 C CA . LYS A 1 243 ? -8.757 -14.712 -3.455 1.00 98.38 243 LYS A CA 1
ATOM 1929 C C . LYS A 1 243 ? -9.505 -15.027 -2.175 1.00 98.38 243 LYS A C 1
ATOM 1931 O O . LYS A 1 243 ? -8.919 -15.551 -1.232 1.00 98.38 243 LYS A O 1
ATOM 1936 N N . ILE A 1 244 ? -10.798 -14.724 -2.146 1.00 98.38 244 ILE A N 1
ATOM 1937 C CA . ILE A 1 244 ? -11.598 -14.906 -0.934 1.00 98.38 244 ILE A CA 1
ATOM 1938 C C . ILE A 1 244 ? -12.351 -16.233 -0.966 1.00 98.38 244 ILE A C 1
ATOM 1940 O O . ILE A 1 244 ? -13.013 -16.582 -1.951 1.00 98.38 244 ILE A O 1
ATOM 1944 N N . LYS A 1 245 ? -12.253 -16.958 0.147 1.00 98.00 245 LYS A N 1
ATOM 1945 C CA . LYS A 1 245 ? -12.991 -18.184 0.436 1.00 98.00 245 LYS A CA 1
ATOM 1946 C C . LYS A 1 245 ? -13.596 -18.089 1.834 1.00 98.00 245 LYS A C 1
ATOM 1948 O O . LYS A 1 245 ? -12.983 -17.512 2.730 1.00 98.00 245 LYS A O 1
ATOM 1953 N N . TRP A 1 246 ? -14.780 -18.651 2.040 1.00 97.88 246 TRP A N 1
ATOM 1954 C CA . TRP A 1 246 ? -15.446 -18.617 3.346 1.00 97.88 246 TRP A CA 1
ATOM 1955 C C . TRP A 1 246 ? -16.166 -19.920 3.669 1.00 97.88 246 TRP A C 1
ATOM 1957 O O . TRP A 1 246 ? -16.585 -20.650 2.773 1.00 97.88 246 TRP A O 1
ATOM 1967 N N . GLU A 1 247 ? -16.301 -20.210 4.958 1.00 97.06 247 GLU A N 1
ATOM 1968 C CA . GLU A 1 247 ? -17.099 -21.330 5.461 1.00 97.06 247 GLU A CA 1
ATOM 1969 C C . GLU A 1 247 ? -18.604 -21.025 5.335 1.00 97.06 247 GLU A C 1
ATOM 1971 O O . GLU A 1 247 ? -19.021 -19.869 5.374 1.00 97.06 247 GLU A O 1
ATOM 1976 N N . SER A 1 248 ? -19.432 -22.056 5.164 1.00 91.69 248 SER A N 1
ATOM 1977 C CA . SER A 1 248 ? -20.862 -21.953 4.833 1.00 91.69 248 SER A CA 1
ATOM 1978 C C . SER A 1 248 ? -21.704 -21.039 5.740 1.00 91.69 248 SER A C 1
ATOM 1980 O O . SER A 1 248 ? -22.636 -20.403 5.249 1.00 91.69 248 SER A O 1
ATOM 1982 N N . ASN A 1 249 ? -21.398 -20.936 7.035 1.00 91.69 249 ASN A N 1
ATOM 1983 C CA . ASN A 1 249 ? -22.118 -20.077 7.983 1.00 91.69 249 ASN A CA 1
ATOM 1984 C C . ASN A 1 249 ? -21.576 -18.639 8.036 1.00 91.69 249 ASN A C 1
ATOM 1986 O O . ASN A 1 249 ? -22.136 -17.779 8.720 1.00 91.69 249 ASN A O 1
ATOM 1990 N N . THR A 1 250 ? -20.507 -18.352 7.295 1.00 97.06 250 THR A N 1
ATOM 1991 C CA . THR A 1 250 ? -19.861 -17.043 7.271 1.00 97.06 250 THR A CA 1
ATOM 1992 C C . THR A 1 250 ? -20.541 -16.096 6.297 1.00 97.06 250 THR A C 1
ATOM 1994 O O . THR A 1 250 ? -20.681 -16.379 5.107 1.00 97.06 250 THR A O 1
ATOM 1997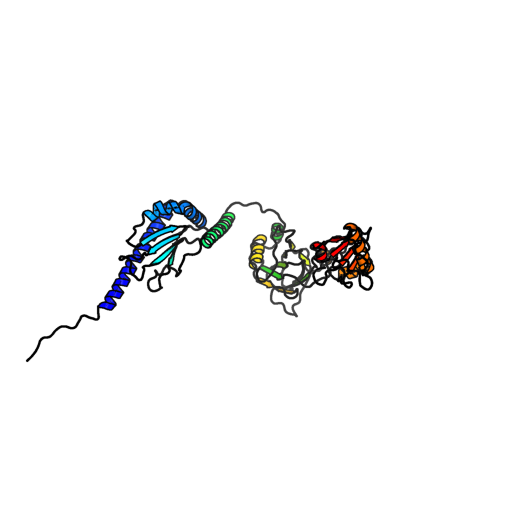 N N . LYS A 1 251 ? -20.908 -14.907 6.789 1.00 97.44 251 LYS A N 1
ATOM 1998 C CA . LYS A 1 251 ? -21.535 -13.855 5.983 1.00 97.44 251 LYS A CA 1
ATOM 1999 C C . LYS A 1 251 ? -20.603 -12.662 5.797 1.00 97.44 251 LYS A C 1
ATOM 2001 O O . LYS A 1 251 ? -20.611 -11.726 6.595 1.00 97.44 251 LYS A O 1
ATOM 2006 N N . ILE A 1 252 ? -19.841 -12.662 4.707 1.00 98.44 252 ILE A N 1
ATOM 2007 C CA . ILE A 1 252 ? -19.074 -11.484 4.282 1.00 98.44 252 ILE A CA 1
ATOM 2008 C C . ILE A 1 252 ? -20.054 -10.447 3.720 1.00 98.44 252 ILE A C 1
ATOM 2010 O O . ILE A 1 252 ? -20.853 -10.757 2.839 1.00 98.44 252 ILE A O 1
ATOM 2014 N N . VAL A 1 253 ? -20.022 -9.221 4.244 1.00 98.50 253 VAL A N 1
ATOM 2015 C CA . VAL A 1 253 ? -20.940 -8.135 3.843 1.00 98.50 253 VAL A CA 1
ATOM 2016 C C . VAL A 1 253 ? -20.245 -6.962 3.164 1.00 98.50 253 VAL A C 1
ATOM 2018 O O . VAL A 1 253 ? -20.919 -6.091 2.626 1.00 98.50 253 VAL A O 1
ATOM 2021 N N . GLY A 1 254 ? -18.915 -6.951 3.142 1.00 98.56 254 GLY A N 1
ATOM 2022 C CA . GLY A 1 254 ? -18.136 -5.982 2.384 1.00 98.56 254 GLY A CA 1
ATOM 2023 C C . GLY A 1 254 ? -16.641 -6.248 2.479 1.00 98.56 254 GLY A C 1
ATOM 2024 O O . GLY A 1 254 ? -16.174 -6.902 3.414 1.00 98.56 254 GLY A O 1
ATOM 2025 N N . VAL A 1 255 ? -15.888 -5.724 1.516 1.00 98.69 255 VAL A N 1
ATOM 2026 C CA . VAL A 1 255 ? -14.423 -5.793 1.509 1.00 98.69 255 VAL A CA 1
ATOM 2027 C C . VAL A 1 255 ? -13.831 -4.432 1.171 1.00 98.69 255 VAL A C 1
ATOM 2029 O O . VAL A 1 255 ? -14.272 -3.779 0.232 1.00 98.69 255 VAL A O 1
ATOM 2032 N N . ILE A 1 256 ? -12.817 -4.018 1.921 1.00 98.50 256 ILE A N 1
ATOM 2033 C CA . ILE A 1 256 ? -11.968 -2.871 1.606 1.00 98.50 256 ILE A CA 1
ATOM 2034 C C . ILE A 1 256 ? -10.593 -3.422 1.242 1.00 98.50 256 ILE A C 1
ATOM 2036 O O . ILE A 1 256 ? -9.911 -3.959 2.106 1.00 98.50 256 ILE A O 1
ATOM 2040 N N . ALA A 1 257 ? -10.186 -3.305 -0.016 1.00 98.12 257 ALA A N 1
ATOM 2041 C CA . ALA A 1 257 ? -8.850 -3.668 -0.466 1.00 98.12 257 ALA A CA 1
ATOM 2042 C C . ALA A 1 257 ? -8.009 -2.396 -0.606 1.00 98.12 257 ALA A C 1
ATOM 2044 O O . ALA A 1 257 ? -8.383 -1.470 -1.323 1.00 98.12 257 ALA A O 1
ATOM 2045 N N . THR A 1 258 ? -6.904 -2.325 0.127 1.00 97.31 258 THR A N 1
ATOM 2046 C CA . THR A 1 258 ? -6.088 -1.123 0.302 1.00 97.31 258 THR A CA 1
ATOM 2047 C C . THR A 1 258 ? -4.602 -1.436 0.151 1.00 97.31 258 THR A C 1
ATOM 2049 O O . THR A 1 258 ? -4.155 -2.534 0.468 1.00 97.31 258 THR A O 1
ATOM 2052 N N . GLY A 1 259 ? -3.817 -0.487 -0.350 1.00 95.50 259 GLY A N 1
ATOM 2053 C CA . GLY A 1 259 ? -2.387 -0.708 -0.527 1.00 95.50 259 GLY A CA 1
ATOM 2054 C C . GLY A 1 259 ? -1.636 0.469 -1.117 1.00 95.50 259 GLY A C 1
ATOM 2055 O O . GLY A 1 259 ? -2.213 1.526 -1.369 1.00 95.50 259 GLY A O 1
ATOM 2056 N N . TYR A 1 260 ? -0.337 0.299 -1.346 1.00 94.06 260 TYR A N 1
ATOM 2057 C CA . TYR A 1 260 ? 0.421 1.293 -2.107 1.00 94.06 260 TYR A CA 1
ATOM 2058 C C . TYR A 1 260 ? 0.087 1.168 -3.602 1.00 94.06 260 TYR A C 1
ATOM 2060 O O . TYR A 1 260 ? -0.352 2.137 -4.227 1.00 94.06 260 TYR A O 1
ATOM 2068 N N . HIS A 1 261 ? 0.179 -0.052 -4.133 1.00 95.06 261 HIS A N 1
ATOM 2069 C CA . HIS A 1 261 ? -0.180 -0.405 -5.507 1.00 95.06 261 HIS A CA 1
ATOM 2070 C C . HIS A 1 261 ? -1.628 -0.907 -5.639 1.00 95.06 261 HIS A C 1
ATOM 2072 O O . HIS A 1 261 ? -2.372 -0.964 -4.654 1.00 95.06 261 HIS A O 1
ATOM 2078 N N . ALA A 1 262 ? -2.067 -1.230 -6.861 1.00 95.44 262 ALA A N 1
ATOM 2079 C CA . ALA A 1 262 ? -3.443 -1.652 -7.104 1.00 95.44 262 ALA A CA 1
ATOM 2080 C C . ALA A 1 262 ? -3.804 -2.957 -6.384 1.00 95.44 262 ALA A C 1
ATOM 2082 O O . ALA A 1 262 ? -3.032 -3.910 -6.328 1.00 95.44 262 ALA A O 1
ATOM 2083 N N . GLN A 1 263 ? -5.028 -3.004 -5.872 1.00 96.94 263 GLN A N 1
ATOM 2084 C CA . GLN A 1 263 ? -5.568 -4.144 -5.146 1.00 96.94 263 GLN A CA 1
ATOM 2085 C C . GLN A 1 263 ? -6.811 -4.633 -5.878 1.00 96.94 263 GLN A C 1
ATOM 2087 O O . GLN A 1 263 ? -7.656 -3.816 -6.237 1.00 96.94 263 GLN A O 1
ATOM 2092 N N . ARG A 1 264 ? -6.923 -5.943 -6.109 1.00 97.25 264 ARG A N 1
ATOM 2093 C CA . ARG A 1 264 ? -8.042 -6.549 -6.842 1.00 97.25 264 ARG A CA 1
ATOM 2094 C C . ARG A 1 264 ? -8.646 -7.691 -6.055 1.00 97.25 264 ARG A C 1
ATOM 2096 O O . ARG A 1 264 ? -7.916 -8.561 -5.592 1.00 97.25 264 ARG A O 1
ATOM 2103 N N . VAL A 1 265 ? -9.969 -7.723 -5.928 1.00 98.06 265 VAL A N 1
ATOM 2104 C CA . VAL A 1 265 ? -10.662 -8.774 -5.163 1.00 98.06 265 VAL A CA 1
ATOM 2105 C C . VAL A 1 265 ? -11.434 -9.708 -6.084 1.00 98.06 265 VAL A C 1
ATOM 2107 O O . VAL A 1 265 ? -12.298 -9.276 -6.849 1.00 98.06 265 VAL A O 1
ATOM 2110 N N . ILE A 1 266 ? -11.166 -11.006 -5.953 1.00 98.06 266 ILE A N 1
ATOM 2111 C CA . ILE A 1 266 ? -11.869 -12.082 -6.652 1.00 98.06 266 ILE A CA 1
ATOM 2112 C C . ILE A 1 266 ? -12.413 -13.112 -5.660 1.00 98.06 266 ILE A C 1
ATOM 2114 O O . ILE A 1 266 ? -12.085 -13.113 -4.472 1.00 98.06 266 ILE A O 1
ATOM 2118 N N . GLY A 1 267 ? -13.267 -14.006 -6.150 1.00 97.12 267 GLY A N 1
ATOM 2119 C CA . GLY A 1 267 ? -13.862 -15.046 -5.318 1.00 97.12 267 GLY A CA 1
ATOM 2120 C C . GLY A 1 267 ? -15.139 -14.616 -4.599 1.00 97.12 267 GLY A C 1
ATOM 2121 O O . GLY A 1 267 ? -15.667 -15.405 -3.833 1.00 97.12 267 GLY A O 1
ATOM 2122 N N . LEU A 1 268 ? -15.667 -13.407 -4.827 1.00 96.94 268 LEU A N 1
ATOM 2123 C CA . LEU A 1 268 ? -16.884 -12.895 -4.175 1.00 96.94 268 LEU A CA 1
ATOM 2124 C C . LEU A 1 268 ? -18.030 -12.669 -5.176 1.00 96.94 268 LEU A C 1
ATOM 2126 O O . LEU A 1 268 ? -17.766 -12.266 -6.310 1.00 96.94 268 LEU A O 1
ATOM 2130 N N . PRO A 1 269 ? -19.302 -12.854 -4.767 1.00 96.31 269 PRO A N 1
ATOM 2131 C CA . PRO A 1 269 ? -20.455 -12.409 -5.547 1.00 96.31 269 PRO A CA 1
ATOM 2132 C C . PRO A 1 269 ? -20.399 -10.903 -5.844 1.00 96.31 269 PRO A C 1
ATOM 2134 O O . PRO A 1 269 ? -19.896 -10.114 -5.037 1.00 96.31 269 PRO A O 1
ATOM 2137 N N . LYS A 1 270 ? -20.962 -10.462 -6.976 1.00 94.81 270 LYS A N 1
ATOM 2138 C CA . LYS A 1 270 ? -21.018 -9.027 -7.325 1.00 94.81 270 LYS A CA 1
ATOM 2139 C C . LYS A 1 270 ? -21.889 -8.218 -6.365 1.00 94.81 270 LYS A C 1
ATOM 2141 O O . LYS A 1 270 ? -21.638 -7.029 -6.197 1.00 94.81 270 LYS A O 1
ATOM 2146 N N . SER A 1 271 ? -22.846 -8.866 -5.701 1.00 95.69 271 SER A N 1
ATOM 2147 C CA . SER A 1 271 ? -23.716 -8.253 -4.691 1.00 95.69 271 SER A CA 1
ATOM 2148 C C . SER A 1 271 ? -22.985 -7.815 -3.419 1.00 95.69 271 SER A C 1
ATOM 2150 O O . SER A 1 271 ? -23.523 -7.002 -2.672 1.00 95.69 271 SER A O 1
ATOM 2152 N N . ILE A 1 272 ? -21.789 -8.348 -3.144 1.00 97.81 272 ILE A N 1
ATOM 2153 C CA . ILE A 1 272 ? -20.975 -7.900 -2.012 1.00 97.81 272 ILE A CA 1
ATOM 2154 C C . ILE A 1 272 ? -20.193 -6.656 -2.454 1.00 97.81 272 ILE A C 1
ATOM 2156 O O . ILE A 1 272 ? -19.440 -6.734 -3.434 1.00 97.81 272 ILE A O 1
ATOM 2160 N N . PRO A 1 273 ? -20.342 -5.512 -1.762 1.00 97.81 273 PRO A N 1
ATOM 2161 C CA . PRO A 1 273 ? -19.602 -4.308 -2.100 1.00 97.81 273 PRO A CA 1
ATOM 2162 C C . PRO A 1 273 ? -18.103 -4.510 -1.861 1.00 97.81 273 PRO A C 1
ATOM 2164 O O . PRO A 1 273 ? -17.685 -5.093 -0.857 1.00 97.81 273 PRO A O 1
ATOM 2167 N N . VAL A 1 274 ? -17.291 -3.985 -2.778 1.00 97.56 274 VAL A N 1
ATOM 2168 C CA . VAL A 1 274 ? -15.830 -3.944 -2.663 1.00 97.56 274 VAL A CA 1
ATOM 2169 C C . VAL A 1 274 ? -15.377 -2.506 -2.878 1.00 97.56 274 VAL A C 1
ATOM 2171 O O . VAL A 1 274 ? -15.748 -1.894 -3.879 1.00 97.56 274 VAL A O 1
ATOM 2174 N N . LEU A 1 275 ? -14.596 -1.981 -1.940 1.00 97.06 275 LEU A N 1
ATOM 2175 C CA . LEU A 1 275 ? -13.922 -0.693 -2.042 1.00 97.06 275 LEU A CA 1
ATOM 2176 C C . LEU A 1 275 ? -12.438 -0.939 -2.303 1.00 97.06 275 LEU A C 1
ATOM 2178 O O . LEU A 1 275 ? -11.746 -1.460 -1.434 1.00 97.06 275 LEU A O 1
ATOM 2182 N N . GLU A 1 276 ? -11.954 -0.554 -3.478 1.00 95.44 276 GLU A N 1
ATOM 2183 C CA . GLU A 1 276 ? -10.531 -0.613 -3.820 1.00 95.44 276 GLU A CA 1
ATOM 2184 C C . GLU A 1 276 ? -9.915 0.779 -3.654 1.00 95.44 276 GLU A C 1
ATOM 2186 O O . GLU A 1 276 ? -10.378 1.751 -4.252 1.00 95.44 276 GLU A O 1
ATOM 2191 N N . SER A 1 277 ? -8.876 0.879 -2.830 1.00 93.19 277 SER A N 1
ATOM 2192 C CA . SER A 1 277 ? -8.143 2.115 -2.558 1.00 93.19 277 SER A CA 1
ATOM 2193 C C . SER A 1 277 ? -6.645 1.872 -2.701 1.00 93.19 277 SER A C 1
ATOM 2195 O O . SER A 1 277 ? -6.139 0.807 -2.353 1.00 93.19 277 SER A O 1
ATOM 2197 N N . SER A 1 278 ? -5.909 2.852 -3.210 1.00 92.50 278 SER A N 1
ATOM 2198 C CA . SER A 1 278 ? -4.450 2.768 -3.315 1.00 92.50 278 SER A CA 1
ATOM 2199 C C . SER A 1 278 ? -3.808 4.137 -3.133 1.00 92.50 278 SER A C 1
ATOM 2201 O O . SER A 1 278 ? -4.518 5.141 -3.070 1.00 92.50 278 SER A O 1
ATOM 2203 N N . TYR A 1 279 ? -2.476 4.219 -3.086 1.00 90.88 279 TYR A N 1
ATOM 2204 C CA . TYR A 1 279 ? -1.776 5.510 -3.053 1.00 90.88 279 TYR A CA 1
ATOM 2205 C C . TYR A 1 279 ? -2.228 6.438 -4.198 1.00 90.88 279 TYR A C 1
ATOM 2207 O O . TYR A 1 279 ? -2.543 7.609 -3.970 1.00 90.88 279 TYR A O 1
ATOM 2215 N N . LYS A 1 280 ? -2.352 5.879 -5.413 1.00 86.56 280 LYS A N 1
ATOM 2216 C CA . LYS A 1 280 ? -2.791 6.586 -6.631 1.00 86.56 280 LYS A CA 1
ATOM 2217 C C . LYS A 1 280 ? -4.255 7.045 -6.562 1.00 86.56 280 LYS A C 1
ATOM 2219 O O . LYS A 1 280 ? -4.587 8.071 -7.146 1.00 86.56 280 LYS A O 1
ATOM 2224 N N . ASN A 1 281 ? -5.116 6.315 -5.847 1.00 84.69 281 ASN A N 1
ATOM 2225 C CA . ASN A 1 281 ? -6.531 6.650 -5.644 1.00 84.69 281 ASN A CA 1
ATOM 2226 C C . ASN A 1 281 ? -6.875 6.724 -4.146 1.00 84.69 281 ASN A C 1
ATOM 2228 O O . ASN A 1 281 ? -7.677 5.951 -3.626 1.00 84.69 281 ASN A O 1
ATOM 2232 N N . SER A 1 282 ? -6.229 7.647 -3.434 1.00 83.81 282 SER A N 1
ATOM 2233 C CA . SER A 1 282 ? -6.218 7.686 -1.967 1.00 83.81 282 SER A CA 1
ATOM 2234 C C . SER A 1 282 ? -7.378 8.470 -1.344 1.00 83.81 282 SER A C 1
ATOM 2236 O O . SER A 1 282 ? -7.277 8.927 -0.205 1.00 83.81 282 SER A O 1
ATOM 2238 N N . GLN A 1 283 ? -8.515 8.604 -2.039 1.00 86.56 283 GLN A N 1
ATOM 2239 C CA . GLN A 1 283 ? -9.676 9.351 -1.530 1.00 86.56 283 GLN A CA 1
ATOM 2240 C C . GLN A 1 283 ? -10.191 8.800 -0.188 1.00 86.56 283 GLN A C 1
ATOM 2242 O O . GLN A 1 283 ? -10.624 9.564 0.675 1.00 86.56 283 GLN A O 1
ATOM 2247 N N . CYS A 1 284 ? -10.105 7.481 0.004 1.00 88.56 284 CYS A N 1
ATOM 2248 C CA . CYS A 1 284 ? -10.467 6.807 1.254 1.00 88.56 284 CYS A CA 1
ATOM 2249 C C . CYS A 1 284 ? -9.283 6.625 2.214 1.00 88.56 284 CYS A C 1
ATOM 2251 O O . CYS A 1 284 ? -9.432 6.035 3.284 1.00 88.56 284 CYS A O 1
ATOM 2253 N N . GLY A 1 285 ? -8.114 7.156 1.852 1.00 90.12 285 GLY A N 1
ATOM 2254 C CA . GLY A 1 285 ? -6.829 6.789 2.425 1.00 90.12 285 GLY A CA 1
ATOM 2255 C C . GLY A 1 285 ? -6.355 5.428 1.923 1.00 90.12 285 GLY A C 1
ATOM 2256 O O . GLY A 1 285 ? -7.110 4.655 1.337 1.00 90.12 285 GLY A O 1
ATOM 2257 N N . TYR A 1 286 ? -5.089 5.133 2.172 1.00 92.50 286 TYR A N 1
ATOM 2258 C CA . TYR A 1 286 ? -4.492 3.838 1.891 1.00 92.50 286 TYR A CA 1
ATOM 2259 C C . TYR A 1 286 ? -3.608 3.435 3.068 1.00 92.50 286 TYR A C 1
ATOM 2261 O O . TYR A 1 286 ? -3.162 4.275 3.851 1.00 92.50 286 TYR A O 1
ATOM 2269 N N . SER A 1 287 ? -3.421 2.135 3.204 1.00 93.00 287 SER A N 1
ATOM 2270 C CA . SER A 1 287 ? -2.558 1.478 4.175 1.00 93.00 287 SER A CA 1
ATOM 2271 C C . SER A 1 287 ? -2.396 0.016 3.757 1.00 93.00 287 SER A C 1
ATOM 2273 O O . SER A 1 287 ? -3.213 -0.492 2.983 1.00 93.00 287 SER A O 1
ATOM 2275 N N . TYR A 1 288 ? -1.371 -0.659 4.262 1.00 91.44 288 TYR A N 1
ATOM 2276 C CA . TYR A 1 288 ? -1.166 -2.095 4.084 1.00 91.44 288 TYR A CA 1
ATOM 2277 C C . TYR A 1 288 ? -0.904 -2.765 5.431 1.00 91.44 288 TYR A C 1
ATOM 2279 O O . TYR A 1 288 ? -0.607 -2.095 6.414 1.00 91.44 288 TYR A O 1
ATOM 2287 N N . VAL A 1 289 ? -1.037 -4.083 5.508 1.00 91.19 289 VAL A N 1
ATOM 2288 C CA . VAL A 1 289 ? -0.834 -4.797 6.769 1.00 91.19 289 VAL A CA 1
ATOM 2289 C C . VAL A 1 289 ? 0.647 -5.142 6.948 1.00 91.19 289 VAL A C 1
ATOM 2291 O O . VAL A 1 289 ? 1.263 -5.753 6.076 1.00 91.19 289 VAL A O 1
ATOM 2294 N N . SER A 1 290 ? 1.200 -4.762 8.097 1.00 86.56 290 SER A N 1
ATOM 2295 C CA . SER A 1 290 ? 2.494 -5.205 8.626 1.00 86.56 290 SER A CA 1
ATOM 2296 C C . SER A 1 290 ? 2.443 -5.190 10.156 1.00 86.56 290 SER A C 1
ATOM 2298 O O . SER A 1 290 ? 1.513 -4.613 10.729 1.00 86.56 290 SER A O 1
ATOM 2300 N N . ASP A 1 291 ? 3.439 -5.797 10.805 1.00 77.44 291 ASP A N 1
ATOM 2301 C CA . ASP A 1 291 ? 3.509 -5.894 12.271 1.00 77.44 291 ASP A CA 1
ATOM 2302 C C . ASP A 1 291 ? 3.451 -4.515 12.954 1.00 77.44 291 ASP A C 1
ATOM 2304 O O . ASP A 1 291 ? 2.758 -4.341 13.955 1.00 77.44 291 ASP A O 1
ATOM 2308 N N . ASP A 1 292 ? 4.086 -3.509 12.349 1.00 83.69 292 ASP A N 1
ATOM 2309 C CA . ASP A 1 292 ? 4.176 -2.156 12.908 1.00 83.69 292 ASP A CA 1
ATOM 2310 C C . ASP A 1 292 ? 3.017 -1.226 12.511 1.00 83.69 292 ASP A C 1
ATOM 2312 O O . ASP A 1 292 ? 2.903 -0.130 13.052 1.00 83.69 292 ASP A O 1
ATOM 2316 N N . ASN A 1 293 ? 2.151 -1.633 11.572 1.00 83.75 293 ASN A N 1
ATOM 2317 C CA . ASN A 1 293 ? 1.180 -0.732 10.927 1.00 83.75 293 ASN A CA 1
ATOM 2318 C C . ASN A 1 293 ? -0.283 -0.990 11.348 1.00 83.75 293 ASN A C 1
ATOM 2320 O O . ASN A 1 293 ? -1.241 -0.562 10.695 1.00 83.75 293 ASN A O 1
ATOM 2324 N N . ALA A 1 294 ? -0.494 -1.737 12.437 1.00 88.00 294 ALA A N 1
ATOM 2325 C CA . ALA A 1 294 ? -1.829 -2.084 12.928 1.00 88.00 294 ALA A CA 1
ATOM 2326 C C . ALA A 1 294 ? -2.643 -0.850 13.371 1.00 88.00 294 ALA A C 1
ATOM 2328 O O . ALA A 1 294 ? -3.866 -0.811 13.192 1.00 88.00 294 ALA A O 1
ATOM 2329 N N . ALA A 1 295 ? -1.981 0.178 13.912 1.00 89.62 295 ALA A N 1
ATOM 2330 C CA . ALA A 1 295 ? -2.635 1.406 14.357 1.00 89.62 295 ALA A CA 1
ATOM 2331 C C . ALA A 1 295 ? -3.215 2.197 13.174 1.00 89.62 295 ALA A C 1
ATOM 2333 O O . ALA A 1 295 ? -4.361 2.648 13.224 1.00 89.62 295 ALA A O 1
ATOM 2334 N N . GLU A 1 296 ? -2.464 2.320 12.084 1.00 90.12 296 GLU A N 1
ATOM 2335 C CA . GLU A 1 296 ? -2.860 2.977 10.841 1.00 90.12 296 GLU A CA 1
ATOM 2336 C C . GLU A 1 296 ? -4.008 2.227 10.165 1.00 90.12 296 GLU A C 1
ATOM 2338 O O . GLU A 1 296 ? -4.964 2.851 9.690 1.00 90.12 296 GLU A O 1
ATOM 2343 N N . MET A 1 297 ? -3.969 0.889 10.177 1.00 93.19 297 MET A N 1
ATOM 2344 C CA . MET A 1 297 ? -5.090 0.064 9.721 1.00 93.19 297 MET A CA 1
ATOM 2345 C C . MET A 1 297 ? -6.355 0.360 10.532 1.00 93.19 297 MET A C 1
ATOM 2347 O O . MET A 1 297 ? -7.428 0.565 9.955 1.00 93.19 297 MET A O 1
ATOM 2351 N N . ASN A 1 298 ? -6.242 0.470 11.859 1.00 94.06 298 ASN A N 1
ATOM 2352 C CA . ASN A 1 298 ? -7.391 0.801 12.695 1.00 94.06 298 ASN A CA 1
ATOM 2353 C C . ASN A 1 298 ? -7.899 2.230 12.439 1.00 94.06 298 ASN A C 1
ATOM 2355 O O . ASN A 1 298 ? -9.105 2.459 12.363 1.00 94.06 298 ASN A O 1
ATOM 2359 N N . GLN A 1 299 ? -7.003 3.193 12.204 1.00 94.44 299 GLN A N 1
ATOM 2360 C CA . GLN A 1 299 ? -7.386 4.549 11.800 1.00 94.44 299 GLN A CA 1
ATOM 2361 C C . GLN A 1 299 ? -8.131 4.569 10.458 1.00 94.44 299 GLN A C 1
ATOM 2363 O O . GLN A 1 299 ? -9.099 5.318 10.310 1.00 94.44 299 GLN A O 1
ATOM 2368 N N . LEU A 1 300 ? -7.716 3.751 9.485 1.00 94.06 300 LEU A N 1
ATOM 2369 C CA . LEU A 1 300 ? -8.419 3.594 8.211 1.00 94.06 300 LEU A CA 1
ATOM 2370 C C . LEU A 1 300 ? -9.833 3.038 8.429 1.00 94.06 300 LEU A C 1
ATOM 2372 O O . LEU A 1 300 ? -10.800 3.623 7.931 1.00 94.06 300 LEU A O 1
ATOM 2376 N N . SER A 1 301 ? -9.960 1.976 9.231 1.00 96.00 301 SER A N 1
ATOM 2377 C CA . SER A 1 301 ? -11.256 1.405 9.618 1.00 96.00 301 SER A CA 1
ATOM 2378 C C . SER A 1 301 ? -12.150 2.445 10.295 1.00 96.00 301 SER A C 1
ATOM 2380 O O . SER A 1 301 ? -13.305 2.623 9.916 1.00 96.00 301 SER A O 1
ATOM 2382 N N . GLN A 1 302 ? -11.612 3.229 11.228 1.00 94.50 302 GLN A N 1
ATOM 2383 C CA . GLN A 1 302 ? -12.360 4.287 11.904 1.00 94.50 302 GLN A CA 1
ATOM 2384 C C . GLN A 1 302 ? -12.818 5.398 10.952 1.00 94.50 302 GLN A C 1
ATOM 2386 O O . GLN A 1 302 ? -13.946 5.880 11.060 1.00 94.50 302 GLN A O 1
ATOM 2391 N N . ARG A 1 303 ? -11.990 5.784 9.973 1.00 92.06 303 ARG A N 1
ATOM 2392 C CA . ARG A 1 303 ? -12.372 6.790 8.968 1.00 92.06 303 ARG A CA 1
ATOM 2393 C C . ARG A 1 303 ? -13.505 6.314 8.061 1.00 92.06 303 ARG A C 1
ATOM 2395 O O . ARG A 1 303 ? -14.427 7.085 7.808 1.00 92.06 303 ARG A O 1
ATOM 2402 N N . ILE A 1 304 ? -13.437 5.076 7.568 1.00 94.31 304 ILE A N 1
ATOM 2403 C CA . ILE A 1 304 ? -14.393 4.555 6.578 1.00 94.31 304 ILE A CA 1
ATOM 2404 C C . ILE A 1 304 ? -15.630 3.970 7.268 1.00 94.31 304 ILE A C 1
ATOM 2406 O O . ILE A 1 304 ? -16.763 4.311 6.933 1.00 94.31 304 ILE A O 1
ATOM 2410 N N . LEU A 1 305 ? -15.422 3.099 8.252 1.00 95.44 305 LEU A N 1
ATOM 2411 C CA . LEU A 1 305 ? -16.457 2.281 8.884 1.00 95.44 305 LEU A CA 1
ATOM 2412 C C . LEU A 1 305 ? -16.953 2.857 10.213 1.00 95.44 305 LEU A C 1
ATOM 2414 O O . LEU A 1 305 ? -18.079 2.548 10.598 1.00 95.44 305 LEU A O 1
ATOM 2418 N N . GLN A 1 306 ? -16.167 3.718 10.877 1.00 94.00 306 GLN A N 1
ATOM 2419 C CA . GLN A 1 306 ? -16.391 4.151 12.271 1.00 94.00 306 GLN A CA 1
ATOM 2420 C C . GLN A 1 306 ? -16.459 2.960 13.240 1.00 94.00 306 GLN A C 1
ATOM 2422 O O . GLN A 1 306 ? -17.330 2.889 14.106 1.00 94.00 306 GLN A O 1
ATOM 2427 N N . ARG A 1 307 ? -15.575 1.979 13.032 1.00 94.81 307 ARG A N 1
ATOM 2428 C CA . ARG A 1 307 ? -15.466 0.760 13.839 1.00 94.81 307 ARG A CA 1
ATOM 2429 C C . ARG A 1 307 ? -14.006 0.365 14.000 1.00 94.81 307 ARG A C 1
ATOM 2431 O O . ARG A 1 307 ? -13.215 0.573 13.078 1.00 94.81 307 ARG A O 1
ATOM 2438 N N . ASP A 1 308 ? -13.686 -0.233 15.140 1.00 96.31 308 ASP A N 1
ATOM 2439 C CA . ASP A 1 308 ? -12.371 -0.816 15.386 1.00 96.31 308 ASP A CA 1
ATOM 2440 C C . ASP A 1 308 ? -12.233 -2.175 14.695 1.00 96.31 308 ASP A C 1
ATOM 2442 O O . ASP A 1 308 ? -13.206 -2.919 14.537 1.00 96.31 308 ASP A O 1
ATOM 2446 N N . ILE A 1 309 ? -11.005 -2.489 14.298 1.00 96.75 309 ILE A N 1
ATOM 2447 C CA . ILE A 1 309 ? -10.603 -3.812 13.832 1.00 96.75 309 ILE A CA 1
ATOM 2448 C C . ILE A 1 309 ? -10.487 -4.728 15.053 1.00 96.75 309 ILE A C 1
ATOM 2450 O O . ILE A 1 309 ? -9.783 -4.408 16.007 1.00 96.75 309 ILE A O 1
ATOM 2454 N N . GLN A 1 310 ? -11.150 -5.884 15.015 1.00 95.38 310 GLN A N 1
ATOM 2455 C CA . GLN A 1 310 ? -11.105 -6.868 16.101 1.00 95.38 310 GLN A CA 1
ATOM 2456 C C . GLN A 1 310 ? -9.768 -7.603 16.158 1.00 95.38 310 GLN A C 1
ATOM 2458 O O . GLN A 1 310 ? -9.230 -7.831 17.238 1.00 95.38 310 GLN A O 1
ATOM 2463 N N . ALA A 1 311 ? -9.236 -7.973 14.994 1.00 94.12 311 ALA A N 1
ATOM 2464 C CA . ALA A 1 311 ? -7.915 -8.564 14.869 1.00 94.12 311 ALA A CA 1
ATOM 2465 C C . ALA A 1 311 ? -7.296 -8.241 13.506 1.00 94.12 311 ALA A C 1
ATOM 2467 O O . ALA A 1 311 ? -7.988 -8.194 12.482 1.00 94.12 311 ALA A O 1
ATOM 2468 N N . VAL A 1 312 ? -5.978 -8.045 13.519 1.00 95.25 312 VAL A N 1
ATOM 2469 C CA . VAL A 1 312 ? -5.135 -7.990 12.325 1.00 95.25 312 VAL A CA 1
ATOM 2470 C C . VAL A 1 312 ? -4.453 -9.349 12.189 1.00 95.25 312 VAL A C 1
ATOM 2472 O O . VAL A 1 312 ? -3.753 -9.783 13.099 1.00 95.25 312 VAL A O 1
ATOM 2475 N N . VAL A 1 313 ? -4.677 -10.033 11.071 1.00 95.50 313 VAL A N 1
ATOM 2476 C CA . VAL A 1 313 ? -4.086 -11.341 10.772 1.00 95.50 313 VAL A CA 1
ATOM 2477 C C . VAL A 1 313 ? -3.013 -11.164 9.706 1.00 95.50 313 VAL A C 1
ATOM 2479 O O . VAL A 1 313 ? -3.324 -10.860 8.554 1.00 95.50 313 VAL A O 1
ATOM 2482 N N . ILE A 1 314 ? -1.752 -11.370 10.072 1.00 95.56 314 ILE A N 1
ATOM 2483 C CA . ILE A 1 314 ? -0.636 -11.284 9.126 1.00 95.56 314 ILE A CA 1
ATOM 2484 C C . ILE A 1 314 ? -0.653 -12.504 8.204 1.00 95.56 314 ILE A C 1
ATOM 2486 O O . ILE A 1 314 ? -0.693 -13.647 8.662 1.00 95.56 314 ILE A O 1
ATOM 2490 N N . ALA A 1 315 ? -0.630 -12.259 6.897 1.00 95.19 315 ALA A N 1
ATOM 2491 C CA . ALA A 1 315 ? -0.558 -13.315 5.903 1.00 95.19 315 ALA A CA 1
ATOM 2492 C C . ALA A 1 315 ? 0.854 -13.910 5.852 1.00 95.19 315 ALA A C 1
ATOM 2494 O O . ALA A 1 315 ? 1.852 -13.192 5.850 1.00 95.19 315 ALA A O 1
ATOM 2495 N N . GLN A 1 316 ? 0.936 -15.233 5.749 1.00 92.38 316 GLN A N 1
ATOM 2496 C CA . GLN A 1 316 ? 2.191 -15.960 5.595 1.00 92.38 316 GLN A CA 1
ATOM 2497 C C . GLN A 1 316 ? 2.185 -16.729 4.280 1.00 92.38 316 GLN A C 1
ATOM 2499 O O . GLN A 1 316 ? 1.257 -17.487 3.998 1.00 92.38 316 GLN A O 1
ATOM 2504 N N . ASN A 1 317 ? 3.232 -16.548 3.469 1.00 88.69 317 ASN A N 1
ATOM 2505 C CA . ASN A 1 317 ? 3.370 -17.194 2.158 1.00 88.69 317 ASN A CA 1
ATOM 2506 C C . ASN A 1 317 ? 2.123 -17.007 1.270 1.00 88.69 317 ASN A C 1
ATOM 2508 O O . ASN A 1 317 ? 1.629 -17.961 0.666 1.00 88.69 317 ASN A O 1
ATOM 2512 N N . GLY A 1 318 ? 1.573 -15.787 1.257 1.00 93.75 318 GLY A N 1
ATOM 2513 C CA . GLY A 1 318 ? 0.366 -15.452 0.503 1.00 93.75 318 GLY A CA 1
ATOM 2514 C C . GLY A 1 318 ? -0.916 -16.103 1.029 1.00 93.75 318 GLY A C 1
ATOM 2515 O O . GLY A 1 318 ? -1.852 -16.291 0.260 1.00 93.75 318 GLY A O 1
ATOM 2516 N N . ARG A 1 319 ? -0.983 -16.497 2.306 1.00 96.62 319 ARG A N 1
ATOM 2517 C CA . ARG A 1 319 ? -2.184 -17.104 2.900 1.00 96.62 319 ARG A CA 1
ATOM 2518 C C . ARG A 1 319 ? -2.509 -16.502 4.256 1.00 96.62 319 ARG A C 1
ATOM 2520 O O . ARG A 1 319 ? -1.605 -16.289 5.060 1.00 96.62 319 ARG A O 1
ATOM 2527 N N . ALA A 1 320 ? -3.791 -16.290 4.529 1.00 95.94 320 ALA A N 1
ATOM 2528 C CA . ALA A 1 320 ? -4.259 -15.915 5.858 1.00 95.94 320 ALA A CA 1
ATOM 2529 C C . ALA A 1 320 ? -5.611 -16.551 6.180 1.00 95.94 320 ALA A C 1
ATOM 2531 O O . ALA A 1 320 ? -6.505 -16.610 5.331 1.00 95.94 320 ALA A O 1
ATOM 2532 N N . ASN A 1 321 ? -5.758 -16.969 7.435 1.00 96.38 321 ASN A N 1
ATOM 2533 C CA . ASN A 1 321 ? -6.978 -17.567 7.956 1.00 96.38 321 ASN A CA 1
ATOM 2534 C C . ASN A 1 321 ? -7.556 -16.659 9.042 1.00 96.38 321 ASN A C 1
ATOM 2536 O O . ASN A 1 321 ? -6.894 -16.376 10.039 1.00 96.38 321 ASN A O 1
ATOM 2540 N N . ILE A 1 322 ? -8.794 -16.216 8.853 1.00 96.06 322 ILE A N 1
ATOM 2541 C CA . ILE A 1 322 ? -9.559 -15.469 9.850 1.00 96.06 322 ILE A CA 1
ATOM 2542 C C . ILE A 1 322 ? -10.539 -16.446 10.498 1.00 96.06 322 ILE A C 1
ATOM 2544 O O . ILE A 1 322 ? -11.395 -17.007 9.815 1.00 96.06 322 ILE A O 1
ATOM 2548 N N . GLY A 1 323 ? -10.415 -16.639 11.812 1.00 91.88 323 GLY A N 1
ATOM 2549 C CA . GLY A 1 323 ? -11.181 -17.638 12.559 1.00 91.88 323 GLY A CA 1
ATOM 2550 C C . GLY A 1 323 ? -10.491 -19.004 12.620 1.00 91.88 323 GLY A C 1
ATOM 2551 O O . GLY A 1 323 ? -9.300 -19.133 12.338 1.00 91.88 323 GLY A O 1
ATOM 2552 N N . ASN A 1 324 ? -11.236 -20.030 13.036 1.00 89.81 324 ASN A N 1
ATOM 2553 C CA . ASN A 1 324 ? -10.696 -21.366 13.296 1.00 89.81 324 ASN A CA 1
ATOM 2554 C C . ASN A 1 324 ? -10.850 -22.301 12.087 1.00 89.81 324 ASN A C 1
ATOM 2556 O O . ASN A 1 324 ? -11.720 -23.167 12.080 1.00 89.81 324 ASN A O 1
ATOM 2560 N N . ILE A 1 325 ? -10.007 -22.109 11.074 1.00 89.94 325 ILE A N 1
ATOM 2561 C CA . ILE A 1 325 ? -10.057 -22.880 9.827 1.00 89.94 325 ILE A CA 1
ATOM 2562 C C . ILE A 1 325 ? -9.084 -24.057 9.887 1.00 89.94 325 ILE A C 1
ATOM 2564 O O . ILE A 1 325 ? -7.887 -23.865 10.109 1.00 89.94 325 ILE A O 1
ATOM 2568 N N . SER A 1 326 ? -9.596 -25.266 9.652 1.00 86.62 326 SER A N 1
ATOM 2569 C CA . SER A 1 326 ? -8.815 -26.501 9.556 1.00 86.62 326 SER A CA 1
ATOM 2570 C C . SER A 1 326 ? -8.746 -27.001 8.109 1.00 86.62 326 SER A C 1
ATOM 2572 O O . SER A 1 326 ? -9.411 -26.478 7.215 1.00 86.62 326 SER A O 1
ATOM 2574 N N . ALA A 1 327 ? -7.929 -28.030 7.865 1.00 83.62 327 ALA A N 1
ATOM 2575 C CA . ALA A 1 327 ? -7.804 -28.642 6.540 1.00 83.62 327 ALA A CA 1
ATOM 2576 C C . ALA A 1 327 ? -9.125 -29.248 6.023 1.00 83.62 327 ALA A C 1
ATOM 2578 O O . ALA A 1 327 ? -9.331 -29.302 4.813 1.00 83.62 327 ALA A O 1
ATOM 2579 N N . ASP A 1 328 ? -10.015 -29.654 6.933 1.00 86.50 328 ASP A N 1
ATOM 2580 C CA . ASP A 1 328 ? -11.299 -30.286 6.614 1.00 86.50 328 ASP A CA 1
ATOM 2581 C C . ASP A 1 328 ? -12.452 -29.274 6.504 1.00 86.50 328 ASP A C 1
ATOM 2583 O O . ASP A 1 328 ? -13.581 -29.647 6.177 1.00 86.50 328 ASP A O 1
ATOM 2587 N N . THR A 1 329 ? -12.204 -27.986 6.777 1.00 90.69 329 THR A N 1
ATOM 2588 C CA . THR A 1 329 ? -13.227 -26.945 6.654 1.00 90.69 329 THR A CA 1
ATOM 2589 C C . THR A 1 329 ? -13.660 -26.820 5.194 1.00 90.69 329 THR A C 1
ATOM 2591 O O . THR A 1 329 ? -12.879 -26.441 4.319 1.00 90.69 329 THR A O 1
ATOM 2594 N N . GLN A 1 330 ? -14.937 -27.088 4.921 1.00 93.38 330 GLN A N 1
ATOM 2595 C CA . GLN A 1 330 ? -15.501 -26.884 3.593 1.00 93.38 330 GLN A CA 1
ATOM 2596 C C . GLN A 1 330 ? -15.638 -25.383 3.311 1.00 93.38 330 GLN A C 1
ATOM 2598 O O . GLN A 1 330 ? -16.406 -24.677 3.965 1.00 93.38 330 GLN A O 1
ATOM 2603 N N . LEU A 1 331 ? -14.896 -24.903 2.314 1.00 96.12 331 LEU A N 1
ATOM 2604 C CA . LEU A 1 331 ? -14.885 -23.500 1.916 1.00 96.12 331 LEU A CA 1
ATOM 2605 C C . LEU A 1 331 ? -15.578 -23.300 0.568 1.00 96.12 331 LEU A C 1
ATOM 2607 O O . LEU A 1 331 ? -15.363 -24.052 -0.382 1.00 96.12 331 LEU A O 1
ATOM 2611 N N . SER A 1 332 ? -16.361 -22.233 0.482 1.00 95.06 332 SER A N 1
ATOM 2612 C CA . SER A 1 332 ? -17.004 -21.755 -0.738 1.00 95.06 332 SER A CA 1
ATOM 2613 C C . SER A 1 332 ? -16.270 -20.542 -1.307 1.00 95.06 332 SER A C 1
ATOM 2615 O O . SER A 1 332 ? -15.602 -19.801 -0.586 1.00 95.06 332 SER A O 1
ATOM 2617 N N . SER A 1 333 ? -16.403 -20.334 -2.615 1.00 96.38 333 SER A N 1
ATOM 2618 C CA . SER A 1 333 ? -15.954 -19.137 -3.330 1.00 96.38 333 SER A CA 1
ATOM 2619 C C . SER A 1 333 ? -16.894 -18.889 -4.508 1.00 96.38 333 SER A C 1
ATOM 2621 O O . SER A 1 333 ? -17.487 -19.828 -5.037 1.00 96.38 333 SER A O 1
ATOM 2623 N N . SER A 1 334 ? -17.050 -17.635 -4.918 1.00 96.19 334 SER A N 1
ATOM 2624 C CA . SER A 1 334 ? -17.874 -17.262 -6.067 1.00 96.19 334 SER A CA 1
ATOM 2625 C C . SER A 1 334 ? -17.029 -17.038 -7.315 1.00 96.19 334 SER A C 1
ATOM 2627 O O . SER A 1 334 ? -15.954 -16.446 -7.266 1.00 96.19 334 SER A O 1
ATOM 2629 N N . HIS A 1 335 ? -17.557 -17.453 -8.463 1.00 94.81 335 HIS A N 1
ATOM 2630 C CA . HIS A 1 335 ? -16.936 -17.228 -9.767 1.00 94.81 335 HIS A CA 1
ATOM 2631 C C . HIS A 1 335 ? -17.408 -15.937 -10.457 1.00 94.81 335 HIS A C 1
ATOM 2633 O O . HIS A 1 335 ? -16.941 -15.643 -11.553 1.00 94.81 335 HIS A O 1
ATOM 2639 N N . GLU A 1 336 ? -18.314 -15.160 -9.847 1.00 95.81 336 GLU A N 1
ATOM 2640 C CA . GLU A 1 336 ? -18.844 -13.931 -10.461 1.00 95.81 336 GLU A CA 1
ATOM 2641 C C . GLU A 1 336 ? -17.806 -12.808 -10.581 1.00 95.81 336 GLU A C 1
ATOM 2643 O O . GLU A 1 336 ? -17.907 -11.979 -11.484 1.00 95.81 336 GLU A O 1
ATOM 2648 N N . ARG A 1 337 ? -16.831 -12.765 -9.665 1.00 94.31 337 ARG A N 1
ATOM 2649 C CA . ARG A 1 337 ? -15.623 -11.938 -9.765 1.00 94.31 337 ARG A CA 1
ATOM 2650 C C . ARG A 1 337 ? -14.437 -12.871 -9.942 1.00 94.31 337 ARG A C 1
ATOM 2652 O O . ARG A 1 337 ? -14.005 -13.527 -8.991 1.00 94.31 337 ARG A O 1
ATOM 2659 N N . SER A 1 338 ? -13.943 -12.957 -11.164 1.00 94.38 338 SER A N 1
ATOM 2660 C CA . SER A 1 338 ? -12.916 -13.895 -11.594 1.00 94.38 338 SER A CA 1
ATOM 2661 C C . SER A 1 338 ? -11.634 -13.172 -11.997 1.00 94.38 338 SER A C 1
ATOM 2663 O O . SER A 1 338 ? -11.588 -11.949 -12.106 1.00 94.38 338 SER A O 1
ATOM 2665 N N . ILE A 1 339 ? -10.583 -13.945 -12.279 1.00 93.00 339 ILE A N 1
ATOM 2666 C CA . ILE A 1 339 ? -9.315 -13.386 -12.755 1.00 93.00 339 ILE A CA 1
ATOM 2667 C C . ILE A 1 339 ? -9.495 -12.542 -14.028 1.00 93.00 339 ILE A C 1
ATOM 2669 O O . ILE A 1 339 ? -8.847 -11.516 -14.177 1.00 93.00 339 ILE A O 1
ATOM 2673 N N . LYS A 1 340 ? -10.430 -12.924 -14.908 1.00 92.06 340 LYS A N 1
ATOM 2674 C CA . LYS A 1 340 ? -10.695 -12.236 -16.180 1.00 92.06 340 LYS A CA 1
ATOM 2675 C C . LYS A 1 340 ? -11.273 -10.834 -15.996 1.00 92.06 340 LYS A C 1
ATOM 2677 O O . LYS A 1 340 ? -11.177 -10.029 -16.909 1.00 92.06 340 LYS A O 1
ATOM 2682 N N . ASP A 1 341 ? -11.877 -10.562 -14.842 1.00 90.31 341 ASP A N 1
ATOM 2683 C CA . ASP A 1 341 ? -12.466 -9.260 -14.529 1.00 90.31 341 ASP A CA 1
ATOM 2684 C C . ASP A 1 341 ? -11.422 -8.263 -14.003 1.00 90.31 341 ASP A C 1
ATOM 2686 O O . ASP A 1 341 ? -11.696 -7.067 -13.936 1.00 90.31 341 ASP A O 1
ATOM 2690 N N . VAL A 1 342 ? -10.242 -8.748 -13.597 1.00 91.25 342 VAL A N 1
ATOM 2691 C CA . VAL A 1 342 ? -9.235 -7.944 -12.885 1.00 91.25 342 VAL A CA 1
ATOM 2692 C C . VAL A 1 342 ? -7.892 -7.840 -13.604 1.00 91.25 342 VAL A C 1
ATOM 2694 O O . VAL A 1 342 ? -7.057 -7.035 -13.190 1.00 91.25 342 VAL A O 1
ATOM 2697 N N . ILE A 1 343 ? -7.688 -8.625 -14.666 1.00 91.62 343 ILE A N 1
ATOM 2698 C CA . ILE A 1 343 ? -6.506 -8.562 -15.535 1.00 91.62 343 ILE A CA 1
ATOM 2699 C C . ILE A 1 343 ? -6.884 -7.985 -16.900 1.00 91.62 343 ILE A C 1
ATOM 2701 O O . ILE A 1 343 ? -7.966 -8.264 -17.418 1.00 91.62 343 ILE A O 1
ATOM 2705 N N . ASP A 1 344 ? -5.968 -7.241 -17.516 1.00 87.81 344 ASP A N 1
ATOM 2706 C CA . ASP A 1 344 ? -6.071 -6.909 -18.938 1.00 87.81 344 ASP A CA 1
ATOM 2707 C C . ASP A 1 344 ? -5.512 -8.081 -19.763 1.00 87.81 344 ASP A C 1
ATOM 2709 O O . ASP A 1 344 ? -4.316 -8.370 -19.668 1.00 87.81 344 ASP A O 1
ATOM 2713 N N . PRO A 1 345 ? -6.327 -8.773 -20.581 1.00 86.19 345 PRO A N 1
ATOM 2714 C CA . PRO A 1 345 ? -5.851 -9.886 -21.401 1.00 86.19 345 PRO A CA 1
ATOM 2715 C C . PRO A 1 345 ? -4.839 -9.465 -22.478 1.00 86.19 345 PRO A C 1
ATOM 2717 O O . PRO A 1 345 ? -4.161 -10.327 -23.034 1.00 86.19 345 PRO A O 1
ATOM 2720 N N . ASN A 1 346 ? -4.741 -8.169 -22.790 1.00 87.94 346 ASN A N 1
ATOM 2721 C CA . ASN A 1 346 ? -3.775 -7.634 -23.747 1.00 87.94 346 ASN A CA 1
ATOM 2722 C C . ASN A 1 346 ? -2.470 -7.179 -23.084 1.00 87.94 346 ASN A C 1
ATOM 2724 O O . ASN A 1 346 ? -1.501 -6.888 -23.791 1.00 87.94 346 ASN A O 1
ATOM 2728 N N . ALA A 1 347 ? -2.424 -7.110 -21.750 1.00 90.38 347 ALA A N 1
ATOM 2729 C CA . ALA A 1 347 ? -1.189 -6.812 -21.047 1.00 90.38 347 ALA A CA 1
ATOM 2730 C C . ALA A 1 347 ? -0.192 -7.973 -21.218 1.00 90.38 347 ALA A C 1
ATOM 2732 O O . ALA A 1 347 ? -0.592 -9.143 -21.232 1.00 90.38 347 ALA A O 1
ATOM 2733 N N . PRO A 1 348 ? 1.116 -7.684 -21.347 1.00 93.06 348 PRO A N 1
ATOM 2734 C CA . PRO A 1 348 ? 2.115 -8.740 -21.348 1.00 93.06 348 PRO A CA 1
ATOM 2735 C C . PRO A 1 348 ? 2.082 -9.501 -20.019 1.00 93.06 348 PRO A C 1
ATOM 2737 O O . PRO A 1 348 ? 1.728 -8.947 -18.975 1.00 93.06 348 PRO A O 1
ATOM 2740 N N . LEU A 1 349 ? 2.507 -10.765 -20.034 1.00 95.06 349 LEU A N 1
ATOM 2741 C CA . LEU A 1 349 ? 2.783 -11.466 -18.780 1.00 95.06 349 LEU A CA 1
ATOM 2742 C C . LEU A 1 349 ? 3.866 -10.710 -17.995 1.00 95.06 349 LEU A C 1
ATOM 2744 O O . LEU A 1 349 ? 4.678 -9.995 -18.580 1.00 95.06 349 LEU A O 1
ATOM 2748 N N . ALA A 1 350 ? 3.858 -10.840 -16.674 1.00 94.62 350 ALA A N 1
ATOM 2749 C CA . ALA A 1 350 ? 4.866 -10.255 -15.798 1.00 94.62 350 ALA A CA 1
ATOM 2750 C C . ALA A 1 350 ? 6.093 -11.171 -15.636 1.00 94.62 350 ALA A C 1
ATOM 2752 O O . ALA A 1 350 ? 6.053 -12.369 -15.941 1.00 94.62 350 ALA A O 1
ATOM 2753 N N . GLY A 1 351 ? 7.184 -10.590 -15.144 1.00 93.00 351 GLY A N 1
ATOM 2754 C CA . GLY A 1 351 ? 8.421 -11.264 -14.781 1.00 93.00 351 GLY A CA 1
ATOM 2755 C C . GLY A 1 351 ? 9.088 -11.995 -15.954 1.00 93.00 351 GLY A C 1
ATOM 2756 O O . GLY A 1 351 ? 8.903 -11.631 -17.123 1.00 93.00 351 GLY A O 1
ATOM 2757 N N . PRO A 1 352 ? 9.845 -13.071 -15.668 1.00 93.19 352 PRO A N 1
ATOM 2758 C CA . PRO A 1 352 ? 10.502 -13.886 -16.692 1.00 93.19 352 PRO A CA 1
ATOM 2759 C C . PRO A 1 352 ? 9.538 -14.472 -17.734 1.00 93.19 352 PRO A C 1
ATOM 2761 O O . PRO A 1 352 ? 9.895 -14.594 -18.906 1.00 93.19 352 PRO A O 1
ATOM 2764 N N . ALA A 1 353 ? 8.301 -14.788 -17.336 1.00 95.69 353 ALA A N 1
ATOM 2765 C CA . ALA A 1 353 ? 7.278 -15.294 -18.250 1.00 95.69 353 ALA A CA 1
ATOM 2766 C C . ALA A 1 353 ? 6.909 -14.260 -19.329 1.00 95.69 353 ALA A C 1
ATOM 2768 O O . ALA A 1 353 ? 6.696 -14.630 -20.482 1.00 95.69 353 ALA A O 1
ATOM 2769 N N . GLY A 1 354 ? 6.900 -12.968 -18.984 1.00 95.31 354 GLY A N 1
ATOM 2770 C CA . GLY A 1 354 ? 6.709 -11.871 -19.936 1.00 95.31 354 GLY A CA 1
ATOM 2771 C C . GLY A 1 354 ? 7.797 -11.786 -20.997 1.00 95.31 354 GLY A C 1
ATOM 2772 O O . GLY A 1 354 ? 7.506 -11.574 -22.173 1.00 95.31 354 GLY A O 1
ATOM 2773 N N . ILE A 1 355 ? 9.052 -11.999 -20.600 1.00 96.12 355 ILE A N 1
ATOM 2774 C CA . ILE A 1 355 ? 10.187 -12.019 -21.529 1.00 96.12 355 ILE A CA 1
ATOM 2775 C C . ILE A 1 355 ? 10.097 -13.224 -22.468 1.00 96.12 355 ILE A C 1
ATOM 2777 O O . ILE A 1 355 ? 10.224 -13.066 -23.681 1.00 96.12 355 ILE A O 1
ATOM 2781 N N . GLN A 1 356 ? 9.823 -14.415 -21.931 1.00 96.19 356 GLN A N 1
ATOM 2782 C CA . GLN A 1 356 ? 9.674 -15.636 -22.729 1.00 96.19 356 GLN A CA 1
ATOM 2783 C C . GLN A 1 356 ? 8.527 -15.524 -23.738 1.00 96.19 356 GLN A C 1
ATOM 2785 O O . GLN A 1 356 ? 8.697 -15.855 -24.913 1.00 96.19 356 GLN A O 1
ATOM 2790 N N . ASP A 1 357 ? 7.380 -15.001 -23.305 1.00 96.50 357 ASP A N 1
ATOM 2791 C CA . ASP A 1 357 ? 6.236 -14.746 -24.175 1.00 96.50 357 ASP A CA 1
ATOM 2792 C C . ASP A 1 357 ? 6.593 -13.740 -25.281 1.00 96.50 357 ASP A C 1
ATOM 2794 O O . ASP A 1 357 ? 6.348 -14.006 -26.459 1.00 96.50 357 ASP A O 1
ATOM 2798 N N . ALA A 1 358 ? 7.272 -12.640 -24.941 1.00 97.12 358 ALA A N 1
ATOM 2799 C CA . ALA A 1 358 ? 7.722 -11.648 -25.914 1.00 97.12 358 ALA A CA 1
ATOM 2800 C C . ALA A 1 358 ? 8.721 -12.219 -26.939 1.00 97.12 358 ALA A C 1
ATOM 2802 O O . ALA A 1 358 ? 8.641 -11.879 -28.123 1.00 97.12 358 ALA A O 1
ATOM 2803 N N . VAL A 1 359 ? 9.619 -13.120 -26.530 1.00 97.50 359 VAL A N 1
ATOM 2804 C CA . VAL A 1 359 ? 10.505 -13.849 -27.454 1.00 97.50 359 VAL A CA 1
ATOM 2805 C C . VAL A 1 359 ? 9.702 -14.788 -28.352 1.00 97.50 359 VAL A C 1
ATOM 2807 O O . VAL A 1 359 ? 9.871 -14.757 -29.569 1.00 97.50 359 VAL A O 1
ATOM 2810 N N . SER A 1 360 ? 8.779 -15.572 -27.789 1.00 97.06 360 SER A N 1
ATOM 2811 C CA . SER A 1 360 ? 7.953 -16.519 -28.555 1.00 97.06 360 SER A CA 1
ATOM 2812 C C . SER A 1 360 ? 7.080 -15.824 -29.604 1.00 97.06 360 SER A C 1
ATOM 2814 O O . SER A 1 360 ? 6.895 -16.326 -30.711 1.00 97.06 360 SER A O 1
ATOM 2816 N N . LYS A 1 361 ? 6.602 -14.618 -29.283 1.00 96.50 361 LYS A N 1
ATOM 2817 C CA . LYS A 1 361 ? 5.845 -13.763 -30.194 1.00 96.50 361 LYS A CA 1
ATOM 2818 C C . LYS A 1 361 ? 6.745 -13.065 -31.212 1.00 96.50 361 LYS A C 1
ATOM 2820 O O . LYS A 1 361 ? 6.221 -12.433 -32.119 1.00 96.50 361 LYS A O 1
ATOM 2825 N N . GLY A 1 362 ? 8.071 -13.117 -31.100 1.00 97.25 362 GLY A N 1
ATOM 2826 C CA . GLY A 1 362 ? 8.981 -12.369 -31.974 1.00 97.25 362 GLY A CA 1
ATOM 2827 C C . GLY A 1 362 ? 8.902 -10.852 -31.765 1.00 97.25 362 GLY A C 1
ATOM 2828 O O . GLY A 1 362 ? 9.030 -10.078 -32.713 1.00 97.25 362 GLY A O 1
ATOM 2829 N N . LEU A 1 363 ? 8.603 -10.413 -30.540 1.00 97.94 363 LEU A N 1
ATOM 2830 C CA . LEU A 1 363 ? 8.781 -9.022 -30.099 1.00 97.94 363 LEU A CA 1
ATOM 2831 C C . LEU A 1 363 ? 10.234 -8.777 -29.674 1.00 97.94 363 LEU A C 1
ATOM 2833 O O . LEU A 1 363 ? 10.769 -7.689 -29.886 1.00 97.94 363 LEU A O 1
ATOM 2837 N N . LEU A 1 364 ? 10.866 -9.813 -29.119 1.00 98.25 364 LEU A N 1
ATOM 2838 C CA . LEU A 1 364 ? 12.254 -9.829 -28.680 1.00 98.25 364 LEU A CA 1
ATOM 2839 C C . LEU A 1 364 ? 13.029 -10.962 -29.357 1.00 98.25 364 LEU A C 1
ATOM 2841 O O . LEU A 1 364 ? 12.470 -12.007 -29.685 1.00 98.25 364 LEU A O 1
ATOM 2845 N N . ARG A 1 365 ? 14.344 -10.785 -29.479 1.00 97.38 365 ARG A N 1
ATOM 2846 C CA . ARG A 1 365 ? 15.302 -11.889 -29.646 1.00 97.38 365 ARG A CA 1
ATOM 2847 C C . ARG A 1 365 ? 16.444 -11.748 -28.642 1.00 97.38 365 ARG A C 1
ATOM 2849 O O . ARG A 1 365 ? 16.721 -10.616 -28.246 1.00 97.38 365 ARG A O 1
ATOM 2856 N N . PRO A 1 366 ? 17.148 -12.831 -28.281 1.00 96.88 366 PRO A N 1
ATOM 2857 C CA . PRO A 1 366 ? 18.406 -12.719 -27.554 1.00 96.88 366 PRO A CA 1
ATOM 2858 C C . PRO A 1 366 ? 19.383 -11.774 -28.267 1.00 96.88 366 PRO A C 1
ATOM 2860 O O . PRO A 1 366 ? 19.477 -11.753 -29.504 1.00 96.88 366 PRO A O 1
ATOM 2863 N N . ALA A 1 367 ? 20.080 -10.963 -27.480 1.00 94.94 367 ALA A N 1
ATOM 2864 C CA . ALA A 1 367 ? 21.132 -10.094 -27.973 1.00 94.94 367 ALA A CA 1
ATOM 2865 C C . ALA A 1 367 ? 22.398 -10.894 -28.280 1.00 94.94 367 ALA A C 1
ATOM 2867 O O . ALA A 1 367 ? 22.709 -11.908 -27.660 1.00 94.94 367 ALA A O 1
ATOM 2868 N N . THR A 1 368 ? 23.144 -10.402 -29.256 1.00 92.50 368 THR A N 1
ATOM 2869 C CA . THR A 1 368 ? 24.435 -10.935 -29.679 1.00 92.50 368 THR A CA 1
ATOM 2870 C C . THR A 1 368 ? 25.522 -9.909 -29.403 1.00 92.50 368 THR A C 1
ATOM 2872 O O . THR A 1 368 ? 25.244 -8.732 -29.158 1.00 92.50 368 THR A O 1
ATOM 2875 N N . ARG A 1 369 ? 26.792 -10.319 -29.478 1.00 88.19 369 ARG A N 1
ATOM 2876 C CA . ARG A 1 369 ? 27.903 -9.375 -29.304 1.00 88.19 369 ARG A CA 1
ATOM 2877 C C . ARG A 1 369 ? 27.856 -8.222 -30.316 1.00 88.19 369 ARG A C 1
ATOM 2879 O O . ARG A 1 369 ? 28.135 -7.088 -29.942 1.00 88.19 369 ARG A O 1
ATOM 2886 N N . ALA A 1 370 ? 27.393 -8.491 -31.537 1.00 90.38 370 ALA A N 1
ATOM 2887 C CA . ALA A 1 370 ? 27.217 -7.476 -32.572 1.00 90.38 370 ALA A CA 1
ATOM 2888 C C . ALA A 1 370 ? 26.238 -6.362 -32.160 1.00 90.38 370 ALA A C 1
ATOM 2890 O O . ALA A 1 370 ? 26.427 -5.213 -32.547 1.00 90.38 370 ALA A O 1
ATOM 2891 N N . ASP A 1 371 ? 25.223 -6.673 -31.347 1.00 92.75 371 ASP A N 1
ATOM 2892 C CA . ASP A 1 371 ? 24.255 -5.680 -30.869 1.00 92.75 371 ASP A CA 1
ATOM 2893 C C . ASP A 1 371 ? 24.900 -4.701 -29.872 1.00 92.75 371 ASP A C 1
ATOM 2895 O O . ASP A 1 371 ? 24.700 -3.486 -29.944 1.00 92.75 371 ASP A O 1
ATOM 2899 N N . ILE A 1 372 ? 25.749 -5.223 -28.985 1.00 87.94 372 ILE A N 1
ATOM 2900 C CA . ILE A 1 372 ? 26.545 -4.412 -28.058 1.00 87.94 372 ILE A CA 1
ATOM 2901 C C . ILE A 1 372 ? 27.516 -3.524 -28.837 1.00 87.94 372 ILE A C 1
ATOM 2903 O O . ILE A 1 372 ? 27.604 -2.323 -28.580 1.00 87.94 372 ILE A O 1
ATOM 2907 N N . ASP A 1 373 ? 28.234 -4.104 -29.797 1.00 87.31 373 ASP A N 1
ATOM 2908 C CA . ASP A 1 373 ? 29.234 -3.384 -30.584 1.00 87.31 373 ASP A CA 1
ATOM 2909 C C . ASP A 1 373 ? 28.585 -2.284 -31.443 1.00 87.31 373 ASP A C 1
ATOM 2911 O O . ASP A 1 373 ? 29.119 -1.176 -31.534 1.00 87.31 373 ASP A O 1
ATOM 2915 N N . ALA A 1 374 ? 27.390 -2.533 -31.990 1.00 90.06 374 ALA A N 1
ATOM 2916 C CA . ALA A 1 374 ? 26.610 -1.538 -32.725 1.00 90.06 374 ALA A CA 1
ATOM 2917 C C . ALA A 1 374 ? 26.186 -0.353 -31.841 1.00 90.06 374 ALA A C 1
ATOM 2919 O O . ALA A 1 374 ? 26.291 0.808 -32.257 1.00 90.06 374 ALA A O 1
ATOM 2920 N N . TRP A 1 375 ? 25.744 -0.619 -30.607 1.00 90.88 375 TRP A N 1
ATOM 2921 C CA . TRP A 1 375 ? 25.445 0.454 -29.660 1.00 90.88 375 TRP A CA 1
ATOM 2922 C C . TRP A 1 375 ? 26.711 1.222 -29.261 1.00 90.88 375 TRP A C 1
ATOM 2924 O O . TRP A 1 375 ? 26.709 2.450 -29.327 1.00 90.88 375 TRP A O 1
ATOM 2934 N N . LYS A 1 376 ? 27.813 0.530 -28.938 1.00 86.56 376 LYS A N 1
ATOM 2935 C CA . LYS A 1 376 ? 29.106 1.153 -28.588 1.00 86.56 376 LYS A CA 1
ATOM 2936 C C . LYS A 1 376 ? 29.625 2.065 -29.697 1.00 86.56 376 LYS A C 1
ATOM 2938 O O . LYS A 1 376 ? 30.060 3.181 -29.422 1.00 86.56 376 LYS A O 1
ATOM 2943 N N . ALA A 1 377 ? 29.558 1.618 -30.950 1.00 87.06 377 ALA A N 1
ATOM 2944 C CA . ALA A 1 377 ? 29.956 2.425 -32.099 1.00 87.06 377 ALA A CA 1
ATOM 2945 C C . ALA A 1 377 ? 29.123 3.713 -32.196 1.00 87.06 377 ALA A C 1
ATOM 2947 O O . ALA A 1 377 ? 29.665 4.793 -32.436 1.00 87.06 377 ALA A O 1
ATOM 2948 N N . SER A 1 378 ? 27.816 3.611 -31.948 1.00 89.56 378 SER A N 1
ATOM 2949 C CA . SER A 1 378 ? 26.895 4.750 -31.977 1.00 89.56 378 SER A CA 1
ATOM 2950 C C . SER A 1 378 ? 27.127 5.709 -30.807 1.00 89.56 378 SER A C 1
ATOM 2952 O O . SER A 1 378 ? 27.183 6.919 -31.014 1.00 89.56 378 SER A O 1
ATOM 2954 N N . TYR A 1 379 ? 27.362 5.176 -29.606 1.00 87.56 379 TYR A N 1
ATOM 2955 C CA . TYR A 1 379 ? 27.745 5.929 -28.411 1.00 87.56 379 TYR A CA 1
ATOM 2956 C C . TYR A 1 379 ? 29.043 6.723 -28.627 1.00 87.56 379 TYR A C 1
ATOM 2958 O O . TYR A 1 379 ? 29.072 7.939 -28.420 1.00 87.56 379 TYR A O 1
ATOM 2966 N N . ASN A 1 380 ? 30.097 6.057 -29.109 1.00 86.25 380 ASN A N 1
ATOM 2967 C CA . ASN A 1 380 ? 31.393 6.684 -29.366 1.00 86.25 380 ASN A CA 1
ATOM 2968 C C . ASN A 1 380 ? 31.287 7.768 -30.436 1.00 86.25 380 ASN A C 1
ATOM 2970 O O . ASN A 1 380 ? 31.813 8.865 -30.259 1.00 86.25 380 ASN A O 1
ATOM 2974 N N . LYS A 1 381 ? 30.558 7.488 -31.523 1.00 87.44 381 LYS A N 1
ATOM 2975 C CA . LYS A 1 381 ? 30.311 8.460 -32.589 1.00 87.44 381 LYS A CA 1
ATOM 2976 C C . LYS A 1 381 ? 29.560 9.688 -32.075 1.00 87.44 381 LYS A C 1
ATOM 2978 O O . LYS A 1 381 ? 29.947 10.803 -32.406 1.00 87.44 381 LYS A O 1
ATOM 2983 N N . ALA A 1 382 ? 28.518 9.500 -31.266 1.00 87.50 382 ALA A N 1
ATOM 2984 C CA . ALA A 1 382 ? 27.712 10.595 -30.727 1.00 87.50 382 ALA A CA 1
ATOM 2985 C C . ALA A 1 382 ? 28.499 11.513 -29.775 1.00 87.50 382 ALA A C 1
ATOM 2987 O O . ALA A 1 382 ? 28.180 12.694 -29.663 1.00 87.50 382 ALA A O 1
ATOM 2988 N N . ARG A 1 383 ? 29.536 10.986 -29.111 1.00 86.50 383 ARG A N 1
ATOM 2989 C CA . ARG A 1 383 ? 30.379 11.722 -28.153 1.00 86.50 383 ARG A CA 1
ATOM 2990 C C . ARG A 1 383 ? 31.778 12.053 -28.677 1.00 86.50 383 ARG A C 1
ATOM 2992 O O . ARG A 1 383 ? 32.616 12.513 -27.908 1.00 86.50 383 ARG A O 1
ATOM 2999 N N . SER A 1 384 ? 32.043 11.818 -29.962 1.00 86.88 384 SER A N 1
ATOM 3000 C CA . SER A 1 384 ? 33.364 12.015 -30.578 1.00 86.88 384 SER A CA 1
ATOM 3001 C C . SER A 1 384 ? 34.502 11.295 -29.835 1.00 86.88 384 SER A C 1
ATOM 3003 O O . SER A 1 384 ? 35.633 11.776 -29.786 1.00 86.88 384 SER A O 1
ATOM 3005 N N . ILE A 1 385 ? 34.209 10.132 -29.246 1.00 81.88 385 ILE A N 1
ATOM 3006 C CA . ILE A 1 385 ? 35.189 9.322 -28.521 1.00 81.88 385 ILE A CA 1
ATOM 3007 C C . ILE A 1 385 ? 35.975 8.500 -29.538 1.00 81.88 385 ILE A C 1
ATOM 3009 O O . ILE A 1 385 ? 35.442 7.591 -30.177 1.00 81.88 385 ILE A O 1
ATOM 3013 N N . HIS A 1 386 ? 37.264 8.798 -29.667 1.00 78.62 386 HIS A N 1
ATOM 3014 C CA . HIS A 1 386 ? 38.178 8.023 -30.494 1.00 78.62 386 HIS A CA 1
ATOM 3015 C C . HIS A 1 386 ? 38.800 6.884 -29.676 1.00 78.62 386 HIS A C 1
ATOM 3017 O O . HIS A 1 386 ? 39.586 7.123 -28.761 1.00 78.62 386 HIS A O 1
ATOM 3023 N N . THR A 1 387 ? 38.467 5.639 -30.019 1.00 68.75 387 THR A N 1
ATOM 3024 C CA . THR A 1 387 ? 39.045 4.431 -29.411 1.00 68.75 387 THR A CA 1
ATOM 3025 C C . THR A 1 387 ? 40.021 3.780 -30.399 1.00 68.75 387 THR A C 1
ATOM 3027 O O . THR A 1 387 ? 39.578 3.246 -31.416 1.00 68.75 387 THR A O 1
ATOM 3030 N N . PRO A 1 388 ? 41.347 3.844 -30.165 1.00 69.00 388 PRO A N 1
ATOM 3031 C CA . PRO A 1 388 ? 42.323 3.229 -31.061 1.00 69.00 388 PRO A CA 1
ATOM 3032 C C . PRO A 1 388 ? 42.226 1.691 -31.019 1.00 69.00 388 PRO A C 1
ATOM 3034 O O . PRO A 1 388 ? 41.907 1.127 -29.968 1.00 69.00 388 PRO A O 1
ATOM 3037 N N . PRO A 1 389 ? 42.517 0.988 -32.129 1.00 69.75 389 PRO A N 1
ATOM 3038 C CA . PRO A 1 389 ? 42.550 -0.470 -32.136 1.00 69.75 389 PRO A CA 1
ATOM 3039 C C . PRO A 1 389 ? 43.676 -0.985 -31.231 1.00 69.75 389 PRO A C 1
ATOM 3041 O O . PRO A 1 389 ? 44.813 -0.520 -31.309 1.00 69.75 389 PRO A O 1
ATOM 3044 N N . VAL A 1 390 ? 43.371 -1.973 -30.390 1.00 68.94 390 VAL A N 1
ATOM 3045 C CA . VAL A 1 390 ? 44.369 -2.649 -29.552 1.00 68.94 390 VAL A CA 1
ATOM 3046 C C . VAL A 1 390 ? 44.902 -3.856 -30.317 1.00 68.94 390 VAL A C 1
ATOM 3048 O O . VAL A 1 390 ? 44.195 -4.842 -30.513 1.00 68.94 390 VAL A O 1
ATOM 3051 N N . VAL A 1 391 ? 46.154 -3.789 -30.765 1.00 69.69 391 VAL A N 1
ATOM 3052 C CA . VAL A 1 391 ? 46.816 -4.920 -31.429 1.00 69.69 391 VAL A CA 1
ATOM 3053 C C . VAL A 1 391 ? 47.166 -5.981 -30.379 1.00 69.69 391 VAL A C 1
ATOM 3055 O O . VAL A 1 391 ? 47.859 -5.684 -29.412 1.00 69.69 391 VAL A O 1
ATOM 3058 N N . GLY A 1 392 ? 46.683 -7.214 -30.562 1.00 70.81 392 GLY A N 1
ATOM 3059 C CA . GLY A 1 392 ? 46.963 -8.345 -29.662 1.00 70.81 392 GLY A CA 1
ATOM 3060 C C . GLY A 1 392 ? 46.137 -8.390 -28.368 1.00 70.81 392 GLY A C 1
ATOM 3061 O O . GLY A 1 392 ? 46.376 -9.259 -27.535 1.00 70.81 392 GLY A O 1
ATOM 3062 N N . GLY A 1 393 ? 45.160 -7.493 -28.196 1.00 64.12 393 GLY A N 1
ATOM 3063 C CA . GLY A 1 393 ? 44.257 -7.455 -27.041 1.00 64.12 393 GLY A CA 1
ATOM 3064 C C . GLY A 1 393 ? 42.794 -7.261 -27.444 1.00 64.12 393 GLY A C 1
ATOM 3065 O O . GLY A 1 393 ? 42.480 -7.075 -28.617 1.00 64.12 393 GLY A O 1
ATOM 3066 N N . SER A 1 394 ? 41.883 -7.302 -26.467 1.00 57.47 394 SER A N 1
ATOM 3067 C CA . SER A 1 394 ? 40.472 -6.962 -26.704 1.00 57.47 394 SER A CA 1
ATOM 3068 C C . SER A 1 394 ? 40.277 -5.440 -26.660 1.00 57.47 394 SER A C 1
ATOM 3070 O O . SER A 1 394 ? 40.767 -4.806 -25.722 1.00 57.47 394 SER A O 1
ATOM 3072 N N . PRO A 1 395 ? 39.566 -4.831 -27.627 1.00 59.28 395 PRO A N 1
ATOM 3073 C CA . PRO A 1 395 ? 39.249 -3.408 -27.584 1.00 59.28 395 PRO A CA 1
ATOM 3074 C C . PRO A 1 395 ? 38.412 -3.080 -26.339 1.00 59.28 395 PRO A C 1
ATOM 3076 O O . PRO A 1 395 ? 37.302 -3.590 -26.190 1.00 59.28 395 PRO A O 1
ATOM 3079 N N . SER A 1 396 ? 38.922 -2.217 -25.456 1.00 57.72 396 SER A N 1
ATOM 3080 C CA . SER A 1 396 ? 38.143 -1.663 -24.344 1.00 57.72 396 SER A CA 1
ATOM 3081 C C . SER A 1 396 ? 37.529 -0.339 -24.778 1.00 57.72 396 SER A C 1
ATOM 3083 O O . SER A 1 396 ? 38.231 0.597 -25.156 1.00 57.72 396 SER A O 1
ATOM 3085 N N . SER A 1 397 ? 36.201 -0.266 -24.737 1.00 58.00 397 SER A N 1
ATOM 3086 C CA . SER A 1 397 ? 35.457 0.953 -25.087 1.00 58.00 397 SER A CA 1
ATOM 3087 C C . SER A 1 397 ? 35.323 1.939 -23.920 1.00 58.00 397 SER A C 1
ATOM 3089 O O . SER A 1 397 ? 34.771 3.017 -24.104 1.00 58.00 397 SER A O 1
ATOM 3091 N N . GLY A 1 398 ? 35.771 1.568 -22.712 1.00 60.72 398 GLY A N 1
ATOM 3092 C CA . GLY A 1 398 ? 35.599 2.374 -21.495 1.00 60.72 398 GLY A CA 1
ATOM 3093 C C . GLY A 1 398 ? 34.146 2.515 -21.012 1.00 60.72 398 GLY A C 1
ATOM 3094 O O . GLY A 1 398 ? 33.907 3.177 -20.011 1.00 60.72 398 GLY A O 1
ATOM 3095 N N . THR A 1 399 ? 33.179 1.885 -21.690 1.00 64.12 399 THR A N 1
ATOM 3096 C CA . THR A 1 399 ? 31.734 2.034 -21.423 1.00 64.12 399 THR A CA 1
ATOM 3097 C C . THR A 1 399 ? 31.179 1.084 -20.355 1.00 64.12 399 THR A C 1
ATOM 3099 O O . THR A 1 399 ? 29.978 1.090 -20.127 1.00 64.12 399 THR A O 1
ATOM 3102 N N . GLY A 1 400 ? 31.994 0.209 -19.749 1.00 64.88 400 GLY A N 1
ATOM 3103 C CA . GLY A 1 400 ? 31.521 -0.818 -18.797 1.00 64.88 400 GLY A CA 1
ATOM 3104 C C . GLY A 1 400 ? 30.749 -1.988 -19.436 1.00 64.88 400 GLY A C 1
ATOM 3105 O O . GLY A 1 400 ? 30.690 -3.077 -18.872 1.00 64.88 400 GLY A O 1
ATOM 3106 N N . MET A 1 401 ? 30.289 -1.826 -20.681 1.00 71.44 401 MET A N 1
ATOM 3107 C CA . MET A 1 401 ? 29.491 -2.788 -21.460 1.00 71.44 401 MET A CA 1
ATOM 3108 C C . MET A 1 401 ? 30.215 -4.089 -21.855 1.00 71.44 401 MET A C 1
ATOM 3110 O O . MET A 1 401 ? 29.719 -4.867 -22.672 1.00 71.44 401 MET A O 1
ATOM 3114 N N . ASP A 1 402 ? 31.413 -4.337 -21.333 1.00 66.75 402 ASP A N 1
ATOM 3115 C CA . ASP A 1 402 ? 32.112 -5.613 -21.502 1.00 66.75 402 ASP A CA 1
ATOM 3116 C C . ASP A 1 402 ? 31.590 -6.699 -20.550 1.00 66.75 402 ASP A C 1
ATOM 3118 O O . ASP A 1 402 ? 31.804 -7.878 -20.822 1.00 66.75 402 ASP A O 1
ATOM 3122 N N . TYR A 1 403 ? 30.818 -6.312 -19.527 1.00 66.94 403 TYR A N 1
ATOM 3123 C CA . TYR A 1 403 ? 30.226 -7.200 -18.519 1.00 66.94 403 TYR A CA 1
ATOM 3124 C C . TYR A 1 403 ? 28.718 -7.437 -18.695 1.00 66.94 403 TYR A C 1
ATOM 3126 O O . TYR A 1 403 ? 28.057 -7.900 -17.769 1.00 66.94 403 TYR A O 1
ATOM 3134 N N . VAL A 1 404 ? 28.145 -7.121 -19.863 1.00 70.25 404 VAL A N 1
ATOM 3135 C CA . VAL A 1 404 ? 26.718 -7.381 -20.113 1.00 70.25 404 VAL A CA 1
ATOM 3136 C C . VAL A 1 404 ? 26.443 -8.885 -20.053 1.00 70.25 404 VAL A C 1
ATOM 3138 O O . VAL A 1 404 ? 27.022 -9.673 -20.802 1.00 70.25 404 VAL A O 1
ATOM 3141 N N . HIS A 1 405 ? 25.512 -9.258 -19.180 1.00 73.44 405 HIS A N 1
ATOM 3142 C CA . HIS A 1 405 ? 24.986 -10.609 -19.025 1.00 73.44 405 HIS A CA 1
ATOM 3143 C C . HIS A 1 405 ? 24.080 -10.965 -20.216 1.00 73.44 405 HIS A C 1
ATOM 3145 O O . HIS A 1 405 ? 22.947 -10.491 -20.319 1.00 73.44 405 HIS A O 1
ATOM 3151 N N . PHE A 1 406 ? 24.599 -11.757 -21.162 1.00 76.81 406 PHE A N 1
ATOM 3152 C CA . PHE A 1 406 ? 23.879 -12.143 -22.387 1.00 76.81 406 PHE A CA 1
ATOM 3153 C C . PHE A 1 406 ? 22.639 -13.006 -22.129 1.00 76.81 406 PHE A C 1
ATOM 3155 O O . PHE A 1 406 ? 21.705 -12.988 -22.926 1.00 76.81 406 PHE A O 1
ATOM 3162 N N . ASP A 1 407 ? 22.613 -13.728 -21.013 1.00 79.75 407 ASP A N 1
ATOM 3163 C CA . ASP A 1 407 ? 21.468 -14.493 -20.516 1.00 79.75 407 ASP A CA 1
ATOM 3164 C C . ASP A 1 407 ? 20.244 -13.613 -20.201 1.00 79.75 407 ASP A C 1
ATOM 3166 O O . ASP A 1 407 ? 19.109 -14.090 -20.257 1.00 79.75 407 ASP A O 1
ATOM 3170 N N . SER A 1 408 ? 20.462 -12.312 -19.993 1.00 87.94 408 SER A N 1
ATOM 3171 C CA . SER A 1 408 ? 19.418 -11.323 -19.711 1.00 87.94 408 SER A CA 1
ATOM 3172 C C . SER A 1 408 ? 19.468 -10.125 -20.664 1.00 87.94 408 SER A C 1
ATOM 3174 O O . SER A 1 408 ? 19.049 -9.028 -20.298 1.00 87.94 408 SER A O 1
ATOM 3176 N N . ALA A 1 409 ? 19.964 -10.304 -21.894 1.00 93.94 409 ALA A N 1
ATOM 3177 C CA . ALA A 1 409 ? 20.043 -9.243 -22.898 1.00 93.94 409 ALA A CA 1
ATOM 3178 C C . ALA A 1 409 ? 19.230 -9.572 -24.158 1.00 93.94 409 ALA A C 1
ATOM 3180 O O . ALA A 1 409 ? 19.369 -10.640 -24.753 1.00 93.94 409 ALA A O 1
ATOM 3181 N N . TYR A 1 410 ? 18.412 -8.617 -24.601 1.00 97.19 410 TYR A N 1
ATOM 3182 C CA . TYR A 1 410 ? 17.451 -8.794 -25.686 1.00 97.19 410 TYR A CA 1
ATOM 3183 C C . TYR A 1 410 ? 17.444 -7.605 -26.643 1.00 97.19 410 TYR A C 1
ATOM 3185 O O . TYR A 1 410 ? 17.677 -6.464 -26.251 1.00 97.19 410 TYR A O 1
ATOM 3193 N N . VAL A 1 411 ? 17.124 -7.865 -27.907 1.00 97.88 411 VAL A N 1
ATOM 3194 C CA . VAL A 1 411 ? 16.903 -6.841 -28.932 1.00 97.88 411 VAL A CA 1
ATOM 3195 C C . VAL A 1 411 ? 15.416 -6.702 -29.197 1.00 97.88 411 VAL A C 1
ATOM 3197 O O . VAL A 1 411 ? 14.738 -7.694 -29.468 1.00 97.88 411 VAL A O 1
ATOM 3200 N N . VAL A 1 412 ? 14.927 -5.465 -29.151 1.00 98.25 412 VAL A N 1
ATOM 3201 C CA . VAL A 1 412 ? 13.545 -5.107 -29.473 1.00 98.25 412 VAL A CA 1
ATOM 3202 C C . VAL A 1 412 ? 13.369 -5.116 -30.986 1.00 98.25 412 VAL A C 1
ATOM 3204 O O . VAL A 1 412 ? 14.070 -4.408 -31.705 1.00 98.25 412 VAL A O 1
ATOM 3207 N N . LEU A 1 413 ? 12.439 -5.934 -31.476 1.00 98.00 413 LEU A N 1
ATOM 3208 C CA . LEU A 1 413 ? 12.220 -6.130 -32.912 1.00 98.00 413 LEU A CA 1
ATOM 3209 C C . LEU A 1 413 ? 11.070 -5.280 -33.460 1.00 98.00 413 LEU A C 1
ATOM 3211 O O . LEU A 1 413 ? 11.063 -4.937 -34.640 1.00 98.00 413 LEU A O 1
ATOM 3215 N N . ARG A 1 414 ? 10.091 -4.949 -32.617 1.00 96.38 414 ARG A N 1
ATOM 3216 C CA . ARG A 1 414 ? 8.905 -4.157 -32.966 1.00 96.38 414 ARG A CA 1
ATOM 3217 C C . ARG A 1 414 ? 8.289 -3.536 -31.717 1.00 96.38 414 ARG A C 1
ATOM 3219 O O . ARG A 1 414 ? 8.727 -3.816 -30.606 1.00 96.38 414 ARG A O 1
ATOM 3226 N N . GLU A 1 415 ? 7.284 -2.685 -31.913 1.00 96.19 415 GLU A N 1
ATOM 3227 C CA . GLU A 1 415 ? 6.571 -2.029 -30.815 1.00 96.19 415 GLU A CA 1
ATOM 3228 C C . GLU A 1 415 ? 6.057 -3.049 -29.788 1.00 96.19 415 GLU A C 1
ATOM 3230 O O . GLU A 1 415 ? 5.404 -4.033 -30.141 1.00 96.19 415 GLU A O 1
ATOM 3235 N N . MET A 1 416 ? 6.374 -2.806 -28.516 1.00 95.69 416 MET A N 1
ATOM 3236 C CA . MET A 1 416 ? 5.962 -3.645 -27.395 1.00 95.69 416 MET A CA 1
ATOM 3237 C C . MET A 1 416 ? 5.866 -2.838 -26.096 1.00 95.69 416 MET A C 1
ATOM 3239 O O . MET A 1 416 ? 6.412 -1.736 -25.986 1.00 95.69 416 MET A O 1
ATOM 3243 N N . THR A 1 417 ? 5.214 -3.429 -25.099 1.00 95.12 417 THR A N 1
ATOM 3244 C CA . THR A 1 417 ? 5.201 -2.952 -23.712 1.00 95.12 417 THR A CA 1
ATOM 3245 C C . THR A 1 417 ? 6.140 -3.822 -22.882 1.00 95.12 417 THR A C 1
ATOM 3247 O O . THR A 1 417 ? 6.137 -5.045 -23.029 1.00 95.12 417 THR A O 1
ATOM 3250 N N . ILE A 1 418 ? 6.954 -3.199 -22.033 1.00 94.75 418 ILE A N 1
ATOM 3251 C CA . ILE A 1 418 ? 7.872 -3.890 -21.127 1.00 94.75 418 ILE A CA 1
ATOM 3252 C C . ILE A 1 418 ? 7.053 -4.668 -20.082 1.00 94.75 418 ILE A C 1
ATOM 3254 O O . ILE A 1 418 ? 6.153 -4.083 -19.473 1.00 94.75 418 ILE A O 1
ATOM 3258 N N . PRO A 1 419 ? 7.337 -5.966 -19.868 1.00 95.06 419 PRO A N 1
ATOM 3259 C CA . PRO A 1 419 ? 6.770 -6.723 -18.757 1.00 95.06 419 PRO A CA 1
ATOM 3260 C C . PRO A 1 419 ? 7.028 -6.051 -17.403 1.00 95.06 419 PRO A C 1
ATOM 3262 O O . PRO A 1 419 ? 8.152 -5.640 -17.122 1.00 95.06 419 PRO A O 1
ATOM 3265 N N . ALA A 1 420 ? 6.018 -5.988 -16.536 1.00 93.94 420 ALA A N 1
ATOM 3266 C CA . ALA A 1 420 ? 6.232 -5.642 -15.130 1.00 93.94 420 ALA A CA 1
ATOM 3267 C C . ALA A 1 420 ? 7.066 -6.728 -14.421 1.00 93.94 420 ALA A C 1
ATOM 3269 O O . ALA A 1 420 ? 7.114 -7.863 -14.884 1.00 93.94 420 ALA A O 1
ATOM 3270 N N . GLY A 1 421 ? 7.689 -6.421 -13.284 1.00 91.06 421 GLY A N 1
ATOM 3271 C CA . GLY A 1 421 ? 8.428 -7.393 -12.465 1.00 91.06 421 GLY A CA 1
ATOM 3272 C C . GLY A 1 421 ? 9.906 -7.559 -12.810 1.00 91.06 421 GLY A C 1
ATOM 3273 O O . GLY A 1 421 ? 10.569 -8.428 -12.252 1.00 91.06 421 GLY A O 1
ATOM 3274 N N . LEU A 1 422 ? 10.456 -6.736 -13.703 1.00 92.38 422 LEU A N 1
ATOM 3275 C CA . LEU A 1 422 ? 11.860 -6.825 -14.118 1.00 92.38 422 LEU A CA 1
ATOM 3276 C C . LEU A 1 422 ? 12.786 -6.067 -13.147 1.00 92.38 422 LEU A C 1
ATOM 3278 O O . LEU A 1 422 ? 13.456 -5.095 -13.511 1.00 92.38 422 LEU A O 1
ATOM 3282 N N . TYR A 1 423 ? 12.791 -6.509 -11.887 1.00 87.38 423 TYR A N 1
ATOM 3283 C CA . TYR A 1 423 ? 13.610 -5.974 -10.795 1.00 87.38 423 TYR A CA 1
ATOM 3284 C C . TYR A 1 423 ? 14.668 -6.979 -10.338 1.00 87.38 423 TYR A C 1
ATOM 3286 O O . TYR A 1 423 ? 14.517 -8.189 -10.497 1.00 87.38 423 TYR A O 1
ATOM 3294 N N . GLY A 1 424 ? 15.746 -6.470 -9.736 1.00 85.62 424 GLY A N 1
ATOM 3295 C CA . GLY A 1 424 ? 16.805 -7.298 -9.151 1.00 85.62 424 GLY A CA 1
ATOM 3296 C C . GLY A 1 424 ? 17.343 -8.339 -10.138 1.00 85.62 424 GLY A C 1
ATOM 3297 O O . GLY A 1 424 ? 17.731 -7.993 -11.253 1.00 85.62 424 GLY A O 1
ATOM 3298 N N . ALA A 1 425 ? 17.321 -9.614 -9.746 1.00 84.75 425 ALA A N 1
ATOM 3299 C CA . ALA A 1 425 ? 17.797 -10.726 -10.573 1.00 84.75 425 ALA A CA 1
ATOM 3300 C C . ALA A 1 425 ? 16.977 -10.962 -11.863 1.00 84.75 425 ALA A C 1
ATOM 3302 O O . ALA A 1 425 ? 17.435 -11.676 -12.749 1.00 84.75 425 ALA A O 1
ATOM 3303 N N . HIS A 1 426 ? 15.785 -10.370 -11.984 1.00 89.56 426 HIS A N 1
ATOM 3304 C CA . HIS A 1 426 ? 14.937 -10.445 -13.181 1.00 89.56 426 HIS A CA 1
ATOM 3305 C C . HIS A 1 426 ? 15.052 -9.216 -14.086 1.00 89.56 426 HIS A C 1
ATOM 3307 O O . HIS A 1 426 ? 14.360 -9.133 -15.100 1.00 89.56 426 HIS A O 1
ATOM 3313 N N . SER A 1 427 ? 15.899 -8.249 -13.728 1.00 90.31 427 SER A N 1
ATOM 3314 C CA . SER A 1 427 ? 16.218 -7.130 -14.612 1.00 90.31 427 SER A CA 1
ATOM 3315 C C . SER A 1 427 ? 16.871 -7.622 -15.903 1.00 90.31 427 SER A C 1
ATOM 3317 O O . SER A 1 427 ? 17.642 -8.583 -15.911 1.00 90.31 427 SER A O 1
ATOM 3319 N N . VAL A 1 428 ? 16.551 -6.953 -17.008 1.00 92.81 428 VAL A N 1
ATOM 3320 C CA . VAL A 1 428 ? 17.099 -7.292 -18.323 1.00 92.81 428 VAL A CA 1
ATOM 3321 C C . VAL A 1 428 ? 17.662 -6.063 -19.025 1.00 92.81 428 VAL A C 1
ATOM 3323 O O . VAL A 1 428 ? 17.410 -4.913 -18.665 1.00 92.81 428 VAL A O 1
ATOM 3326 N N . THR A 1 429 ? 18.440 -6.316 -20.066 1.00 93.06 429 THR A N 1
ATOM 3327 C CA . THR A 1 429 ? 18.967 -5.300 -20.966 1.00 93.06 429 THR A CA 1
ATOM 3328 C C . THR A 1 429 ? 18.214 -5.337 -22.288 1.00 93.06 429 THR A C 1
ATOM 3330 O O . THR A 1 429 ? 18.157 -6.375 -22.942 1.00 93.06 429 THR A O 1
ATOM 3333 N N . PHE A 1 430 ? 17.676 -4.198 -22.710 1.00 95.50 430 PHE A N 1
ATOM 3334 C CA . PHE A 1 430 ? 17.030 -4.021 -24.004 1.00 95.50 430 PHE A CA 1
ATOM 3335 C C . PHE A 1 430 ? 17.917 -3.202 -24.936 1.00 95.50 430 PHE A C 1
ATOM 3337 O O . PHE A 1 430 ? 18.292 -2.078 -24.619 1.00 95.50 430 PHE A O 1
ATOM 3344 N N . PHE A 1 431 ? 18.181 -3.723 -26.127 1.00 95.81 431 PHE A N 1
ATOM 3345 C CA . PHE A 1 431 ? 18.753 -2.975 -27.238 1.00 95.81 431 PHE A CA 1
ATOM 3346 C C . PHE A 1 431 ? 17.653 -2.595 -28.221 1.00 95.81 431 PHE A C 1
ATOM 3348 O O . PHE A 1 431 ? 16.883 -3.450 -28.659 1.00 95.81 431 PHE A O 1
ATOM 3355 N N . VAL A 1 432 ? 17.587 -1.318 -28.588 1.00 97.31 432 VAL A N 1
ATOM 3356 C CA . VAL A 1 432 ? 16.590 -0.785 -29.522 1.00 97.31 432 VAL A CA 1
ATOM 3357 C C . VAL A 1 432 ? 17.294 -0.382 -30.823 1.00 97.31 432 VAL A C 1
ATOM 3359 O O . VAL A 1 432 ? 18.017 0.624 -30.834 1.00 97.31 432 VAL A O 1
ATOM 3362 N N . PRO A 1 433 ? 17.117 -1.149 -31.917 1.00 96.38 433 PRO A N 1
ATOM 3363 C CA . PRO A 1 433 ? 17.689 -0.839 -33.221 1.00 96.38 433 PRO A CA 1
ATOM 3364 C C . PRO A 1 433 ? 17.156 0.461 -33.820 1.00 96.38 433 PRO A C 1
ATOM 3366 O O . PRO A 1 433 ? 16.098 0.976 -33.452 1.00 96.38 433 PRO A O 1
ATOM 3369 N N . GLN A 1 434 ? 17.870 0.979 -34.818 1.00 93.50 434 GLN A N 1
ATOM 3370 C CA . GLN A 1 434 ? 17.393 2.119 -35.591 1.00 93.50 434 GLN A CA 1
ATOM 3371 C C . GLN A 1 434 ? 16.067 1.788 -36.297 1.00 93.50 434 GLN A C 1
ATOM 3373 O O . GLN A 1 434 ? 15.946 0.770 -36.970 1.00 93.50 434 GLN A O 1
ATOM 3378 N N . GLY A 1 435 ? 15.082 2.681 -36.167 1.00 92.44 435 GLY A N 1
ATOM 3379 C CA . GLY A 1 435 ? 13.763 2.536 -36.797 1.00 92.44 435 GLY A CA 1
ATOM 3380 C C . GLY A 1 435 ? 12.743 1.751 -35.970 1.00 92.44 435 GLY A C 1
ATOM 3381 O O . GLY A 1 435 ? 11.562 1.782 -36.304 1.00 92.44 435 GLY A O 1
ATOM 3382 N N . VAL A 1 436 ? 13.159 1.117 -34.870 1.00 96.38 436 VAL A N 1
ATOM 3383 C CA . VAL A 1 436 ? 12.251 0.461 -33.922 1.00 96.38 436 VAL A CA 1
ATOM 3384 C C . VAL A 1 436 ? 11.882 1.457 -32.815 1.00 96.38 436 VAL A C 1
ATOM 3386 O O . VAL A 1 436 ? 12.776 2.107 -32.266 1.00 96.38 436 VAL A O 1
ATOM 3389 N N . PRO A 1 437 ? 10.589 1.631 -32.481 1.00 94.88 437 PRO A N 1
ATOM 3390 C CA . PRO A 1 437 ? 10.199 2.501 -31.381 1.00 94.88 437 PRO A CA 1
ATOM 3391 C C . PRO A 1 437 ? 10.675 1.928 -30.042 1.00 94.88 437 PRO A C 1
ATOM 3393 O O . PRO A 1 437 ? 10.696 0.714 -29.836 1.00 94.88 437 PRO A O 1
ATOM 3396 N N . ARG A 1 438 ? 11.019 2.818 -29.107 1.00 94.75 438 ARG A N 1
ATOM 3397 C CA . ARG A 1 438 ? 11.347 2.435 -27.730 1.00 94.75 438 ARG A CA 1
ATOM 3398 C C . ARG A 1 438 ? 10.162 1.680 -27.105 1.00 94.75 438 ARG A C 1
ATOM 3400 O O . ARG A 1 438 ? 9.026 2.138 -27.264 1.00 94.75 438 ARG A O 1
ATOM 3407 N N . PRO A 1 439 ? 10.398 0.568 -26.386 1.00 95.44 439 PRO A N 1
ATOM 3408 C CA . PRO A 1 439 ? 9.318 -0.142 -25.715 1.00 95.44 439 PRO A CA 1
ATOM 3409 C C . PRO A 1 439 ? 8.659 0.750 -24.648 1.00 95.44 439 PRO A C 1
ATOM 3411 O O . PRO A 1 439 ? 9.322 1.566 -24.002 1.00 95.44 439 PRO A O 1
ATOM 3414 N N . LYS A 1 440 ? 7.337 0.622 -24.504 1.00 93.94 440 LYS A N 1
ATOM 3415 C CA . LYS A 1 440 ? 6.512 1.417 -23.577 1.00 93.94 440 LYS A CA 1
ATOM 3416 C C . LYS A 1 440 ? 6.462 0.777 -22.188 1.00 93.94 440 LYS A C 1
ATOM 3418 O O . LYS A 1 440 ? 6.735 -0.408 -22.046 1.00 93.94 440 LYS A O 1
ATOM 3423 N N . GLY A 1 441 ? 6.008 1.529 -21.189 1.00 89.25 441 GLY A N 1
ATOM 3424 C CA . GLY A 1 441 ? 5.819 1.032 -19.821 1.00 89.25 441 GLY A CA 1
ATOM 3425 C C . GLY A 1 441 ? 7.019 1.294 -18.911 1.00 89.25 441 GLY A C 1
ATOM 3426 O O . GLY A 1 441 ? 7.988 1.942 -19.308 1.00 89.25 441 GLY A O 1
ATOM 3427 N N . ASN A 1 442 ? 6.920 0.829 -17.667 1.00 89.00 442 ASN A N 1
ATOM 3428 C CA . ASN A 1 442 ? 7.965 1.003 -16.663 1.00 89.00 442 ASN A CA 1
ATOM 3429 C C . ASN A 1 442 ? 9.061 -0.069 -16.849 1.00 89.00 442 ASN A C 1
ATOM 3431 O O . ASN A 1 442 ? 8.738 -1.255 -16.808 1.00 89.00 442 ASN A O 1
ATOM 3435 N N . PRO A 1 443 ? 10.342 0.305 -17.038 1.00 89.19 443 PRO A N 1
ATOM 3436 C CA . PRO A 1 443 ? 11.431 -0.661 -17.181 1.00 89.19 443 PRO A CA 1
ATOM 3437 C C . PRO A 1 443 ? 11.836 -1.359 -15.870 1.00 89.19 443 PRO A C 1
ATOM 3439 O O . PRO A 1 443 ? 12.621 -2.306 -15.908 1.00 89.19 443 PRO A O 1
ATOM 3442 N N . GLY A 1 444 ? 11.355 -0.908 -14.708 1.00 86.56 444 GLY A N 1
ATOM 3443 C CA . GLY A 1 444 ? 11.799 -1.420 -13.413 1.00 86.56 444 GLY A CA 1
ATOM 3444 C C . GLY A 1 444 ? 13.291 -1.152 -13.197 1.00 86.56 444 GLY A C 1
ATOM 3445 O O . GLY A 1 444 ? 13.737 -0.007 -13.264 1.00 86.56 444 GLY A O 1
ATOM 3446 N N . HIS A 1 445 ? 14.082 -2.202 -12.960 1.00 88.06 445 HIS A N 1
ATOM 3447 C CA . HIS A 1 445 ? 15.551 -2.104 -12.915 1.00 88.06 445 HIS A CA 1
ATOM 3448 C C . HIS A 1 445 ? 16.222 -2.445 -14.253 1.00 88.06 445 HIS A C 1
ATOM 3450 O O . HIS A 1 445 ? 17.448 -2.499 -14.334 1.00 88.06 445 HIS A O 1
ATOM 3456 N N . SER A 1 446 ? 15.438 -2.673 -15.306 1.00 91.19 446 SER A N 1
ATOM 3457 C CA . SER A 1 446 ? 15.965 -2.940 -16.641 1.00 91.19 446 SER A CA 1
ATOM 3458 C C . SER A 1 446 ? 16.559 -1.689 -17.275 1.00 91.19 446 SER A C 1
ATOM 3460 O O . SER A 1 446 ? 16.245 -0.552 -16.914 1.00 91.19 446 SER A O 1
ATOM 3462 N N . THR A 1 447 ? 17.422 -1.912 -18.258 1.00 90.75 447 THR A N 1
ATOM 3463 C CA . THR A 1 447 ? 18.146 -0.847 -18.953 1.00 90.75 447 THR A CA 1
ATOM 3464 C C . THR A 1 447 ? 17.866 -0.898 -20.446 1.00 90.75 447 THR A C 1
ATOM 3466 O O . THR A 1 447 ? 17.793 -1.977 -21.029 1.00 90.75 447 THR A O 1
ATOM 3469 N N . ILE A 1 448 ? 17.690 0.265 -21.071 1.00 93.69 448 ILE A N 1
ATOM 3470 C CA . ILE A 1 448 ? 17.351 0.413 -22.487 1.00 93.69 448 ILE A CA 1
ATOM 3471 C C . ILE A 1 448 ? 18.468 1.179 -23.195 1.00 93.69 448 ILE A C 1
ATOM 3473 O O . ILE A 1 448 ? 18.675 2.362 -22.933 1.00 93.69 448 ILE A O 1
ATOM 3477 N N . TYR A 1 449 ? 19.127 0.524 -24.144 1.00 92.75 449 TYR A N 1
ATOM 3478 C CA . TYR A 1 449 ? 20.185 1.066 -24.989 1.00 92.75 449 TYR A CA 1
ATOM 3479 C C . TYR A 1 449 ? 19.654 1.349 -26.398 1.00 92.75 449 TYR A C 1
ATOM 3481 O O . TYR A 1 449 ? 19.275 0.439 -27.136 1.00 92.75 449 TYR A O 1
ATOM 3489 N N . GLU A 1 450 ? 19.642 2.617 -26.807 1.00 94.00 450 GLU A N 1
ATOM 3490 C CA . GLU A 1 450 ? 19.202 3.023 -28.144 1.00 94.00 450 GLU A CA 1
ATOM 3491 C C . GLU A 1 450 ? 20.368 3.067 -29.128 1.00 94.00 450 GLU A C 1
ATOM 3493 O O . GLU A 1 450 ? 21.243 3.928 -29.044 1.00 94.00 450 GLU A O 1
ATOM 3498 N N . MET A 1 451 ? 20.359 2.181 -30.123 1.00 93.12 451 MET A N 1
ATOM 3499 C CA . MET A 1 451 ? 21.431 2.100 -31.122 1.00 93.12 451 MET A CA 1
ATOM 3500 C C . MET A 1 451 ? 21.444 3.295 -32.078 1.00 93.12 451 MET A C 1
ATOM 3502 O O . MET A 1 451 ? 22.482 3.613 -32.634 1.00 93.12 451 MET A O 1
ATOM 3506 N N . LYS A 1 452 ? 20.317 3.992 -32.273 1.00 92.12 452 LYS A N 1
ATOM 3507 C CA . LYS A 1 452 ? 20.265 5.171 -33.157 1.00 92.12 452 LYS A CA 1
ATOM 3508 C C . LYS A 1 452 ? 21.102 6.336 -32.618 1.00 92.12 452 LYS A C 1
ATOM 3510 O O . LYS A 1 452 ? 21.762 7.031 -33.382 1.00 92.12 452 LYS A O 1
ATOM 3515 N N . SER A 1 453 ? 20.982 6.597 -31.321 1.00 89.50 453 SER A N 1
ATOM 3516 C CA . SER A 1 453 ? 21.548 7.771 -30.651 1.00 89.50 453 SER A CA 1
ATOM 3517 C C . SER A 1 453 ? 22.801 7.435 -29.845 1.00 89.50 453 SER A C 1
ATOM 3519 O O . SER A 1 453 ? 23.568 8.334 -29.519 1.00 89.50 453 SER A O 1
ATOM 3521 N N . GLY A 1 454 ? 23.001 6.158 -29.502 1.00 88.06 454 GLY A N 1
ATOM 3522 C CA . GLY A 1 454 ? 23.960 5.768 -28.476 1.00 88.06 454 GLY A CA 1
ATOM 3523 C C . GLY A 1 454 ? 23.516 6.189 -27.073 1.00 88.06 454 GLY A C 1
ATOM 3524 O O . GLY A 1 454 ? 24.334 6.217 -26.161 1.00 88.06 454 GLY A O 1
ATOM 3525 N N . ASN A 1 455 ? 22.245 6.553 -26.873 1.00 89.50 455 ASN A N 1
ATOM 3526 C CA . ASN A 1 455 ? 21.729 6.889 -25.549 1.00 89.50 455 ASN A CA 1
ATOM 3527 C C . ASN A 1 455 ? 21.398 5.628 -24.753 1.00 89.50 455 ASN A C 1
ATOM 3529 O O . ASN A 1 455 ? 21.182 4.548 -25.314 1.00 89.50 455 ASN A O 1
ATOM 3533 N N . CYS A 1 456 ? 21.314 5.804 -23.440 1.00 88.62 456 CYS A N 1
ATOM 3534 C CA . CYS A 1 456 ? 20.809 4.803 -22.523 1.00 88.62 456 CYS A CA 1
ATOM 3535 C C . CYS A 1 456 ? 19.756 5.405 -21.577 1.00 88.62 456 CYS A C 1
ATOM 3537 O O . CYS A 1 456 ? 19.814 6.592 -21.260 1.00 88.62 456 CYS A O 1
ATOM 3539 N N . TYR A 1 457 ? 18.811 4.579 -21.126 1.00 88.06 457 TYR A N 1
ATOM 3540 C CA . TYR A 1 457 ? 17.773 4.907 -20.153 1.00 88.06 457 TYR A CA 1
ATOM 3541 C C . TYR A 1 457 ? 17.608 3.763 -19.149 1.00 88.06 457 TYR A C 1
ATOM 3543 O O . TYR A 1 457 ? 17.689 2.598 -19.532 1.00 88.06 457 TYR A O 1
ATOM 3551 N N . GLY A 1 458 ? 17.302 4.081 -17.892 1.00 80.06 458 GLY A N 1
ATOM 3552 C CA . GLY A 1 458 ? 17.037 3.089 -16.847 1.00 80.06 458 GLY A CA 1
ATOM 3553 C C . GLY A 1 458 ? 18.056 3.132 -15.712 1.00 80.06 458 GLY A C 1
ATOM 3554 O O . GLY A 1 458 ? 18.769 4.119 -15.543 1.00 80.06 458 GLY A O 1
ATOM 3555 N N . SER A 1 459 ? 18.084 2.060 -14.925 1.00 68.81 459 SER A N 1
ATOM 3556 C CA . SER A 1 459 ? 18.710 2.043 -13.595 1.00 68.81 459 SER A CA 1
ATOM 3557 C C . SER A 1 459 ? 20.161 1.554 -13.582 1.00 68.81 459 SER A C 1
ATOM 3559 O O . SER A 1 459 ? 20.764 1.501 -12.511 1.00 68.81 459 SER A O 1
ATOM 3561 N N . SER A 1 460 ? 20.735 1.177 -14.735 1.00 68.19 460 SER A N 1
ATOM 3562 C CA . SER A 1 460 ? 22.139 0.756 -14.786 1.00 68.19 460 SER A CA 1
ATOM 3563 C C . SER A 1 460 ? 23.070 1.905 -14.371 1.00 68.19 460 SER A C 1
ATOM 3565 O O . SER A 1 460 ? 22.950 3.011 -14.913 1.00 68.19 460 SER A O 1
ATOM 3567 N N . PRO A 1 461 ? 24.051 1.648 -13.481 1.00 59.94 461 PRO A N 1
ATOM 3568 C CA . PRO A 1 461 ? 25.113 2.594 -13.159 1.00 59.94 461 PRO A CA 1
ATOM 3569 C C . PRO A 1 461 ? 25.834 3.113 -14.403 1.00 59.94 461 PRO A C 1
ATOM 3571 O O . PRO A 1 461 ? 26.236 4.277 -14.439 1.00 59.94 461 PRO A O 1
ATOM 3574 N N . ASP A 1 462 ? 25.941 2.277 -15.438 1.00 60.69 462 ASP A N 1
ATOM 3575 C CA . ASP A 1 462 ? 26.550 2.645 -16.711 1.00 60.69 462 ASP A CA 1
ATOM 3576 C C . ASP A 1 462 ? 25.748 3.727 -17.422 1.00 60.69 462 ASP A C 1
ATOM 3578 O O . ASP A 1 462 ? 26.329 4.490 -18.157 1.00 60.69 462 ASP A O 1
ATOM 3582 N N . CYS A 1 463 ? 24.450 3.885 -17.181 1.00 66.38 463 CYS A N 1
ATOM 3583 C CA . CYS A 1 463 ? 23.656 4.947 -17.810 1.00 66.38 463 CYS A CA 1
ATOM 3584 C C . CYS A 1 463 ? 23.656 6.240 -16.988 1.00 66.38 463 CYS A C 1
ATOM 3586 O O . CYS A 1 463 ? 23.392 7.306 -17.532 1.00 66.38 463 CYS A O 1
ATOM 3588 N N . SER A 1 464 ? 24.010 6.152 -15.702 1.00 53.28 464 SER A N 1
ATOM 3589 C CA . SER A 1 464 ? 24.232 7.298 -14.808 1.00 53.28 464 SER A CA 1
ATOM 3590 C C . SER A 1 464 ? 25.673 7.830 -14.791 1.00 53.28 464 SER A C 1
ATOM 3592 O O . SER A 1 464 ? 25.910 8.919 -14.275 1.00 53.28 464 SER A O 1
ATOM 3594 N N . ARG A 1 465 ? 26.643 7.064 -15.313 1.00 52.25 465 ARG A N 1
ATOM 3595 C CA . ARG A 1 465 ? 28.059 7.461 -15.444 1.00 52.25 465 ARG A CA 1
ATOM 3596 C C . ARG A 1 465 ? 28.393 8.115 -16.797 1.00 52.25 465 ARG A C 1
ATOM 3598 O O . ARG A 1 465 ? 29.511 8.606 -16.944 1.00 52.25 465 ARG A O 1
ATOM 3605 N N . LEU A 1 466 ? 27.468 8.090 -17.763 1.00 49.25 466 LEU A N 1
ATOM 3606 C CA . LEU A 1 466 ? 27.590 8.643 -19.129 1.00 49.25 466 LEU A CA 1
ATOM 3607 C C . LEU A 1 466 ? 26.776 9.928 -19.292 1.00 49.25 466 LEU A C 1
ATOM 3609 O O . LEU A 1 466 ? 26.948 10.563 -20.367 1.00 49.25 466 LEU A O 1
#

Radius of gyration: 37.39 Å; chains: 1; bounding box: 73×70×143 Å

Foldseek 3Di:
DDDDDDDDDPDPCPPVVVVVVLLVLLCVVVVLVVVLVVQLVVCCCVPFVVVDFAALVSLVSCQVCQVVSQVPRLVPGDDDPQWHWHRDLQKIKTARDPDPSGRPLRHRKMKIWHFDGDARGHGPGTQIAICHDPVRDDPRYDYDRDDPDSVVVNVSSVVSVVVNVVVVVVPDDDDPPPDDPLQVLQVQFDPDEAEAEEEAQFAQFFQFDQDQPLATEHEAEEEEEDQGAYEYEAFYAGHYEYAYKYFPNYHDQEYEYFYQDWYHYFQDDPSRYYHTAHVVRQPLHGHGDDPPCQVVVQVSCCSRNVDGHPYYFYADNRYTYHPDDDPPRDIHTDHNGDPPNRGDPPAATAFPNSVVVCVVVVQKDQDDVVLLVLLLVLLCVLVVNDFDDDPPDDGDSVLPSVPADSVQEIEGDAEEAAHRNCEDPRAHEYEYEPPHDDYDGDSHQHKYQYSNRSAIDHNDVSNVVD

pLDDT: mean 86.24, std 14.11, range [30.28, 98.81]

Sequence (466 aa):
MAGVLGSCAFVGLGFAGTLGFEKYQNHQVLKHIEQQKQLFVSQVNQLYLSHTQESSQQVMQLLRQSSQIQKEVVANLDTKDGIVFRFEQVQLSAELQNHDSIPASLAGHHLYFQPQINAGQPITTWQCFSDLADKVRPKDCLYRQEAPDRSDLLRAALLSSVTAHRQQRQNSRYTPPIQNDCTKFKTQLPAQFDVFATGAYSGKETNYQIDDSGHQATEMDIQVQHNRPVVLILGAYEPTIWKIKWESNTKIVGVIATGYHAQRVIGLPKSIPVLESSYKNSQCGYSYVSDDNAAEMNQLSQRILQRDIQAVVIAQNGRANIGNISADTQLSSSHERSIKDVIDPNAPLAGPAGIQDAVSKGLLRPATRADIDAWKASYNKARSIHTPPVVGGSPSSGTGMDYVHFDSAYVVLREMTIPAGLYGAHSVTFFVPQGVPRPKGNPGHSTIYEMKSGNCYGSSPDCSRL